Protein AF-A0A243SBX0-F1 (afdb_monomer)

Foldseek 3Di:
DVVLLVVLLCCLPPVVDQDVVSVVSLVVVLPDDPDDPVSLLSSLVSCVSNVNLLVSLVSLVVDDDLQDDDVSLVVNLVSLLVQCVDPVRNDPPSLVVSLVSLVSCLVPPPDDDPVSLVSNLVSCVVQVVLVVQLVSLVSVCVVPVPDLVSLLSNLVSCVLVLVQVVLQVSVVPPDDQDDDLVSLQSNLCSCCVSVHPNVSSLVSLLVQLVPVVSLVSVLSLLVCCVVCVVVCPKDWDFFDDQQKWWWKDWPNDTDIDHLHDCDDPSVVRGGDGAQDWDWDADPPPRDIIIMGTHTIIHPSNVSNVVSLVQLCPPPHPNPHHDDDQDPDPVCRLVSLCVPCAAVLAVLVVQLVVLQVCDVVVNDALQVNCCSNVVVPSQCSLCVQPVDDPHHHDDDPPVPDDDDDPPDDPDAAEDDPNRLVVVLCCCPVVVDDDPDDHHYRPVNVSVLVVLLVCLVPDDQDQWDWRHHNVDIDIDGDDSCNSVVSSVVSVSSD

Secondary structure (DSSP, 8-state):
-HHHHHHHHHHHHTS----HHHHHHHHHHHT-TT--HHHHHHHHHHHHHTT-HHHHHHHHHTT--TTS--HHHHHHHHHHHHHHH-TTT--TTHHHHHHHHHHHHHHH-SS--HHHHHHHHHHHHHTT-HHHHHHHHHHHHHHSTT-HHHHHHHHHHHHHTT-HHHHHHHHTT--SPP--HHHHHHHHHHHHHHTSSHHHHHHHHHHHHTSTT-HHHHHHHHHHHHHHGGGT-S-B-SB--TT-EEEEEETTEEEEEE---SSTHHHHHTT-BTT-EEEEE-TTT--EEEEEEEEEE-HHHHHHHHHHHHHTSTT-SSS-------SSHHHHHHHHHHHHHHHHHHHHHHHHHHHHHHHTTSS-HHHHHHHHHTT-HHHHHHHHHHSBTB------GGGSPP---SS--PPEEE-HHHHHHHHHHHHHH-PPP-S-EEE-HHHHHHHHHHHHHHHHS----EEEEE-SS-EEEEE--TTHHHHHHHHHHHH-

Radius of gyration: 32.1 Å; Cα contacts (8 Å, |Δi|>4): 533; chains: 1; bounding box: 74×65×90 Å

pLDDT: mean 88.24, std 7.45, range [49.19, 97.06]

Solvent-accessible surface area (backbone atoms only — not comparable to full-atom values): 28495 Å² total; per-residue (Å²): 106,71,72,53,55,51,52,50,47,46,38,40,74,75,67,63,55,74,52,70,69,60,54,56,53,50,57,59,55,70,72,49,79,88,60,53,71,69,57,52,48,50,52,31,52,50,31,39,74,62,68,41,44,68,58,21,50,57,58,44,68,74,70,52,55,88,90,49,91,43,72,62,39,53,52,48,50,51,52,56,54,54,29,71,74,32,87,91,60,57,65,88,76,52,65,62,56,50,49,54,52,40,54,49,43,68,77,68,43,94,64,89,52,67,70,56,50,50,51,44,44,52,52,30,56,77,74,62,39,63,70,64,35,44,57,49,25,49,48,46,22,72,77,38,75,86,39,65,68,37,47,49,53,31,47,54,45,31,59,76,71,64,38,59,67,60,47,42,61,56,55,75,67,65,82,74,87,82,79,56,58,69,59,37,42,50,52,18,47,54,23,45,76,68,71,36,65,43,67,60,18,48,52,49,29,52,61,45,31,69,38,85,86,34,46,69,24,37,46,50,47,58,61,44,46,74,70,41,60,82,69,68,64,60,41,75,46,67,53,39,50,82,68,28,34,39,33,32,33,47,89,87,41,81,45,81,45,74,30,82,55,86,54,74,74,48,38,75,46,51,75,40,40,60,71,42,70,51,75,48,66,42,91,86,75,68,48,74,42,59,38,33,31,69,44,32,26,32,69,60,38,47,54,51,50,54,53,53,57,45,21,58,39,90,87,51,85,68,80,55,67,62,78,82,77,66,92,46,78,82,49,40,62,55,51,50,32,75,78,39,2,68,61,35,40,52,51,47,54,53,32,54,48,42,50,51,35,34,77,66,70,74,43,53,72,68,54,39,14,40,72,63,45,72,60,34,58,66,62,37,49,47,58,30,68,73,42,99,86,51,68,75,84,74,82,59,70,91,79,51,80,81,82,78,82,77,91,65,90,81,78,46,71,48,53,76,68,52,47,55,50,50,50,47,39,33,74,76,68,66,52,82,78,92,70,79,69,46,71,52,67,67,59,56,49,52,51,51,47,53,41,51,50,50,71,72,43,77,88,59,58,58,51,77,48,46,22,73,86,49,75,46,79,42,81,39,60,93,58,45,56,61,55,50,40,54,53,52,61,72,75,107

Sequence (492 aa):
ELKDLFEITIRVRYLKENNNIISERLEVLMNYNDFDINWKNLIAENLNSIGRRHEAIQYLEGYVNKSIVSESLRFFIILLHEQLSDKNCQEKGRYTEVLDLLKFWRLNSKYPDIRLLENEHNLYNEINDLKNLEEIDEYLYRKFPDNEQYILLYLNVLERTKNKERIKEVSDKIHWKIEDERFGVTLATVLMRNNVNIKMGFDILYQLASNPNNIIARKNYFASSVFLKQQDFFIGFDEVEIGSWVIYLVSDKKVYLKIEREIGLQKEFIGRKVGESFTSVTSMSGKIISIQIVEIINDALYLLRMIQEEASNPVNELGFESLQMPTDLKDFEIFLKSHFGDIGTKEKEIKEKALDDYFNYRIGFSEVSRIVFRENYIDTYLHLTSFVGNSFTTIPSGLTKQILLDNEKITYALDFSTLILFYLLEKELGFEFKHKYSVSYLLMNEINREIIELTNSPSSQMTIQITNQFIRKYDTPEDYNQKRIKFLQLLL

Mean predicted aligned error: 10.38 Å

Structure (mmCIF, N/CA/C/O backbone):
data_AF-A0A243SBX0-F1
#
_entry.id   AF-A0A243SBX0-F1
#
loop_
_atom_site.group_PDB
_atom_site.id
_atom_site.type_symbol
_atom_site.label_atom_id
_atom_site.label_alt_id
_atom_site.label_comp_id
_atom_site.label_asym_id
_atom_site.label_entity_id
_atom_site.label_seq_id
_atom_site.pdbx_PDB_ins_code
_atom_site.Cartn_x
_atom_site.Cartn_y
_atom_site.Cartn_z
_atom_site.occupancy
_atom_site.B_iso_or_equiv
_atom_site.auth_seq_id
_atom_site.auth_comp_id
_atom_site.auth_asym_id
_atom_site.auth_atom_id
_atom_site.pdbx_PDB_model_num
ATOM 1 N N . GLU A 1 1 ? 40.181 -18.052 -31.064 1.00 85.81 1 GLU A N 1
ATOM 2 C CA . GLU A 1 1 ? 38.897 -17.385 -30.754 1.00 85.81 1 GLU A CA 1
ATOM 3 C C . GLU A 1 1 ? 38.149 -18.080 -29.613 1.00 85.81 1 GLU A C 1
ATOM 5 O O . GLU A 1 1 ? 38.082 -17.494 -28.544 1.00 85.81 1 GLU A O 1
ATOM 10 N N . LEU A 1 2 ? 37.676 -19.332 -29.734 1.00 88.44 2 LEU A N 1
ATOM 11 C CA . LEU A 1 2 ? 36.950 -20.006 -28.626 1.00 88.44 2 LEU A CA 1
ATOM 12 C C . LEU A 1 2 ? 37.764 -20.132 -27.326 1.00 88.44 2 LEU A C 1
ATOM 14 O O . LEU A 1 2 ? 37.255 -19.866 -26.241 1.00 88.44 2 LEU A O 1
ATOM 18 N N . LYS A 1 3 ? 39.051 -20.491 -27.434 1.00 91.69 3 LYS A N 1
ATOM 19 C CA . LYS A 1 3 ? 39.976 -20.512 -26.286 1.00 91.69 3 LYS A CA 1
ATOM 20 C C . LYS A 1 3 ? 40.101 -19.132 -25.626 1.00 91.69 3 LYS A C 1
ATOM 22 O O . LYS A 1 3 ? 40.221 -19.049 -24.410 1.00 91.69 3 LYS A O 1
ATOM 27 N N . ASP A 1 4 ? 40.052 -18.081 -26.440 1.00 89.69 4 ASP A N 1
ATOM 28 C CA . ASP A 1 4 ? 40.164 -16.691 -26.003 1.00 89.69 4 ASP A CA 1
ATOM 29 C C . ASP A 1 4 ? 38.913 -16.266 -25.227 1.00 89.69 4 ASP A C 1
ATOM 31 O O . ASP A 1 4 ? 39.004 -15.821 -24.086 1.00 89.69 4 ASP A O 1
ATOM 35 N N . LEU A 1 5 ? 37.734 -16.530 -25.800 1.00 91.56 5 LEU A N 1
ATOM 36 C CA . LEU A 1 5 ? 36.441 -16.272 -25.169 1.00 91.56 5 LEU A CA 1
ATOM 37 C C . LEU A 1 5 ? 36.283 -17.032 -23.845 1.00 91.56 5 LEU A C 1
ATOM 39 O O . LEU A 1 5 ? 35.778 -16.477 -22.869 1.00 91.56 5 LEU A O 1
ATOM 43 N N . PHE A 1 6 ? 36.736 -18.286 -23.786 1.00 92.31 6 PHE A N 1
ATOM 44 C CA . PHE A 1 6 ? 36.715 -19.078 -22.557 1.00 92.31 6 PHE A CA 1
ATOM 45 C C . PHE A 1 6 ? 37.596 -18.467 -21.460 1.00 92.31 6 PHE A C 1
ATOM 47 O O . PHE A 1 6 ? 37.146 -18.316 -20.324 1.00 92.31 6 PHE A O 1
ATOM 54 N N . GLU A 1 7 ? 38.826 -18.066 -21.793 1.00 92.69 7 GLU A N 1
ATOM 55 C CA . GLU A 1 7 ? 39.730 -17.420 -20.836 1.00 92.69 7 GLU A CA 1
ATOM 56 C C . GLU A 1 7 ? 39.150 -16.097 -20.319 1.00 92.69 7 GLU A C 1
ATOM 58 O O . GLU A 1 7 ? 39.146 -15.857 -19.109 1.00 92.69 7 GLU A O 1
ATOM 63 N N . ILE A 1 8 ? 38.607 -15.268 -21.216 1.00 92.56 8 ILE A N 1
ATOM 64 C CA . ILE A 1 8 ? 37.941 -14.012 -20.854 1.00 92.56 8 ILE A CA 1
ATOM 65 C C . ILE A 1 8 ? 36.768 -14.285 -19.917 1.00 92.56 8 ILE A C 1
ATOM 67 O O . ILE A 1 8 ? 36.663 -13.655 -18.869 1.00 92.56 8 ILE A O 1
ATOM 71 N N . THR A 1 9 ? 35.926 -15.264 -20.247 1.00 92.06 9 THR A N 1
ATOM 72 C CA . THR A 1 9 ? 34.770 -15.631 -19.420 1.00 92.06 9 THR A CA 1
ATOM 73 C C . THR A 1 9 ? 35.207 -16.037 -18.014 1.00 92.06 9 THR A C 1
ATOM 75 O O . THR A 1 9 ? 34.591 -15.611 -17.037 1.00 92.06 9 THR A O 1
ATOM 78 N N . ILE A 1 10 ? 36.292 -16.814 -17.884 1.00 91.88 10 ILE A N 1
ATOM 79 C CA . ILE A 1 10 ? 36.831 -17.193 -16.571 1.00 91.88 10 ILE A CA 1
ATOM 80 C C . ILE A 1 10 ? 37.264 -15.955 -15.781 1.00 91.88 10 ILE A C 1
ATOM 82 O O . ILE A 1 10 ? 36.871 -15.786 -14.623 1.00 91.88 10 ILE A O 1
ATOM 86 N N . ARG A 1 11 ? 38.058 -15.085 -16.411 1.00 90.62 11 ARG A N 1
ATOM 87 C CA . ARG A 1 11 ? 38.600 -13.876 -15.780 1.00 90.62 11 ARG A CA 1
ATOM 88 C C . ARG A 1 11 ? 37.500 -12.919 -15.335 1.00 90.62 11 ARG A C 1
ATOM 90 O O . ARG A 1 11 ? 37.515 -12.450 -14.200 1.00 90.62 11 ARG A O 1
ATOM 97 N N . VAL A 1 12 ? 36.513 -12.687 -16.191 1.00 90.38 12 VAL A N 1
ATOM 98 C CA . VAL A 1 12 ? 35.411 -11.760 -15.921 1.00 90.38 12 VAL A CA 1
ATOM 99 C C . VAL A 1 12 ? 34.464 -12.322 -14.861 1.00 90.38 12 VAL A C 1
ATOM 101 O O . VAL A 1 12 ? 34.192 -11.652 -13.867 1.00 90.38 12 VAL A O 1
ATOM 104 N N . ARG A 1 13 ? 33.981 -13.562 -15.014 1.00 87.31 13 ARG A N 1
ATOM 105 C CA . ARG A 1 13 ? 32.951 -14.109 -14.111 1.00 87.31 13 ARG A CA 1
ATOM 106 C C . ARG A 1 13 ? 33.488 -14.555 -12.762 1.00 87.31 13 ARG A C 1
ATOM 108 O O . ARG A 1 13 ? 32.836 -14.329 -11.746 1.00 87.31 13 ARG A O 1
ATOM 115 N N . TYR A 1 14 ? 34.641 -15.219 -12.749 1.00 86.00 14 TYR A N 1
ATOM 116 C CA . TYR A 1 14 ? 35.139 -15.881 -11.542 1.00 86.00 14 TYR A CA 1
ATOM 117 C C . TYR A 1 14 ? 36.249 -15.092 -10.857 1.00 86.00 14 TYR A C 1
ATOM 119 O O . TYR A 1 14 ? 36.301 -15.079 -9.629 1.00 86.00 14 TYR A O 1
ATOM 127 N N . LEU A 1 15 ? 37.103 -14.407 -11.624 1.00 86.75 15 LEU A N 1
ATOM 128 C CA . LEU A 1 15 ? 38.180 -13.582 -11.062 1.00 86.75 15 LEU A CA 1
ATOM 129 C C . LEU A 1 15 ? 37.785 -12.108 -10.899 1.00 86.75 15 LEU A C 1
ATOM 131 O O . LEU A 1 15 ? 38.499 -11.368 -10.228 1.00 86.75 15 LEU A O 1
ATOM 135 N N . LYS A 1 16 ? 36.634 -11.697 -11.454 1.00 84.81 16 LYS A N 1
ATOM 136 C CA . LYS A 1 16 ? 36.120 -10.316 -11.429 1.00 84.81 16 LYS A CA 1
ATOM 137 C C . LYS A 1 16 ? 37.124 -9.298 -11.984 1.00 84.81 16 LYS A C 1
ATOM 139 O O . LYS A 1 16 ? 37.168 -8.152 -11.540 1.00 84.81 16 LYS A O 1
ATOM 144 N N . GLU A 1 17 ? 37.941 -9.718 -12.947 1.00 85.75 17 GLU A N 1
ATOM 145 C CA . GLU A 1 17 ? 38.871 -8.826 -13.632 1.00 85.75 17 GLU A CA 1
ATOM 146 C C . GLU A 1 17 ? 38.106 -7.924 -14.606 1.00 85.75 17 GLU A C 1
ATOM 148 O O . GLU A 1 17 ? 37.351 -8.400 -15.454 1.00 85.75 17 GLU A O 1
ATOM 153 N N . ASN A 1 18 ? 38.335 -6.616 -14.500 1.00 82.50 18 ASN A N 1
ATOM 154 C CA . ASN A 1 18 ? 37.832 -5.617 -15.434 1.00 82.50 18 ASN A CA 1
ATOM 155 C C . ASN A 1 18 ? 38.974 -4.654 -15.779 1.00 82.50 18 ASN A C 1
ATOM 157 O O . ASN A 1 18 ? 39.317 -3.774 -14.990 1.00 82.50 18 ASN A O 1
ATOM 161 N N . ASN A 1 19 ? 39.629 -4.887 -16.915 1.00 83.31 19 ASN A N 1
ATOM 162 C CA . ASN A 1 19 ? 40.750 -4.082 -17.387 1.00 83.31 19 ASN A CA 1
ATOM 163 C C . ASN A 1 19 ? 40.680 -3.886 -18.908 1.00 83.31 19 ASN A C 1
ATOM 165 O O . ASN A 1 19 ? 39.991 -4.622 -19.616 1.00 83.31 19 ASN A O 1
ATOM 169 N N . ASN A 1 20 ? 41.439 -2.909 -19.409 1.00 85.38 20 ASN A N 1
ATOM 170 C CA . ASN A 1 20 ? 41.443 -2.548 -20.830 1.00 85.38 20 ASN A CA 1
ATOM 171 C C . ASN A 1 20 ? 41.828 -3.721 -21.747 1.00 85.38 20 ASN A C 1
ATOM 173 O O . ASN A 1 20 ? 41.314 -3.819 -22.852 1.00 85.38 20 ASN A O 1
ATOM 177 N N . ILE A 1 21 ? 42.658 -4.655 -21.269 1.00 87.69 21 ILE A N 1
ATOM 178 C CA . ILE A 1 21 ? 43.086 -5.829 -22.046 1.00 87.69 21 ILE A CA 1
ATOM 179 C C . ILE A 1 21 ? 41.896 -6.757 -22.333 1.00 87.69 21 ILE A C 1
ATOM 181 O O . ILE A 1 21 ? 41.763 -7.278 -23.439 1.00 87.69 21 ILE A O 1
ATOM 185 N N . ILE A 1 22 ? 41.020 -6.976 -21.348 1.00 89.12 22 ILE A N 1
ATOM 186 C CA . ILE A 1 22 ? 39.794 -7.764 -21.534 1.00 89.12 22 ILE A CA 1
ATOM 187 C C . ILE A 1 22 ? 38.853 -7.059 -22.519 1.00 89.12 22 ILE A C 1
ATOM 189 O O . ILE A 1 22 ? 38.309 -7.711 -23.410 1.00 89.12 22 ILE A O 1
ATOM 193 N N . SER A 1 23 ? 38.704 -5.739 -22.387 1.00 88.38 23 SER A N 1
ATOM 194 C CA . SER A 1 23 ? 37.887 -4.912 -23.281 1.00 88.38 23 SER A CA 1
ATOM 195 C C . SER A 1 23 ? 38.340 -5.002 -24.742 1.00 88.38 23 SER A C 1
ATOM 197 O O . SER A 1 23 ? 37.520 -5.297 -25.609 1.00 88.38 23 SER A O 1
ATOM 199 N N . GLU A 1 24 ? 39.636 -4.829 -25.008 1.00 89.94 24 GLU A N 1
ATOM 200 C CA . GLU A 1 24 ? 40.220 -4.914 -26.355 1.00 89.94 24 GLU A CA 1
ATOM 201 C C . GLU A 1 24 ? 40.046 -6.313 -26.967 1.00 89.94 24 GLU A C 1
ATOM 203 O O . GLU A 1 24 ? 39.688 -6.452 -28.137 1.00 89.94 24 GLU A O 1
ATOM 208 N N . ARG A 1 25 ? 40.239 -7.379 -26.175 1.00 92.50 25 ARG A N 1
ATOM 209 C CA . ARG A 1 25 ? 40.035 -8.756 -26.659 1.00 92.50 25 ARG A CA 1
ATOM 210 C C . ARG A 1 25 ? 38.573 -9.032 -27.013 1.00 92.50 25 ARG A C 1
ATOM 212 O O . ARG A 1 25 ? 38.311 -9.694 -28.016 1.00 92.50 25 ARG A O 1
ATOM 219 N N . LEU A 1 26 ? 37.621 -8.525 -26.227 1.00 92.06 26 LEU A N 1
ATOM 220 C CA . LEU A 1 26 ? 36.192 -8.666 -26.531 1.00 92.06 26 LEU A CA 1
ATOM 221 C C . LEU A 1 26 ? 35.812 -7.953 -27.836 1.00 92.06 26 LEU A C 1
ATOM 223 O O . LEU A 1 26 ? 35.079 -8.536 -28.631 1.00 92.06 26 LEU A O 1
ATOM 227 N N . GLU A 1 27 ? 36.352 -6.762 -28.107 1.00 91.12 27 GLU A N 1
ATOM 228 C CA . GLU A 1 27 ? 36.122 -6.042 -29.373 1.00 91.12 27 GLU A CA 1
ATOM 229 C C . GLU A 1 27 ? 36.610 -6.830 -30.594 1.00 91.12 27 GLU A C 1
ATOM 231 O O . GLU A 1 27 ? 35.930 -6.892 -31.622 1.00 91.12 27 GLU A O 1
ATOM 236 N N . VAL A 1 28 ? 37.767 -7.490 -30.485 1.00 91.50 28 VAL A N 1
ATOM 237 C CA . VAL A 1 28 ? 38.267 -8.372 -31.550 1.00 91.50 28 VAL A CA 1
ATOM 238 C C . VAL A 1 28 ? 37.306 -9.542 -31.777 1.00 91.50 28 VAL A C 1
ATOM 240 O O . VAL A 1 28 ? 36.988 -9.863 -32.923 1.00 91.50 28 VAL A O 1
ATOM 243 N N . LEU A 1 29 ? 36.800 -10.153 -30.702 1.00 92.31 29 LEU A N 1
ATOM 244 C CA . LEU A 1 29 ? 35.871 -11.284 -30.783 1.00 92.31 29 LEU A CA 1
ATOM 245 C C . LEU A 1 29 ? 34.492 -10.898 -31.335 1.00 92.31 29 LEU A C 1
ATOM 247 O O . LEU A 1 29 ? 33.873 -11.719 -32.009 1.00 92.31 29 LEU A O 1
ATOM 251 N N . MET A 1 30 ? 34.019 -9.669 -31.105 1.00 90.81 30 MET A N 1
ATOM 252 C CA . MET A 1 30 ? 32.752 -9.178 -31.668 1.00 90.81 30 MET A CA 1
ATOM 253 C C . MET A 1 30 ? 32.747 -9.198 -33.200 1.00 90.81 30 MET A C 1
ATOM 255 O O . MET A 1 30 ? 31.722 -9.501 -33.806 1.00 90.81 30 MET A O 1
ATOM 259 N N . ASN A 1 31 ? 33.896 -8.927 -33.821 1.00 87.38 31 ASN A N 1
ATOM 260 C CA . ASN A 1 31 ? 34.050 -8.888 -35.277 1.00 87.38 31 ASN A CA 1
ATOM 261 C C . ASN A 1 31 ? 34.191 -10.281 -35.920 1.00 87.38 31 ASN A C 1
ATOM 263 O O . ASN A 1 31 ? 34.308 -10.392 -37.142 1.00 87.38 31 ASN A O 1
ATOM 267 N N . TYR A 1 32 ? 34.197 -11.352 -35.122 1.00 88.44 32 TYR A N 1
ATOM 268 C CA . TYR A 1 32 ? 34.325 -12.714 -35.622 1.00 88.44 32 TYR A CA 1
ATOM 269 C C . TYR A 1 32 ? 32.962 -13.294 -36.035 1.00 88.44 32 TYR A C 1
ATOM 271 O O . TYR A 1 32 ? 32.072 -13.511 -35.211 1.00 88.44 32 TYR A O 1
ATOM 279 N N . ASN A 1 33 ? 32.797 -13.566 -37.333 1.00 81.00 33 ASN A N 1
ATOM 280 C CA . ASN A 1 33 ? 31.496 -13.907 -37.919 1.00 81.00 33 ASN A CA 1
ATOM 281 C C . ASN A 1 33 ? 31.065 -15.371 -37.726 1.00 81.00 33 ASN A C 1
ATOM 283 O O . ASN A 1 33 ? 29.860 -15.632 -37.711 1.00 81.00 33 ASN A O 1
ATOM 287 N N . ASP A 1 34 ? 32.008 -16.301 -37.539 1.00 87.62 34 ASP A N 1
ATOM 288 C CA . ASP A 1 34 ? 31.726 -17.749 -37.511 1.00 87.62 34 ASP A CA 1
ATOM 289 C C . ASP A 1 34 ? 31.197 -18.250 -36.156 1.00 87.62 34 ASP A C 1
ATOM 291 O O . ASP A 1 34 ? 30.925 -19.439 -35.985 1.00 87.62 34 ASP A O 1
ATOM 295 N N . PHE A 1 35 ? 31.038 -17.363 -35.169 1.00 89.19 35 PHE A N 1
ATOM 296 C CA . PHE A 1 35 ? 30.415 -17.736 -33.906 1.00 89.19 35 PHE A CA 1
ATOM 297 C C . PHE A 1 35 ? 28.923 -18.032 -34.070 1.00 89.19 35 PHE A C 1
ATOM 299 O O . PHE A 1 35 ? 28.159 -17.240 -34.633 1.00 89.19 35 PHE A O 1
ATOM 306 N N . ASP A 1 36 ? 28.499 -19.160 -33.497 1.00 90.69 36 ASP A N 1
ATOM 307 C CA . ASP A 1 36 ? 27.086 -19.434 -33.270 1.00 90.69 36 ASP A CA 1
ATOM 308 C C . ASP A 1 36 ? 26.472 -18.447 -32.257 1.00 90.69 36 ASP A C 1
ATOM 310 O O . ASP A 1 36 ? 27.156 -17.662 -31.592 1.00 90.69 36 ASP A O 1
ATOM 314 N N . ILE A 1 37 ? 25.145 -18.488 -32.145 1.00 90.88 37 ILE A N 1
ATOM 315 C CA . ILE A 1 37 ? 24.371 -17.583 -31.290 1.00 90.88 37 ILE A CA 1
ATOM 316 C C . ILE A 1 37 ? 24.763 -17.698 -29.807 1.00 90.88 37 ILE A C 1
ATOM 318 O O . ILE A 1 37 ? 24.754 -16.690 -29.104 1.00 90.88 37 ILE A O 1
ATOM 322 N N . ASN A 1 38 ? 25.148 -18.879 -29.318 1.00 90.19 38 ASN A N 1
ATOM 323 C CA . ASN A 1 38 ? 25.494 -19.062 -27.908 1.00 90.19 38 ASN A CA 1
ATOM 324 C C . ASN A 1 38 ? 26.806 -18.352 -27.566 1.00 90.19 38 ASN A C 1
ATOM 326 O O . ASN A 1 38 ? 26.901 -17.697 -26.528 1.00 90.19 38 ASN A O 1
ATOM 330 N N . TRP A 1 39 ? 27.806 -18.427 -28.447 1.00 92.62 39 TRP A N 1
ATOM 331 C CA . TRP A 1 39 ? 29.068 -17.708 -28.245 1.00 92.62 39 TRP A CA 1
ATOM 332 C C . TRP A 1 39 ? 28.889 -16.199 -28.373 1.00 92.62 39 TRP A C 1
ATOM 334 O O . TRP A 1 39 ? 29.471 -15.448 -27.589 1.00 92.62 39 TRP A O 1
ATOM 344 N N . LYS A 1 40 ? 28.029 -15.749 -29.293 1.00 92.88 40 LYS A N 1
ATOM 345 C CA . LYS A 1 40 ? 27.663 -14.331 -29.401 1.00 92.88 40 LYS A CA 1
ATOM 346 C C . LYS A 1 40 ? 26.950 -13.832 -28.140 1.00 92.88 40 LYS A C 1
ATOM 348 O O . LYS A 1 40 ? 27.272 -12.744 -27.659 1.00 92.88 40 LYS A O 1
ATOM 353 N N . ASN A 1 41 ? 26.050 -14.628 -27.557 1.00 93.75 41 ASN A N 1
ATOM 354 C CA . ASN A 1 41 ? 25.420 -14.297 -26.276 1.00 93.75 41 ASN A CA 1
ATOM 355 C C . ASN A 1 41 ? 26.480 -14.185 -25.171 1.00 93.75 41 ASN A C 1
ATOM 357 O O . ASN A 1 41 ? 26.474 -13.217 -24.417 1.00 93.75 41 ASN A O 1
ATOM 361 N N . LEU A 1 42 ? 27.433 -15.122 -25.114 1.00 93.50 42 LEU A N 1
ATOM 362 C CA . LEU A 1 42 ? 28.489 -15.122 -24.099 1.00 93.50 42 LEU A CA 1
ATOM 363 C C . LEU A 1 42 ? 29.411 -13.893 -24.200 1.00 93.50 42 LEU A C 1
ATOM 365 O O . LEU A 1 42 ? 29.825 -13.348 -23.177 1.00 93.50 42 LEU A O 1
ATOM 369 N N . ILE A 1 43 ? 29.707 -13.418 -25.416 1.00 93.94 43 ILE A N 1
ATOM 370 C CA . ILE A 1 43 ? 30.429 -12.152 -25.633 1.00 93.94 43 ILE A CA 1
ATOM 371 C C . ILE A 1 43 ? 29.634 -10.979 -25.046 1.00 93.94 43 ILE A C 1
ATOM 373 O O . ILE A 1 43 ? 30.191 -10.200 -24.272 1.00 93.94 43 ILE A O 1
ATOM 377 N N . ALA A 1 44 ? 28.335 -10.879 -25.350 1.00 94.25 44 ALA A N 1
ATOM 378 C CA . ALA A 1 44 ? 27.469 -9.832 -24.804 1.00 94.25 44 ALA A CA 1
ATOM 379 C C . ALA A 1 44 ? 27.354 -9.901 -23.267 1.00 94.25 44 ALA A C 1
ATOM 381 O O . ALA A 1 44 ? 27.400 -8.872 -22.592 1.00 94.25 44 ALA A O 1
ATOM 382 N N . GLU A 1 45 ? 27.273 -11.101 -22.689 1.00 93.31 45 GLU A N 1
ATOM 383 C CA . GLU A 1 45 ? 27.285 -11.306 -21.235 1.00 93.31 45 GLU A CA 1
ATOM 384 C C . GLU A 1 45 ? 28.589 -10.812 -20.598 1.00 93.31 45 GLU A C 1
ATOM 386 O O . GLU A 1 45 ? 28.559 -10.146 -19.558 1.00 93.31 45 GLU A O 1
ATOM 391 N N . ASN A 1 46 ? 29.734 -11.108 -21.216 1.00 94.00 46 ASN A N 1
ATOM 392 C CA . ASN A 1 46 ? 31.033 -10.640 -20.739 1.00 94.00 46 ASN A CA 1
ATOM 393 C C . ASN A 1 46 ? 31.164 -9.114 -20.847 1.00 94.00 46 ASN A C 1
ATOM 395 O O . ASN A 1 46 ? 31.619 -8.500 -19.885 1.00 94.00 46 ASN A O 1
ATOM 399 N N . LEU A 1 47 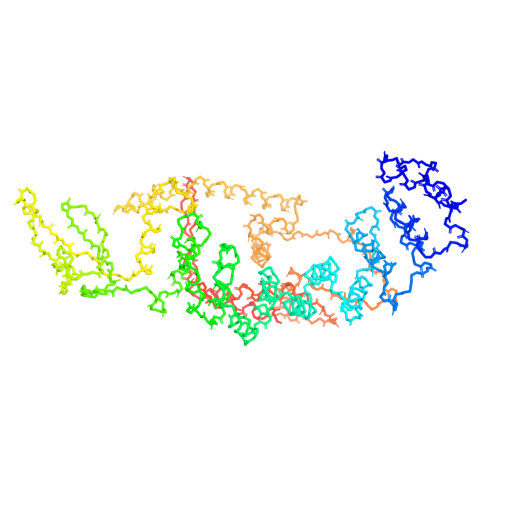? 30.702 -8.498 -21.944 1.00 92.75 47 LEU A N 1
ATOM 400 C CA . LEU A 1 47 ? 30.648 -7.036 -22.106 1.00 92.75 47 LEU A CA 1
ATOM 401 C C . LEU A 1 47 ? 29.803 -6.374 -21.008 1.00 92.75 47 LEU A C 1
ATOM 403 O O . LEU A 1 47 ? 30.257 -5.430 -20.360 1.00 92.75 47 LEU A O 1
ATOM 407 N N . ASN A 1 48 ? 28.605 -6.902 -20.736 1.00 91.69 48 ASN A N 1
ATOM 408 C CA . ASN A 1 48 ? 27.765 -6.399 -19.647 1.00 91.69 48 ASN A CA 1
ATOM 409 C C . ASN A 1 48 ? 28.458 -6.535 -18.280 1.00 91.69 48 ASN A C 1
ATOM 411 O O . ASN A 1 48 ? 28.445 -5.603 -17.479 1.00 91.69 48 ASN A O 1
ATOM 415 N N . SER A 1 49 ? 29.119 -7.670 -18.030 1.00 90.44 49 SER A N 1
ATOM 416 C CA . SER A 1 49 ? 29.792 -7.959 -16.753 1.00 90.44 49 SER A CA 1
ATOM 417 C C . SER A 1 49 ? 30.956 -7.007 -16.448 1.00 90.44 49 SER A C 1
ATOM 419 O O . SER A 1 49 ? 31.239 -6.749 -15.280 1.00 90.44 49 SER A O 1
ATOM 421 N N . ILE A 1 50 ? 31.612 -6.455 -17.474 1.00 90.88 50 ILE A N 1
ATOM 422 C CA . ILE A 1 50 ? 32.670 -5.441 -17.321 1.00 90.88 50 ILE A CA 1
ATOM 423 C C . ILE A 1 50 ? 32.134 -3.997 -17.352 1.00 90.88 50 ILE A C 1
ATOM 425 O O . ILE A 1 50 ? 32.911 -3.045 -17.388 1.00 90.88 50 ILE A O 1
ATOM 429 N N . GLY A 1 51 ? 30.812 -3.808 -17.323 1.00 87.50 51 GLY A N 1
ATOM 430 C CA . GLY A 1 51 ? 30.171 -2.489 -17.308 1.00 87.50 51 GLY A CA 1
ATOM 431 C C . GLY A 1 51 ? 29.975 -1.852 -18.687 1.00 87.50 51 GLY A C 1
ATOM 432 O O . GLY A 1 51 ? 29.490 -0.726 -18.767 1.00 87.50 51 GLY A O 1
ATOM 433 N N . ARG A 1 52 ? 30.283 -2.556 -19.785 1.00 89.94 52 ARG A N 1
ATOM 434 C CA . ARG A 1 52 ? 30.082 -2.083 -21.169 1.00 89.94 52 ARG A CA 1
ATOM 435 C C . ARG A 1 52 ? 28.695 -2.476 -21.695 1.00 89.94 52 ARG A C 1
ATOM 437 O O . ARG A 1 52 ? 28.564 -3.104 -22.745 1.00 89.94 52 ARG A O 1
ATOM 444 N N . ARG A 1 53 ? 27.634 -2.131 -20.953 1.00 91.06 53 ARG A N 1
ATOM 445 C CA . ARG A 1 53 ? 26.254 -2.553 -21.276 1.00 91.06 53 ARG A CA 1
ATOM 446 C C . ARG A 1 53 ? 25.756 -2.007 -22.615 1.00 91.06 53 ARG A C 1
ATOM 448 O O . ARG A 1 53 ? 25.154 -2.757 -23.373 1.00 91.06 53 ARG A O 1
ATOM 455 N N . HIS A 1 54 ? 26.023 -0.736 -22.918 1.00 89.88 54 HIS A N 1
ATOM 456 C CA . HIS A 1 54 ? 25.610 -0.119 -24.185 1.00 89.88 54 HIS A CA 1
ATOM 457 C C . HIS A 1 54 ? 26.128 -0.907 -25.398 1.00 89.88 54 HIS A C 1
ATOM 459 O O . HIS A 1 54 ? 25.383 -1.207 -26.324 1.00 89.88 54 HIS A O 1
ATOM 465 N N . GLU A 1 55 ? 27.387 -1.332 -25.347 1.00 91.38 55 GLU A N 1
ATOM 466 C CA . GLU A 1 55 ? 28.009 -2.108 -26.419 1.00 91.38 55 GLU A CA 1
ATOM 467 C C . GLU A 1 55 ? 27.493 -3.544 -26.475 1.00 91.38 55 GLU A C 1
ATOM 469 O O . GLU A 1 55 ? 27.299 -4.086 -27.560 1.00 91.38 55 GLU A O 1
ATOM 474 N N . ALA A 1 56 ? 27.204 -4.152 -25.319 1.00 93.38 56 ALA A N 1
ATOM 475 C CA . ALA A 1 56 ? 26.526 -5.444 -25.271 1.00 93.38 56 ALA A CA 1
ATOM 476 C C . ALA A 1 56 ? 25.156 -5.380 -25.970 1.00 93.38 56 ALA A C 1
ATOM 478 O O . ALA A 1 56 ? 24.823 -6.270 -26.750 1.00 93.38 56 ALA A O 1
ATOM 479 N N . ILE A 1 57 ? 24.385 -4.313 -25.731 1.00 93.19 57 ILE A N 1
ATOM 480 C CA . ILE A 1 57 ? 23.082 -4.077 -26.367 1.00 93.19 57 ILE A CA 1
ATOM 481 C C . ILE A 1 57 ? 23.250 -3.893 -27.877 1.00 93.19 57 ILE A C 1
ATOM 483 O O . ILE A 1 57 ? 22.598 -4.608 -28.633 1.00 93.19 57 ILE A O 1
ATOM 487 N N . GLN A 1 58 ? 24.159 -3.021 -28.323 1.00 92.44 58 GLN A N 1
ATOM 488 C CA . GLN A 1 58 ? 24.440 -2.820 -29.753 1.00 92.44 58 GLN A CA 1
ATOM 489 C C . GLN A 1 58 ? 24.867 -4.116 -30.451 1.00 92.44 58 GLN A C 1
ATOM 491 O O . GLN A 1 58 ? 24.448 -4.399 -31.573 1.00 92.44 58 GLN A O 1
ATOM 496 N N . TYR A 1 59 ? 25.679 -4.935 -29.779 1.00 94.31 59 TYR A N 1
ATOM 497 C CA . TYR A 1 59 ? 26.101 -6.220 -30.317 1.00 94.31 59 TYR A CA 1
ATOM 498 C C . TYR A 1 59 ? 24.924 -7.188 -30.480 1.00 94.31 59 TYR A C 1
ATOM 500 O O . TYR A 1 59 ? 24.797 -7.836 -31.520 1.00 94.31 59 TYR A O 1
ATOM 508 N N . LEU A 1 60 ? 24.039 -7.260 -29.480 1.00 94.50 60 LEU A N 1
ATOM 509 C CA . LEU A 1 60 ? 22.820 -8.070 -29.534 1.00 94.50 60 LEU A CA 1
ATOM 510 C C . LEU A 1 60 ? 21.856 -7.594 -30.628 1.00 94.50 60 LEU A C 1
ATOM 512 O O . LEU A 1 60 ? 21.296 -8.425 -31.346 1.00 94.50 60 LEU A O 1
ATOM 516 N N . GLU A 1 61 ? 21.690 -6.282 -30.811 1.00 93.12 61 GLU A N 1
ATOM 517 C CA . GLU A 1 61 ? 20.841 -5.712 -31.869 1.00 93.12 61 GLU A CA 1
ATOM 518 C C . GLU A 1 61 ? 21.233 -6.195 -33.270 1.00 93.12 61 GLU A C 1
ATOM 520 O O . GLU A 1 61 ? 20.367 -6.328 -34.134 1.00 93.12 61 GLU A O 1
ATOM 525 N N . GLY A 1 62 ? 22.512 -6.518 -33.484 1.00 91.75 62 GLY A N 1
ATOM 526 C CA . GLY A 1 62 ? 23.014 -7.016 -34.762 1.00 91.75 62 GLY A CA 1
ATOM 527 C C . GLY A 1 62 ? 22.506 -8.406 -35.164 1.00 91.75 62 GLY A C 1
ATOM 528 O O . GLY A 1 62 ? 22.604 -8.756 -36.340 1.00 91.75 62 GLY A O 1
ATOM 529 N N . TYR A 1 63 ? 21.980 -9.217 -34.235 1.00 93.00 63 TYR A N 1
ATOM 530 C CA . TYR A 1 63 ? 21.578 -10.599 -34.548 1.00 93.00 63 TYR A CA 1
ATOM 531 C C . TYR A 1 63 ? 20.338 -11.131 -33.817 1.00 93.00 63 TYR A C 1
ATOM 533 O O . TYR A 1 63 ? 19.796 -12.161 -34.229 1.00 93.00 63 TYR A O 1
ATOM 541 N N . VAL A 1 64 ? 19.872 -10.490 -32.742 1.00 95.38 64 VAL A N 1
ATOM 542 C CA . VAL A 1 64 ? 18.689 -10.946 -32.001 1.00 95.38 64 VAL A CA 1
ATOM 543 C C . VAL A 1 64 ? 17.435 -10.777 -32.855 1.00 95.38 64 VAL A C 1
ATOM 545 O O . VAL A 1 64 ? 17.053 -9.671 -33.234 1.00 95.38 64 VAL A O 1
ATOM 548 N N . ASN A 1 65 ? 16.733 -11.883 -33.107 1.00 92.81 65 ASN A N 1
ATOM 549 C CA . ASN A 1 65 ? 15.430 -11.838 -33.757 1.00 92.81 65 ASN A CA 1
ATOM 550 C C . ASN A 1 65 ? 14.325 -11.534 -32.732 1.00 92.81 65 ASN A C 1
ATOM 552 O O . ASN A 1 65 ? 13.880 -12.415 -31.998 1.00 92.81 65 ASN A O 1
ATOM 556 N N . LYS A 1 66 ? 13.839 -10.288 -32.738 1.00 94.31 66 LYS A N 1
ATOM 557 C CA . LYS A 1 66 ? 12.790 -9.777 -31.835 1.00 94.31 66 LYS A CA 1
ATOM 558 C C . LYS A 1 66 ? 11.396 -10.386 -32.061 1.00 94.31 66 LYS A C 1
ATOM 560 O O . LYS A 1 66 ? 10.503 -10.156 -31.257 1.00 94.31 66 LYS A O 1
ATOM 565 N N . SER A 1 67 ? 11.204 -11.163 -33.130 1.00 93.62 67 SER A N 1
ATOM 566 C CA . SER A 1 67 ? 9.928 -11.820 -33.466 1.00 93.62 67 SER A CA 1
ATOM 567 C C . SER A 1 67 ? 9.840 -13.287 -33.032 1.00 93.62 67 SER A C 1
ATOM 569 O O . SER A 1 67 ? 8.847 -13.952 -33.324 1.00 93.62 67 SER A O 1
ATOM 571 N N . ILE A 1 68 ? 10.868 -13.819 -32.357 1.00 94.06 68 ILE A N 1
ATOM 572 C CA . ILE A 1 68 ? 10.927 -15.224 -31.936 1.00 94.06 68 ILE A CA 1
ATOM 573 C C . ILE A 1 68 ? 11.348 -15.314 -30.468 1.00 94.06 68 ILE A C 1
ATOM 575 O O . ILE A 1 68 ? 12.375 -14.768 -30.065 1.00 94.06 68 ILE A O 1
ATOM 579 N N . VAL A 1 69 ? 10.586 -16.072 -29.675 1.00 94.31 69 VAL A N 1
ATOM 580 C CA . VAL A 1 69 ? 10.936 -16.391 -28.283 1.00 94.31 69 VAL A CA 1
ATOM 581 C C . VAL A 1 69 ? 12.213 -17.235 -28.263 1.00 94.31 69 VAL A C 1
ATOM 583 O O . VAL A 1 69 ? 12.243 -18.349 -28.786 1.00 94.31 69 VAL A O 1
ATOM 586 N N . SER A 1 70 ? 13.281 -16.689 -27.683 1.00 94.12 70 SER A N 1
ATOM 587 C CA . SER A 1 70 ? 14.609 -17.308 -27.621 1.00 94.12 70 SER A CA 1
ATOM 588 C C . SER A 1 70 ? 15.398 -16.797 -26.415 1.00 94.12 70 SER A C 1
ATOM 590 O O . SER A 1 70 ? 15.150 -15.691 -25.941 1.00 94.12 70 SER A O 1
ATOM 592 N N . GLU A 1 71 ? 16.391 -17.554 -25.944 1.00 92.25 71 GLU A N 1
ATOM 593 C CA . GLU A 1 71 ? 17.260 -17.111 -24.839 1.00 92.25 71 GLU A CA 1
ATOM 594 C C . GLU A 1 71 ? 18.032 -15.825 -25.171 1.00 92.25 71 GLU A C 1
ATOM 596 O O . GLU A 1 71 ? 18.217 -14.973 -24.306 1.00 92.25 71 GLU A O 1
ATOM 601 N N . SER A 1 72 ? 18.414 -15.626 -26.436 1.00 94.62 72 SER A N 1
ATOM 602 C CA . SER A 1 72 ? 19.034 -14.372 -26.877 1.00 94.62 72 SER A CA 1
ATOM 603 C C . SER A 1 72 ? 18.083 -13.185 -26.745 1.00 94.62 72 SER A C 1
ATOM 605 O O . SER A 1 72 ? 18.485 -12.134 -26.253 1.00 94.62 72 SER A O 1
ATOM 607 N N . LEU A 1 73 ? 16.810 -13.352 -27.130 1.00 95.81 73 LEU A N 1
ATOM 608 C CA . LEU A 1 73 ? 15.796 -12.314 -26.934 1.00 95.81 73 LEU A CA 1
ATOM 609 C C . LEU A 1 73 ? 15.548 -12.058 -25.444 1.00 95.81 73 LEU A C 1
ATOM 611 O O . LEU A 1 73 ? 15.480 -10.907 -25.023 1.00 95.81 73 LEU A O 1
ATOM 615 N N . ARG A 1 74 ? 15.471 -13.119 -24.637 1.00 95.69 74 ARG A N 1
ATOM 616 C CA . ARG A 1 74 ? 15.322 -13.022 -23.182 1.00 95.69 74 ARG A CA 1
ATOM 617 C C . ARG A 1 74 ? 16.424 -12.168 -22.564 1.00 95.69 74 ARG A C 1
ATOM 619 O O . ARG A 1 74 ? 16.147 -11.244 -21.802 1.00 95.69 74 ARG A O 1
ATOM 626 N N . PHE A 1 75 ? 17.673 -12.478 -22.905 1.00 95.38 75 PHE A N 1
ATOM 627 C CA . PHE A 1 75 ? 18.839 -11.765 -22.406 1.00 95.38 75 PHE A CA 1
ATOM 628 C C . PHE A 1 75 ? 18.858 -10.311 -22.886 1.00 95.38 75 PHE A C 1
ATOM 630 O O . PHE A 1 75 ? 19.100 -9.404 -22.091 1.00 95.38 75 PHE A O 1
ATOM 637 N N . PHE A 1 76 ? 18.505 -10.076 -24.150 1.00 96.06 76 PHE A N 1
ATOM 638 C CA . PHE A 1 76 ? 18.376 -8.735 -24.710 1.00 96.06 76 PHE A CA 1
ATOM 639 C C . PHE A 1 76 ? 17.356 -7.872 -23.954 1.00 96.06 76 PHE A C 1
ATOM 641 O O . PHE A 1 76 ? 17.683 -6.755 -23.560 1.00 96.06 76 PHE A O 1
ATOM 648 N N . ILE A 1 77 ? 16.161 -8.402 -23.669 1.00 95.69 77 ILE A N 1
ATOM 649 C CA . ILE A 1 77 ? 15.130 -7.696 -22.889 1.00 95.69 77 ILE A CA 1
ATOM 650 C C . ILE A 1 77 ? 15.648 -7.338 -21.489 1.00 95.69 77 ILE A C 1
ATOM 652 O O . ILE A 1 77 ? 15.426 -6.223 -21.018 1.00 95.69 77 ILE A O 1
ATOM 656 N N . ILE A 1 78 ? 16.363 -8.257 -20.831 1.00 94.62 78 ILE A N 1
ATOM 657 C CA . ILE A 1 78 ? 16.955 -8.007 -19.509 1.00 94.62 78 ILE A CA 1
ATOM 658 C C . ILE A 1 78 ? 17.955 -6.847 -19.568 1.00 94.62 78 ILE A C 1
ATOM 660 O O . ILE A 1 78 ? 17.887 -5.959 -18.719 1.00 94.62 78 ILE A O 1
ATOM 664 N N . LEU A 1 79 ? 18.850 -6.819 -20.563 1.00 93.56 79 LEU A N 1
ATOM 665 C CA . LEU A 1 79 ? 19.823 -5.732 -20.694 1.00 93.56 79 LEU A CA 1
ATOM 666 C C . LEU A 1 79 ? 19.159 -4.390 -20.996 1.00 93.56 79 LEU A C 1
ATOM 668 O O . LEU A 1 79 ? 19.555 -3.383 -20.410 1.00 93.56 79 LEU A O 1
ATOM 672 N N . LEU A 1 80 ? 18.144 -4.370 -21.863 1.00 93.06 80 LEU A N 1
ATOM 673 C CA . LEU A 1 80 ? 17.386 -3.150 -22.135 1.00 93.06 80 LEU A CA 1
ATOM 674 C C . LEU A 1 80 ? 16.685 -2.635 -20.871 1.00 93.06 80 LEU A C 1
ATOM 676 O O . LEU A 1 80 ? 16.730 -1.441 -20.592 1.00 93.06 80 LEU A O 1
ATOM 680 N N . HIS A 1 81 ? 16.085 -3.521 -20.073 1.00 92.38 81 HIS A N 1
ATOM 681 C CA . HIS A 1 81 ? 15.480 -3.137 -18.799 1.00 92.38 81 HIS A CA 1
ATOM 682 C C . HIS A 1 81 ? 16.526 -2.582 -17.816 1.00 92.38 81 HIS A C 1
ATOM 684 O O . HIS A 1 81 ? 16.324 -1.522 -17.231 1.00 92.38 81 HIS A O 1
ATOM 690 N N . GLU A 1 82 ? 17.674 -3.248 -17.658 1.00 89.81 82 GLU A N 1
ATOM 691 C CA . GLU A 1 82 ? 18.771 -2.763 -16.804 1.00 89.81 82 GLU A CA 1
ATOM 692 C C . GLU A 1 82 ? 19.325 -1.405 -17.274 1.00 89.81 82 GLU A C 1
ATOM 694 O O . GLU A 1 82 ? 19.712 -0.578 -16.446 1.00 89.81 82 GLU A O 1
ATOM 699 N N . GLN A 1 83 ? 19.322 -1.138 -18.584 1.00 89.88 83 GLN A N 1
ATOM 700 C CA . GLN A 1 83 ? 19.706 0.158 -19.150 1.00 89.88 83 GLN A CA 1
ATOM 701 C C . GLN A 1 83 ? 18.767 1.292 -18.710 1.00 89.88 83 GLN A C 1
ATOM 703 O O . GLN A 1 83 ? 19.232 2.418 -18.527 1.00 89.88 83 GLN A O 1
ATOM 708 N N . LEU A 1 84 ? 17.474 1.019 -18.498 1.00 86.38 84 LEU A N 1
ATOM 709 C CA . LEU A 1 84 ? 16.515 2.034 -18.040 1.00 86.38 84 LEU A CA 1
ATOM 710 C C . LEU A 1 84 ? 16.841 2.548 -16.630 1.00 86.38 84 LEU A C 1
ATOM 712 O O . LEU A 1 84 ? 16.607 3.722 -16.342 1.00 86.38 84 LEU A O 1
ATOM 716 N N . SER A 1 85 ? 17.395 1.692 -15.767 1.00 77.69 85 SER A N 1
ATOM 717 C CA . SER A 1 85 ? 17.730 2.030 -14.377 1.00 77.69 85 SER A CA 1
ATOM 718 C C . SER A 1 85 ? 19.147 2.595 -14.197 1.00 77.69 85 SER A C 1
ATOM 720 O O . SER A 1 85 ? 19.441 3.193 -13.159 1.00 77.69 85 SER A O 1
ATOM 722 N N . ASP A 1 86 ? 20.042 2.415 -15.174 1.00 80.19 86 ASP A N 1
ATOM 723 C CA . ASP A 1 86 ? 21.434 2.861 -15.076 1.00 80.19 86 ASP A CA 1
ATOM 724 C C . ASP A 1 86 ? 21.619 4.304 -15.570 1.00 80.19 86 ASP A C 1
ATOM 726 O O . ASP A 1 86 ? 21.613 4.587 -16.770 1.00 80.19 86 ASP A O 1
ATOM 730 N N . LYS A 1 87 ? 21.884 5.220 -14.629 1.00 73.06 87 LYS A N 1
ATOM 731 C CA . LYS A 1 87 ? 22.138 6.647 -14.898 1.00 73.06 87 LYS A CA 1
ATOM 732 C C . LYS A 1 87 ? 23.293 6.899 -15.873 1.00 73.06 87 LYS A C 1
ATOM 734 O O . LYS A 1 87 ? 23.301 7.941 -16.522 1.00 73.06 87 LYS A O 1
ATOM 739 N N . ASN A 1 88 ? 24.255 5.982 -15.977 1.00 71.44 88 ASN A N 1
ATOM 740 C CA . ASN A 1 88 ? 25.423 6.127 -16.850 1.00 71.44 88 ASN A CA 1
ATOM 741 C C . ASN A 1 88 ? 25.182 5.596 -18.272 1.00 71.44 88 ASN A C 1
ATOM 743 O O . ASN A 1 88 ? 26.011 5.820 -19.149 1.00 71.44 88 ASN A O 1
ATOM 747 N N . CYS A 1 89 ? 24.077 4.880 -18.503 1.00 66.19 89 CYS A N 1
ATOM 748 C CA . CYS A 1 89 ? 23.803 4.169 -19.755 1.00 66.19 89 CYS A CA 1
ATOM 749 C C . CYS A 1 89 ? 22.409 4.481 -20.334 1.00 66.19 89 CYS A C 1
ATOM 751 O O . CYS A 1 89 ? 22.024 3.901 -21.349 1.00 66.19 89 CYS A O 1
ATOM 753 N N . GLN A 1 90 ? 21.654 5.383 -19.700 1.00 72.12 90 GLN A N 1
ATOM 754 C CA . GLN A 1 90 ? 20.257 5.653 -20.022 1.00 72.12 90 GLN A CA 1
ATOM 755 C C . GLN A 1 90 ? 20.084 6.261 -21.425 1.00 72.12 90 GLN A C 1
ATOM 757 O O . GLN A 1 90 ? 20.540 7.370 -21.706 1.00 72.12 90 GLN A O 1
ATOM 762 N N . GLU A 1 91 ? 19.339 5.567 -22.285 1.00 72.38 91 GLU A N 1
ATOM 763 C CA . GLU A 1 91 ? 18.882 6.072 -23.583 1.00 72.38 91 GLU A CA 1
ATOM 764 C C . GLU A 1 91 ? 17.396 6.439 -23.536 1.00 72.38 91 GLU A C 1
ATOM 766 O O . GLU A 1 91 ? 16.549 5.662 -23.087 1.00 72.38 91 GLU A O 1
ATOM 771 N N . LYS A 1 92 ? 17.054 7.633 -24.032 1.00 66.19 92 LYS A N 1
ATOM 772 C CA . LYS A 1 92 ? 15.656 8.074 -24.126 1.00 66.19 92 LYS A CA 1
ATOM 773 C C . LYS A 1 92 ? 14.914 7.260 -25.190 1.00 66.19 92 LYS A C 1
ATOM 775 O O . LYS A 1 92 ? 15.428 7.063 -26.283 1.00 66.19 92 LYS A O 1
ATOM 780 N N . GLY A 1 93 ? 13.682 6.847 -24.888 1.00 67.44 93 GLY A N 1
ATOM 781 C CA . GLY A 1 93 ? 12.779 6.197 -25.850 1.00 67.44 93 GLY A CA 1
ATOM 782 C C . GLY A 1 93 ? 12.811 4.664 -25.870 1.00 67.44 93 GLY A C 1
ATOM 783 O O . GLY A 1 93 ? 11.925 4.064 -26.468 1.00 67.44 93 GLY A O 1
ATOM 784 N N . ARG A 1 94 ? 13.745 4.013 -25.159 1.00 81.88 94 ARG A N 1
ATOM 785 C CA . ARG A 1 94 ? 13.812 2.537 -25.059 1.00 81.88 94 ARG A CA 1
ATOM 786 C C . ARG A 1 94 ? 12.672 1.911 -24.255 1.00 81.88 94 ARG A C 1
ATOM 788 O O . ARG A 1 94 ? 12.404 0.724 -24.377 1.00 81.88 94 ARG A O 1
ATOM 795 N N . TYR A 1 95 ? 11.976 2.712 -23.457 1.00 84.38 95 TYR A N 1
ATOM 796 C CA . TYR A 1 95 ? 10.902 2.252 -22.583 1.00 84.38 95 TYR A CA 1
ATOM 797 C C . TYR A 1 95 ? 9.758 1.557 -23.351 1.00 84.38 95 TYR A C 1
ATOM 799 O O . TYR A 1 95 ? 9.337 0.464 -22.981 1.00 84.38 95 TYR A O 1
ATOM 807 N N . THR A 1 96 ? 9.297 2.151 -24.459 1.00 87.69 96 THR A N 1
ATOM 808 C CA . THR A 1 96 ? 8.232 1.571 -25.298 1.00 87.69 96 THR A CA 1
ATOM 809 C C . THR A 1 96 ? 8.673 0.258 -25.937 1.00 87.69 96 THR A C 1
ATOM 811 O O . THR A 1 96 ? 7.929 -0.714 -25.912 1.00 87.69 96 THR A O 1
ATOM 814 N N . GLU A 1 97 ? 9.909 0.205 -26.437 1.00 91.12 97 GLU A N 1
ATOM 815 C CA . GLU A 1 97 ? 10.474 -1.014 -27.016 1.00 91.12 97 GLU A CA 1
ATOM 816 C C . GLU A 1 97 ? 10.528 -2.152 -25.990 1.00 91.12 97 GLU A C 1
ATOM 818 O O . GLU A 1 97 ? 10.132 -3.276 -26.294 1.00 91.12 97 GLU A O 1
ATOM 823 N N . VAL A 1 98 ? 10.976 -1.868 -24.764 1.00 94.50 98 VAL A N 1
ATOM 824 C CA . VAL A 1 98 ? 11.026 -2.869 -23.692 1.00 94.50 98 VAL A CA 1
ATOM 825 C C . VAL A 1 98 ? 9.634 -3.418 -23.391 1.00 94.50 98 VAL A C 1
ATOM 827 O O . VAL A 1 98 ? 9.470 -4.636 -23.338 1.00 94.50 98 VAL A O 1
ATOM 830 N N . LEU A 1 99 ? 8.627 -2.552 -23.248 1.00 94.75 99 LEU A N 1
ATOM 831 C CA . LEU A 1 99 ? 7.248 -2.984 -23.009 1.00 94.75 99 LEU A CA 1
ATOM 832 C C . LEU A 1 99 ? 6.688 -3.840 -24.153 1.00 94.75 99 LEU A C 1
ATOM 834 O O . LEU A 1 99 ? 6.083 -4.880 -23.892 1.00 94.75 99 LEU A O 1
ATOM 838 N N . ASP A 1 100 ? 6.923 -3.452 -25.407 1.00 94.75 100 ASP A N 1
ATOM 839 C CA . ASP A 1 100 ? 6.463 -4.213 -26.573 1.00 94.75 100 ASP A CA 1
ATOM 840 C C . ASP A 1 100 ? 7.094 -5.612 -26.617 1.00 94.75 100 ASP A C 1
ATOM 842 O O . ASP A 1 100 ? 6.406 -6.604 -26.881 1.00 94.75 100 ASP A O 1
ATOM 846 N N . LEU A 1 101 ? 8.390 -5.719 -26.307 1.00 96.38 101 LEU A N 1
ATOM 847 C CA . LEU A 1 101 ? 9.102 -6.998 -26.264 1.00 96.38 101 LEU A CA 1
ATOM 848 C C . LEU A 1 101 ? 8.667 -7.877 -25.087 1.00 96.38 101 LEU A C 1
ATOM 850 O O . LEU A 1 101 ? 8.536 -9.092 -25.251 1.00 96.38 101 LEU A O 1
ATOM 854 N N . LEU A 1 102 ? 8.416 -7.287 -23.917 1.00 96.94 102 LEU A N 1
ATOM 855 C CA . LEU A 1 102 ? 7.886 -7.994 -22.749 1.00 96.94 102 LEU A CA 1
ATOM 856 C C . LEU A 1 102 ? 6.488 -8.554 -23.031 1.00 96.94 102 LEU A C 1
ATOM 858 O O . LEU A 1 102 ? 6.254 -9.752 -22.852 1.00 96.94 102 LEU A O 1
ATOM 862 N N . LYS A 1 103 ? 5.602 -7.730 -23.599 1.00 96.31 103 LYS A N 1
ATOM 863 C CA . LYS A 1 103 ? 4.265 -8.153 -24.027 1.00 96.31 103 LYS A CA 1
ATOM 864 C C . LYS A 1 103 ? 4.338 -9.255 -25.082 1.00 96.31 103 LYS A C 1
ATOM 866 O O . LYS A 1 103 ? 3.624 -10.256 -24.980 1.00 96.31 103 LYS A O 1
ATOM 871 N N . PHE A 1 104 ? 5.219 -9.115 -26.075 1.00 96.38 104 PHE A N 1
ATOM 872 C CA . PHE A 1 104 ? 5.474 -10.166 -27.060 1.00 96.38 104 PHE A CA 1
ATOM 873 C C . PHE A 1 104 ? 5.899 -11.473 -26.379 1.00 96.38 104 PHE A C 1
ATOM 875 O O . PHE A 1 104 ? 5.337 -12.528 -26.687 1.00 96.38 104 PHE A O 1
ATOM 882 N N . TRP A 1 105 ? 6.836 -11.416 -25.428 1.00 96.25 105 TRP A N 1
ATOM 883 C CA . TRP A 1 105 ? 7.294 -12.589 -24.688 1.00 96.25 105 TRP A CA 1
ATOM 884 C C . TRP A 1 105 ? 6.151 -13.263 -23.926 1.00 96.25 105 TRP A C 1
ATOM 886 O O . TRP A 1 105 ? 5.947 -14.470 -24.072 1.00 96.25 105 TRP A O 1
ATOM 896 N N . ARG A 1 106 ? 5.364 -12.497 -23.161 1.00 95.88 106 ARG A N 1
ATOM 897 C CA . ARG A 1 106 ? 4.212 -13.002 -22.398 1.00 95.88 106 ARG A CA 1
ATOM 898 C C . ARG A 1 106 ? 3.199 -13.729 -23.278 1.00 95.88 106 ARG A C 1
ATOM 900 O O . ARG A 1 106 ? 2.706 -14.785 -22.887 1.00 95.88 106 ARG A O 1
ATOM 907 N N . LEU A 1 107 ? 2.884 -13.172 -24.447 1.00 95.25 107 LEU A N 1
ATOM 908 C CA . LEU A 1 107 ? 1.849 -13.708 -25.336 1.00 95.25 107 LEU A CA 1
ATOM 909 C C . LEU A 1 107 ? 2.309 -14.923 -26.152 1.00 95.25 107 LEU A C 1
ATOM 911 O O . LEU A 1 107 ? 1.474 -15.746 -26.524 1.00 95.25 107 LEU A O 1
ATOM 915 N N . ASN A 1 108 ? 3.609 -15.043 -26.438 1.00 95.50 108 ASN A N 1
ATOM 916 C CA . ASN A 1 108 ? 4.137 -16.066 -27.349 1.00 95.50 108 ASN A CA 1
ATOM 917 C C . ASN A 1 108 ? 4.969 -17.152 -26.650 1.00 95.50 108 ASN A C 1
ATOM 919 O O . ASN A 1 108 ? 5.235 -18.198 -27.247 1.00 95.50 108 ASN A O 1
ATOM 923 N N . SER A 1 109 ? 5.393 -16.944 -25.400 1.00 92.50 109 SER A N 1
ATOM 924 C CA . SER A 1 109 ? 6.147 -17.950 -24.652 1.00 92.50 109 SER A CA 1
ATOM 925 C C . SER A 1 109 ? 5.241 -19.069 -24.138 1.00 92.50 109 SER A C 1
ATOM 927 O O . SER A 1 109 ? 4.168 -18.842 -23.581 1.00 92.50 109 SER A O 1
ATOM 929 N N . LYS A 1 110 ? 5.720 -20.311 -24.254 1.00 88.75 110 LYS A N 1
ATOM 930 C CA . LYS A 1 110 ? 5.049 -21.490 -23.687 1.00 88.75 110 LYS A CA 1
ATOM 931 C C . LYS A 1 110 ? 5.115 -21.520 -22.156 1.00 88.75 110 LYS A C 1
ATOM 933 O O . LYS A 1 110 ? 4.212 -22.064 -21.519 1.00 88.75 110 LYS A O 1
ATOM 938 N N . TYR A 1 111 ? 6.176 -20.958 -21.577 1.00 87.88 111 TYR A N 1
ATOM 939 C CA . TYR A 1 111 ? 6.432 -20.967 -20.138 1.00 87.88 111 TYR A CA 1
ATOM 940 C C . TYR A 1 111 ? 6.525 -19.531 -19.604 1.00 87.88 111 TYR A C 1
ATOM 942 O O . TYR A 1 111 ? 7.191 -18.698 -20.226 1.00 87.88 111 TYR A O 1
ATOM 950 N N . PRO A 1 112 ? 5.865 -19.219 -18.475 1.00 89.56 112 PRO A N 1
ATOM 951 C CA . PRO A 1 112 ? 5.951 -17.896 -17.872 1.00 89.56 112 PRO A CA 1
ATOM 952 C C . PRO A 1 112 ? 7.366 -17.655 -17.337 1.00 89.56 112 PRO A C 1
ATOM 954 O O . PRO A 1 112 ? 7.878 -18.450 -16.551 1.00 89.56 112 PRO A O 1
ATOM 957 N N . ASP A 1 113 ? 7.984 -16.551 -17.752 1.00 94.56 113 ASP A N 1
ATOM 958 C CA . ASP A 1 113 ? 9.232 -16.080 -17.158 1.00 94.56 113 ASP A CA 1
ATOM 959 C C . ASP A 1 113 ? 8.914 -15.052 -16.074 1.00 94.56 113 ASP A C 1
ATOM 961 O O . ASP A 1 113 ? 8.513 -13.933 -16.383 1.00 94.56 113 ASP A O 1
ATOM 965 N N . ILE A 1 114 ? 9.072 -15.438 -14.807 1.00 93.25 114 ILE A N 1
ATOM 966 C CA . ILE A 1 114 ? 8.683 -14.602 -13.663 1.00 93.25 114 ILE A CA 1
ATOM 967 C C . ILE A 1 114 ? 9.421 -13.258 -13.672 1.00 93.25 114 ILE A C 1
ATOM 969 O O . ILE A 1 114 ? 8.788 -12.227 -13.481 1.00 93.25 114 ILE A O 1
ATOM 973 N N . ARG A 1 115 ? 10.726 -13.247 -13.979 1.00 94.38 115 ARG A N 1
ATOM 974 C CA . ARG A 1 115 ? 11.529 -12.014 -13.985 1.00 94.38 115 ARG A CA 1
ATOM 975 C C . ARG A 1 115 ? 11.041 -11.045 -15.059 1.00 94.38 115 ARG A C 1
ATOM 977 O O . ARG A 1 115 ? 10.958 -9.848 -14.811 1.00 94.38 115 ARG A O 1
ATOM 984 N N . LEU A 1 116 ? 10.727 -11.545 -16.256 1.00 96.31 116 LEU A N 1
ATOM 985 C CA . LEU A 1 116 ? 10.193 -10.693 -17.320 1.00 96.31 116 LEU A CA 1
ATOM 986 C C . LEU A 1 116 ? 8.783 -10.190 -16.995 1.00 96.31 116 LEU A C 1
ATOM 988 O O . LEU A 1 116 ? 8.500 -9.021 -17.226 1.00 96.31 116 LEU A O 1
ATOM 992 N N . LEU A 1 117 ? 7.920 -11.027 -16.418 1.00 96.38 117 LEU A N 1
ATOM 993 C CA . LEU A 1 117 ? 6.569 -10.611 -16.027 1.00 96.38 117 LEU A CA 1
ATOM 994 C C . LEU A 1 117 ? 6.599 -9.550 -14.913 1.00 96.38 117 LEU A C 1
ATOM 996 O O . LEU A 1 117 ? 5.838 -8.589 -14.971 1.00 96.38 117 LEU A O 1
ATOM 1000 N N . GLU A 1 118 ? 7.503 -9.679 -13.939 1.00 94.31 118 GLU A N 1
ATOM 1001 C CA . GLU A 1 118 ? 7.734 -8.662 -12.904 1.00 94.31 118 GLU A CA 1
ATOM 1002 C C . GLU A 1 118 ? 8.241 -7.347 -13.505 1.00 94.31 118 GLU A C 1
ATOM 1004 O O . GLU A 1 118 ? 7.757 -6.280 -13.135 1.00 94.31 118 GLU A O 1
ATOM 1009 N N . ASN A 1 119 ? 9.167 -7.407 -14.468 1.00 94.56 119 ASN A N 1
ATOM 1010 C CA . ASN A 1 119 ? 9.618 -6.219 -15.193 1.00 94.56 119 ASN A CA 1
ATOM 1011 C C . ASN A 1 119 ? 8.459 -5.561 -15.968 1.00 94.56 119 ASN A C 1
ATOM 1013 O O . ASN A 1 119 ? 8.305 -4.346 -15.904 1.00 94.56 119 ASN A O 1
ATOM 1017 N N . GLU A 1 120 ? 7.627 -6.342 -16.669 1.00 96.06 120 GLU A N 1
ATOM 1018 C CA . GLU A 1 120 ? 6.448 -5.841 -17.402 1.00 96.06 120 GLU A CA 1
ATOM 1019 C C . GLU A 1 120 ? 5.471 -5.140 -16.452 1.00 96.06 120 GLU A C 1
ATOM 1021 O O . GLU A 1 120 ? 5.078 -3.999 -16.704 1.00 96.06 120 GLU A O 1
ATOM 1026 N N . HIS A 1 121 ? 5.140 -5.787 -15.331 1.00 95.56 121 HIS A N 1
ATOM 1027 C CA . HIS A 1 121 ? 4.287 -5.224 -14.286 1.00 95.56 121 HIS A CA 1
ATOM 1028 C C . HIS A 1 121 ? 4.853 -3.911 -13.733 1.00 95.56 121 HIS A C 1
ATOM 1030 O O . HIS A 1 121 ? 4.159 -2.895 -13.723 1.00 95.56 121 HIS A O 1
ATOM 1036 N N . ASN A 1 122 ? 6.115 -3.914 -13.293 1.00 92.94 122 ASN A N 1
ATOM 1037 C CA . ASN A 1 122 ? 6.740 -2.752 -12.664 1.00 92.94 122 ASN A CA 1
ATOM 1038 C C . ASN A 1 122 ? 6.771 -1.555 -13.611 1.00 92.94 122 ASN A C 1
ATOM 1040 O O . ASN A 1 122 ? 6.397 -0.456 -13.208 1.00 92.94 122 ASN A O 1
ATOM 1044 N N . LEU A 1 123 ? 7.135 -1.778 -14.877 1.00 92.44 123 LEU A N 1
ATOM 1045 C CA . LEU A 1 123 ? 7.121 -0.726 -15.883 1.00 92.44 123 LEU A CA 1
ATOM 1046 C C . LEU A 1 123 ? 5.698 -0.173 -16.050 1.00 92.44 123 LEU A C 1
ATOM 1048 O O . LEU A 1 123 ? 5.497 1.023 -15.839 1.00 92.44 123 LEU A O 1
ATOM 1052 N N . TYR A 1 124 ? 4.691 -1.005 -16.337 1.00 93.25 124 TYR A N 1
ATOM 1053 C CA . TYR A 1 124 ? 3.317 -0.504 -16.484 1.00 93.25 124 TYR A CA 1
ATOM 1054 C C . TYR A 1 124 ? 2.796 0.211 -15.225 1.00 93.25 124 TYR A C 1
ATOM 1056 O O . TYR A 1 124 ? 2.023 1.167 -15.341 1.00 93.25 124 TYR A O 1
ATOM 1064 N N . ASN A 1 125 ? 3.252 -0.188 -14.035 1.00 89.44 125 ASN A N 1
ATOM 1065 C CA . ASN A 1 125 ? 2.933 0.485 -12.780 1.00 89.44 125 ASN A CA 1
ATOM 1066 C C . ASN A 1 125 ? 3.571 1.876 -12.684 1.00 89.44 125 ASN A C 1
ATOM 1068 O O . ASN A 1 125 ? 2.882 2.828 -12.315 1.00 89.44 125 ASN A O 1
ATOM 1072 N N . GLU A 1 126 ? 4.838 2.026 -13.079 1.00 85.50 126 GLU A N 1
ATOM 1073 C CA . GLU A 1 126 ? 5.546 3.315 -13.100 1.00 85.50 126 GLU A CA 1
ATOM 1074 C C . GLU A 1 126 ? 4.861 4.352 -13.999 1.00 85.50 126 GLU A C 1
ATOM 1076 O O . GLU A 1 126 ? 4.761 5.521 -13.625 1.00 85.50 126 GLU A O 1
ATOM 1081 N N . ILE A 1 127 ? 4.351 3.937 -15.163 1.00 84.12 127 ILE A N 1
ATOM 1082 C CA . ILE A 1 127 ? 3.612 4.835 -16.072 1.00 84.12 127 ILE A CA 1
ATOM 1083 C C . ILE A 1 127 ? 2.109 4.880 -15.802 1.00 84.12 127 ILE A C 1
ATOM 1085 O O . ILE A 1 127 ? 1.386 5.593 -16.500 1.00 84.12 127 ILE A O 1
ATOM 1089 N N . ASN A 1 128 ? 1.635 4.150 -14.789 1.00 81.94 128 ASN A N 1
ATOM 1090 C CA . ASN A 1 128 ? 0.232 4.097 -14.400 1.00 81.94 128 ASN A CA 1
ATOM 1091 C C . ASN A 1 128 ? -0.713 3.657 -15.548 1.00 81.94 128 ASN A C 1
ATOM 1093 O O . ASN A 1 128 ? -1.826 4.169 -15.687 1.00 81.94 128 ASN A O 1
ATOM 1097 N N . ASP A 1 129 ? -0.286 2.700 -16.379 1.00 87.31 129 ASP A N 1
ATOM 1098 C CA . ASP A 1 129 ? -1.121 2.116 -17.437 1.00 87.31 129 ASP A CA 1
ATOM 1099 C C . ASP A 1 129 ? -2.001 0.998 -16.865 1.00 87.31 129 ASP A C 1
ATOM 1101 O O . ASP A 1 129 ? -1.699 -0.192 -16.959 1.00 87.31 129 ASP A O 1
ATOM 1105 N N . LEU A 1 130 ? -3.117 1.402 -16.253 1.00 87.62 130 LEU A N 1
ATOM 1106 C CA . LEU A 1 130 ? -4.069 0.497 -15.599 1.00 87.62 130 LEU A CA 1
ATOM 1107 C C . LEU A 1 130 ? -4.579 -0.624 -16.507 1.00 87.62 130 LEU A C 1
ATOM 1109 O O . LEU A 1 130 ? -4.833 -1.726 -16.029 1.00 87.62 130 LEU A O 1
ATOM 1113 N N . LYS A 1 131 ? -4.738 -0.355 -17.807 1.00 90.94 131 LYS A N 1
ATOM 1114 C CA . LYS A 1 131 ? -5.291 -1.338 -18.738 1.00 90.94 131 LYS A CA 1
ATOM 1115 C C . LYS A 1 131 ? -4.312 -2.485 -18.947 1.00 90.94 131 LYS A C 1
ATOM 1117 O O . LYS A 1 131 ? -4.700 -3.645 -18.838 1.00 90.94 131 LYS A O 1
ATOM 1122 N N . ASN A 1 132 ? -3.058 -2.167 -19.262 1.00 93.81 132 ASN A N 1
ATOM 1123 C CA . ASN A 1 132 ? -2.054 -3.207 -19.452 1.00 93.81 132 ASN A CA 1
ATOM 1124 C C . ASN A 1 132 ? -1.652 -3.856 -18.118 1.00 93.81 132 ASN A C 1
ATOM 1126 O O . ASN A 1 132 ? -1.397 -5.059 -18.116 1.00 93.81 132 ASN A O 1
ATOM 1130 N N . LEU A 1 133 ? -1.689 -3.117 -16.999 1.00 94.62 133 LEU A N 1
ATOM 1131 C CA . LEU A 1 133 ? -1.557 -3.683 -15.649 1.00 94.62 133 LEU A CA 1
ATOM 1132 C C . LEU A 1 133 ? -2.599 -4.768 -15.369 1.00 94.62 133 LEU A C 1
ATOM 1134 O O . LEU A 1 133 ? -2.253 -5.847 -14.899 1.00 94.62 133 LEU A O 1
ATOM 1138 N N . GLU A 1 134 ? -3.866 -4.519 -15.704 1.00 95.31 134 GLU A N 1
ATOM 1139 C CA . GLU A 1 134 ? -4.917 -5.519 -15.506 1.00 95.31 134 GLU A CA 1
ATOM 1140 C C . GLU A 1 134 ? -4.642 -6.784 -16.334 1.00 95.31 134 GLU A C 1
ATOM 1142 O O . GLU A 1 134 ? -4.803 -7.892 -15.828 1.00 95.31 134 GLU A O 1
ATOM 1147 N N . GLU A 1 135 ? -4.161 -6.643 -17.577 1.00 95.94 135 GLU A N 1
ATOM 1148 C CA . GLU A 1 135 ? -3.813 -7.785 -18.435 1.00 95.94 135 GLU A CA 1
ATOM 1149 C C . GLU A 1 135 ? -2.661 -8.638 -17.872 1.00 95.94 135 GLU A C 1
ATOM 1151 O O . GLU A 1 135 ? -2.718 -9.871 -17.960 1.00 95.94 135 GLU A O 1
ATOM 1156 N N . ILE A 1 136 ? -1.596 -8.012 -17.353 1.00 96.56 136 ILE A N 1
ATOM 1157 C CA . ILE A 1 136 ? -0.443 -8.731 -16.784 1.00 96.56 136 ILE A CA 1
ATOM 1158 C C . ILE A 1 136 ? -0.792 -9.358 -15.433 1.00 96.56 136 ILE A C 1
ATOM 1160 O O . ILE A 1 136 ? -0.466 -10.525 -15.209 1.00 96.56 136 ILE A O 1
ATOM 1164 N N . ASP A 1 137 ? -1.517 -8.646 -14.574 1.00 96.69 137 ASP A N 1
ATOM 1165 C CA . ASP A 1 137 ? -1.862 -9.131 -13.238 1.00 96.69 137 ASP A CA 1
ATOM 1166 C C . ASP A 1 137 ? -2.906 -10.249 -13.304 1.00 96.69 137 ASP A C 1
ATOM 1168 O O . ASP A 1 137 ? -2.777 -11.260 -12.610 1.00 96.69 137 ASP A O 1
ATOM 1172 N N . GLU A 1 138 ? -3.877 -10.153 -14.220 1.00 96.44 138 GLU A N 1
ATOM 1173 C CA . GLU A 1 138 ? -4.800 -11.253 -14.516 1.00 96.44 138 GLU A CA 1
ATOM 1174 C C . GLU A 1 138 ? -4.039 -12.483 -15.038 1.00 96.44 138 GLU A C 1
ATOM 1176 O O . GLU A 1 138 ? -4.352 -13.620 -14.671 1.00 96.44 138 GLU A O 1
ATOM 1181 N N . TYR A 1 139 ? -3.023 -12.282 -15.886 1.00 96.69 139 TYR A N 1
ATOM 1182 C CA . TYR A 1 139 ? -2.187 -13.370 -16.393 1.00 96.69 139 TYR A CA 1
ATOM 1183 C C . TYR A 1 139 ? -1.375 -14.040 -15.275 1.00 96.69 139 TYR A C 1
ATOM 1185 O O . TYR A 1 139 ? -1.382 -15.272 -15.181 1.00 96.69 139 TYR A O 1
ATOM 1193 N N . LEU A 1 140 ? -0.716 -13.254 -14.418 1.00 96.06 140 LEU A N 1
ATOM 1194 C CA . LEU A 1 140 ? 0.044 -13.741 -13.263 1.00 96.06 140 LEU A CA 1
ATOM 1195 C C . LEU A 1 140 ? -0.853 -14.531 -12.308 1.00 96.06 140 LEU A C 1
ATOM 1197 O O . LEU A 1 140 ? -0.541 -15.682 -11.997 1.00 96.06 140 LEU A O 1
ATOM 1201 N N . TYR A 1 141 ? -2.008 -13.975 -11.940 1.00 95.88 141 TYR A N 1
ATOM 1202 C CA . TYR A 1 141 ? -3.000 -14.650 -11.106 1.00 95.88 141 TYR A CA 1
ATOM 1203 C C . TYR A 1 141 ? -3.464 -15.979 -11.720 1.00 95.88 141 TYR A C 1
ATOM 1205 O O . TYR A 1 141 ? -3.491 -17.006 -11.048 1.00 95.88 141 TYR A O 1
ATOM 1213 N N . ARG A 1 142 ? -3.769 -16.018 -13.023 1.00 94.81 142 ARG A N 1
ATOM 1214 C CA . ARG A 1 142 ? -4.203 -17.261 -13.689 1.00 94.81 142 ARG A CA 1
ATOM 1215 C C . ARG A 1 142 ? -3.123 -18.338 -13.736 1.00 94.81 142 ARG A C 1
ATOM 1217 O O . ARG A 1 142 ? -3.456 -19.523 -13.728 1.00 94.81 142 ARG A O 1
ATOM 1224 N N . LYS A 1 143 ? -1.849 -17.957 -13.856 1.00 94.62 143 LYS A N 1
ATOM 1225 C CA . LYS A 1 143 ? -0.723 -18.905 -13.890 1.00 94.62 143 LYS A CA 1
ATOM 1226 C C . LYS A 1 143 ? -0.311 -19.379 -12.501 1.00 94.62 143 LYS A C 1
ATOM 1228 O O . LYS A 1 143 ? 0.170 -20.503 -12.381 1.00 94.62 143 LYS A O 1
ATOM 1233 N N . PHE A 1 144 ? -0.527 -18.551 -11.486 1.00 93.94 144 PHE A N 1
ATOM 1234 C CA . PHE A 1 144 ? -0.107 -18.786 -10.110 1.00 93.94 144 PHE A CA 1
ATOM 1235 C C . PHE A 1 144 ? -1.249 -18.420 -9.138 1.00 93.94 144 PHE A C 1
ATOM 1237 O O . PHE A 1 144 ? -1.131 -17.450 -8.389 1.00 93.94 144 PHE A O 1
ATOM 1244 N N . PRO A 1 145 ? -2.365 -19.174 -9.150 1.00 92.19 145 PRO A N 1
ATOM 1245 C CA . PRO A 1 145 ? -3.600 -18.792 -8.456 1.00 92.19 145 PRO A CA 1
ATOM 1246 C C . PRO A 1 145 ? -3.492 -18.773 -6.930 1.00 92.19 145 PRO A C 1
ATOM 1248 O O . PRO A 1 145 ? -4.269 -18.069 -6.296 1.00 92.19 145 PRO A O 1
ATOM 1251 N N . ASP A 1 146 ? -2.526 -19.498 -6.363 1.00 91.56 146 ASP A N 1
ATOM 1252 C CA . ASP A 1 146 ? -2.294 -19.584 -4.915 1.00 91.56 146 ASP A CA 1
ATOM 1253 C C . ASP A 1 146 ? -1.179 -18.632 -4.441 1.00 91.56 146 ASP A C 1
ATOM 1255 O O . ASP A 1 146 ? -0.802 -18.632 -3.271 1.00 91.56 146 ASP A O 1
ATOM 1259 N N . ASN A 1 147 ? -0.599 -17.831 -5.345 1.00 94.00 147 ASN A N 1
ATOM 1260 C CA . ASN A 1 147 ? 0.437 -16.870 -4.982 1.00 94.00 147 ASN A CA 1
ATOM 1261 C C . ASN A 1 147 ? -0.203 -15.588 -4.430 1.00 94.00 147 ASN A C 1
ATOM 1263 O O . ASN A 1 147 ? -0.750 -14.774 -5.176 1.00 94.00 147 ASN A O 1
ATOM 1267 N N . GLU A 1 148 ? -0.087 -15.403 -3.117 1.00 94.88 148 GLU A N 1
ATOM 1268 C CA . GLU A 1 148 ? -0.647 -14.272 -2.371 1.00 94.88 148 GLU A CA 1
ATOM 1269 C C . GLU A 1 148 ? -0.249 -12.904 -2.944 1.00 94.88 148 GLU A C 1
ATOM 1271 O O . GLU A 1 148 ? -1.094 -12.018 -3.068 1.00 94.88 148 GLU A O 1
ATOM 1276 N N . GLN A 1 149 ? 1.006 -12.733 -3.373 1.00 94.06 149 GLN A N 1
ATOM 1277 C CA . GLN A 1 149 ? 1.472 -11.475 -3.958 1.00 94.06 149 GLN A CA 1
ATOM 1278 C C . GLN A 1 149 ? 0.729 -11.160 -5.260 1.00 94.06 149 GLN A C 1
ATOM 1280 O O . GLN A 1 149 ? 0.237 -10.045 -5.425 1.00 94.06 149 GLN A O 1
ATOM 1285 N N . TYR A 1 150 ? 0.601 -12.125 -6.172 1.00 95.56 150 TYR A N 1
ATOM 1286 C CA . TYR A 1 150 ? -0.067 -11.900 -7.458 1.00 95.56 150 TYR A CA 1
ATOM 1287 C C . TYR A 1 150 ? -1.580 -11.719 -7.320 1.00 95.56 150 TYR A C 1
ATOM 1289 O O . TYR A 1 150 ? -2.170 -10.940 -8.069 1.00 95.56 150 TYR A O 1
ATOM 1297 N N . ILE A 1 151 ? -2.204 -12.363 -6.327 1.00 96.19 151 ILE A N 1
ATOM 1298 C CA . ILE A 1 151 ? -3.599 -12.084 -5.962 1.00 96.19 151 ILE A CA 1
ATOM 1299 C C . ILE A 1 151 ? -3.750 -10.615 -5.553 1.00 96.19 151 ILE A C 1
ATOM 1301 O O . ILE A 1 151 ? -4.660 -9.942 -6.038 1.00 96.19 151 ILE A O 1
ATOM 1305 N N . LEU A 1 152 ? -2.864 -10.096 -4.693 1.00 95.00 152 LEU A N 1
ATOM 1306 C CA . LEU A 1 152 ? -2.928 -8.695 -4.265 1.00 95.00 152 LEU A CA 1
ATOM 1307 C C . LEU A 1 152 ? -2.687 -7.718 -5.411 1.00 95.00 152 LEU A C 1
ATOM 1309 O O . LEU A 1 152 ? -3.405 -6.726 -5.491 1.00 95.00 152 LEU A O 1
ATOM 1313 N N . LEU A 1 153 ? -1.714 -7.978 -6.292 1.00 94.75 153 LEU A N 1
ATOM 1314 C CA . LEU A 1 153 ? -1.478 -7.124 -7.464 1.00 94.75 153 LEU A CA 1
ATOM 1315 C C . LEU A 1 153 ? -2.756 -6.999 -8.299 1.00 94.75 153 LEU A C 1
ATOM 1317 O O . LEU A 1 153 ? -3.228 -5.888 -8.548 1.00 94.75 153 LEU A O 1
ATOM 1321 N N . TYR A 1 154 ? -3.393 -8.133 -8.601 1.00 96.56 154 TYR A N 1
ATOM 1322 C CA . TYR A 1 154 ? -4.626 -8.139 -9.376 1.00 96.56 154 TYR A CA 1
ATOM 1323 C C . TYR A 1 154 ? -5.779 -7.433 -8.651 1.00 96.56 154 TYR A C 1
ATOM 1325 O O . TYR A 1 154 ? -6.436 -6.573 -9.235 1.00 96.56 154 TYR A O 1
ATOM 1333 N N . LEU A 1 155 ? -5.994 -7.717 -7.362 1.00 95.06 155 LEU A N 1
ATOM 1334 C CA . LEU A 1 155 ? -7.023 -7.043 -6.563 1.00 95.06 155 LEU A CA 1
ATOM 1335 C C . LEU A 1 155 ? -6.807 -5.525 -6.477 1.00 95.06 155 LEU A C 1
ATOM 1337 O O . LEU A 1 155 ? -7.777 -4.777 -6.580 1.00 95.06 155 LEU A O 1
ATOM 1341 N N . ASN A 1 156 ? -5.560 -5.065 -6.349 1.00 91.75 156 ASN A N 1
ATOM 1342 C CA . ASN A 1 156 ? -5.226 -3.640 -6.316 1.00 91.75 156 ASN A CA 1
ATOM 1343 C C . ASN A 1 156 ? -5.583 -2.948 -7.638 1.00 91.75 156 A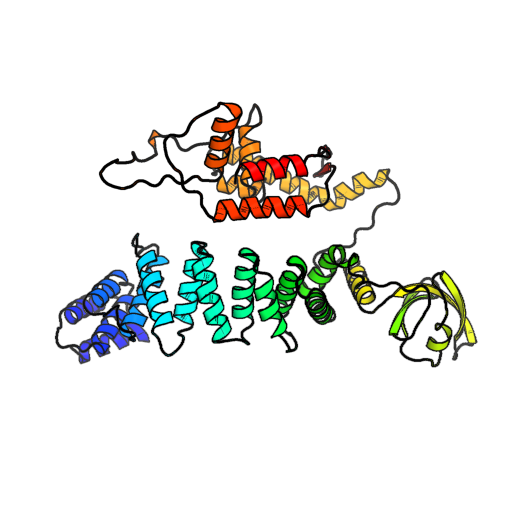SN A C 1
ATOM 1345 O O . ASN A 1 156 ? -6.127 -1.843 -7.630 1.00 91.75 156 ASN A O 1
ATOM 1349 N N . VAL A 1 157 ? -5.307 -3.578 -8.784 1.00 93.38 157 VAL A N 1
ATOM 1350 C CA . VAL A 1 157 ? -5.707 -3.022 -10.086 1.00 93.38 157 VAL A CA 1
ATOM 1351 C C . VAL A 1 157 ? -7.228 -2.997 -10.221 1.00 93.38 157 VAL A C 1
ATOM 1353 O O . VAL A 1 157 ? -7.776 -1.967 -10.613 1.00 93.38 157 VAL A O 1
ATOM 1356 N N . LEU A 1 158 ? -7.920 -4.069 -9.826 1.00 93.88 158 LEU A N 1
ATOM 1357 C CA . LEU A 1 158 ? -9.385 -4.136 -9.867 1.00 93.88 158 LEU A CA 1
ATOM 1358 C C . LEU A 1 158 ? -10.057 -3.102 -8.952 1.00 93.88 158 LEU A C 1
ATOM 1360 O O . LEU A 1 158 ? -11.094 -2.544 -9.313 1.00 93.88 158 LEU A O 1
ATOM 1364 N N . GLU A 1 159 ? -9.477 -2.812 -7.786 1.00 90.31 159 GLU A N 1
ATOM 1365 C CA . GLU A 1 159 ? -9.942 -1.739 -6.899 1.00 90.31 159 GLU A CA 1
ATOM 1366 C C . GLU A 1 159 ? -9.810 -0.373 -7.586 1.00 90.31 159 GLU A C 1
ATOM 1368 O O . GLU A 1 159 ? -10.759 0.417 -7.606 1.00 90.31 159 GLU A O 1
ATOM 1373 N N . ARG A 1 160 ? -8.669 -0.115 -8.234 1.00 85.38 160 ARG A N 1
ATOM 1374 C CA . ARG A 1 160 ? -8.409 1.137 -8.965 1.00 85.38 160 ARG A CA 1
ATOM 1375 C C . ARG A 1 160 ? -9.318 1.301 -10.184 1.00 85.38 160 ARG A C 1
ATOM 1377 O O . ARG A 1 160 ? -9.740 2.420 -10.473 1.00 85.38 160 ARG A O 1
ATOM 1384 N N . THR A 1 161 ? -9.671 0.209 -10.863 1.00 87.56 161 THR A N 1
ATOM 1385 C CA . THR A 1 161 ? -10.648 0.203 -11.968 1.00 87.56 161 THR A CA 1
ATOM 1386 C C . THR A 1 161 ? -12.100 0.065 -11.494 1.00 87.56 161 THR A C 1
ATOM 1388 O O . THR A 1 161 ? -13.020 0.104 -12.312 1.00 87.56 161 THR A O 1
ATOM 1391 N N . LYS A 1 162 ? -12.334 -0.021 -10.174 1.00 87.75 162 LYS A N 1
ATOM 1392 C CA . LYS A 1 162 ? -13.650 -0.151 -9.520 1.00 87.75 162 LYS A CA 1
ATOM 1393 C C . LYS A 1 162 ? -14.450 -1.381 -9.975 1.00 87.75 162 LYS A C 1
ATOM 1395 O O . LYS A 1 162 ? -15.684 -1.371 -9.946 1.00 87.75 162 LYS A O 1
ATOM 1400 N N . ASN A 1 163 ? -13.771 -2.458 -10.367 1.00 92.06 163 ASN A N 1
ATOM 1401 C CA . ASN A 1 163 ? -14.398 -3.680 -10.866 1.00 92.06 163 ASN A CA 1
ATOM 1402 C C . ASN A 1 163 ? -14.775 -4.643 -9.724 1.00 92.06 163 ASN A C 1
ATOM 1404 O O . ASN A 1 163 ? -14.107 -5.642 -9.453 1.00 92.06 163 ASN A O 1
ATOM 1408 N N . LYS A 1 164 ? -15.881 -4.331 -9.044 1.00 93.62 164 LYS A N 1
ATOM 1409 C CA . LYS A 1 164 ? -16.368 -5.084 -7.874 1.00 93.62 164 LYS A CA 1
ATOM 1410 C C . LYS A 1 164 ? -16.736 -6.537 -8.175 1.00 93.62 164 LYS A C 1
ATOM 1412 O O . LYS A 1 164 ? -16.583 -7.389 -7.304 1.00 93.62 164 LYS A O 1
ATOM 1417 N N . GLU A 1 165 ? -17.222 -6.816 -9.382 1.00 95.25 165 GLU A N 1
ATOM 1418 C CA . GLU A 1 165 ? -17.613 -8.167 -9.798 1.00 95.25 165 GLU A CA 1
ATOM 1419 C C . GLU A 1 165 ? -16.395 -9.092 -9.833 1.00 95.25 165 GLU A C 1
ATOM 1421 O O . GLU A 1 165 ? -16.403 -10.139 -9.189 1.00 95.25 165 GLU A O 1
ATOM 1426 N N . ARG A 1 166 ? -15.299 -8.657 -10.468 1.00 95.12 166 ARG A N 1
ATOM 1427 C CA . ARG A 1 166 ? -14.049 -9.431 -10.502 1.00 95.12 166 ARG A CA 1
ATOM 1428 C C . ARG A 1 166 ? -13.394 -9.565 -9.127 1.00 95.12 166 ARG A C 1
ATOM 1430 O O . ARG A 1 166 ? -12.878 -10.634 -8.814 1.00 95.12 166 ARG A O 1
ATOM 1437 N N . ILE A 1 167 ? -13.454 -8.533 -8.276 1.00 96.12 167 ILE A N 1
ATOM 1438 C CA . ILE A 1 167 ? -12.989 -8.636 -6.876 1.00 96.12 167 ILE A CA 1
ATOM 1439 C C . ILE A 1 167 ? -13.732 -9.769 -6.159 1.00 96.12 167 ILE A C 1
ATOM 1441 O O . ILE A 1 167 ? -13.120 -10.584 -5.461 1.00 96.12 167 ILE A O 1
ATOM 1445 N N . LYS A 1 168 ? -15.051 -9.858 -6.366 1.00 95.75 168 LYS A N 1
ATOM 1446 C CA . LYS A 1 168 ? -15.865 -10.933 -5.803 1.00 95.75 168 LYS A CA 1
ATOM 1447 C C . LYS A 1 168 ? -15.422 -12.295 -6.337 1.00 95.75 168 LYS A C 1
ATOM 1449 O O . LYS A 1 168 ? -15.123 -13.168 -5.535 1.00 95.75 168 LYS A O 1
ATOM 1454 N N . GLU A 1 169 ? -15.284 -12.451 -7.652 1.00 95.12 169 GLU A N 1
ATOM 1455 C CA . GLU A 1 169 ? -14.847 -13.712 -8.273 1.00 95.12 169 GLU A CA 1
ATOM 1456 C C . GLU A 1 169 ? -13.484 -14.209 -7.772 1.00 95.12 169 GLU A C 1
ATOM 1458 O O . GLU A 1 169 ? -13.283 -15.416 -7.627 1.00 95.12 169 GLU A O 1
ATOM 1463 N N . VAL A 1 170 ? -12.534 -13.298 -7.541 1.00 95.38 170 VAL A N 1
ATOM 1464 C CA . VAL A 1 170 ? -11.211 -13.644 -7.005 1.00 95.38 170 VAL A CA 1
ATOM 1465 C C . VAL A 1 170 ? -11.332 -14.074 -5.547 1.00 95.38 170 VAL A C 1
ATOM 1467 O O . VAL A 1 170 ? -10.820 -15.131 -5.183 1.00 95.38 170 VAL A O 1
ATOM 1470 N N . SER A 1 171 ? -12.036 -13.296 -4.721 1.00 94.44 171 SER A N 1
ATOM 1471 C CA . SER A 1 171 ? -12.188 -13.601 -3.292 1.00 94.44 171 SER A CA 1
ATOM 1472 C C . SER A 1 171 ? -12.996 -14.869 -3.024 1.00 94.44 171 SER A C 1
ATOM 1474 O O . SER A 1 171 ? -12.632 -15.635 -2.137 1.00 94.44 171 SER A O 1
ATOM 1476 N N . ASP A 1 172 ? -14.005 -15.162 -3.848 1.00 94.12 172 ASP A N 1
ATOM 1477 C CA . ASP A 1 172 ? -14.808 -16.385 -3.764 1.00 94.12 172 ASP A CA 1
ATOM 1478 C C . ASP A 1 172 ? -13.979 -17.655 -4.019 1.00 94.12 172 ASP A C 1
ATOM 1480 O O . ASP A 1 172 ? -14.443 -18.735 -3.682 1.00 94.12 172 ASP A O 1
ATOM 1484 N N . LYS A 1 173 ? -12.773 -17.563 -4.596 1.00 93.62 173 LYS A N 1
ATOM 1485 C CA . LYS A 1 173 ? -11.872 -18.715 -4.807 1.00 93.62 173 LYS A CA 1
ATOM 1486 C C . LYS A 1 173 ? -10.896 -18.939 -3.653 1.00 93.62 173 LYS A C 1
ATOM 1488 O O . LYS A 1 173 ? -10.187 -19.945 -3.638 1.00 93.62 173 LYS A O 1
ATOM 1493 N N . ILE A 1 174 ? -10.833 -18.012 -2.700 1.00 92.56 174 ILE A N 1
ATOM 1494 C CA . ILE A 1 174 ? -9.926 -18.090 -1.559 1.00 92.56 174 ILE A CA 1
ATOM 1495 C C . ILE A 1 174 ? -10.610 -18.904 -0.461 1.00 92.56 174 ILE A C 1
ATOM 1497 O O . ILE A 1 174 ? -11.473 -18.416 0.264 1.00 92.56 174 ILE A O 1
ATOM 1501 N N . HIS A 1 175 ? -10.231 -20.175 -0.352 1.00 88.00 175 HIS A N 1
ATOM 1502 C CA . HIS A 1 175 ? -10.813 -21.114 0.618 1.00 88.00 175 HIS A CA 1
ATOM 1503 C C . HIS A 1 175 ? -9.809 -21.640 1.645 1.00 88.00 175 HIS A C 1
ATOM 1505 O O . HIS A 1 175 ? -10.185 -22.389 2.549 1.00 88.00 175 HIS A O 1
ATOM 1511 N N . TRP A 1 176 ? -8.530 -21.298 1.496 1.00 91.94 176 TRP A N 1
ATOM 1512 C CA . TRP A 1 176 ? -7.497 -21.718 2.432 1.00 91.94 176 TRP A CA 1
ATOM 1513 C C . TRP A 1 176 ? -7.447 -20.796 3.648 1.00 91.94 176 TRP A C 1
ATOM 1515 O O . TRP A 1 176 ? -7.938 -19.666 3.643 1.00 91.94 176 TRP A O 1
ATOM 1525 N N . LYS A 1 177 ? -6.826 -21.298 4.714 1.00 89.88 177 LYS A N 1
ATOM 1526 C CA . LYS A 1 177 ? -6.566 -20.513 5.913 1.00 89.88 177 LYS A CA 1
ATOM 1527 C C . LYS A 1 177 ? -5.427 -19.536 5.634 1.00 89.88 177 LYS A C 1
ATOM 1529 O O . LYS A 1 177 ? -4.322 -19.961 5.315 1.00 89.88 177 LYS A O 1
ATOM 1534 N N . ILE A 1 178 ? -5.701 -18.247 5.798 1.00 94.00 178 ILE A N 1
ATOM 1535 C CA . ILE A 1 178 ? -4.699 -17.196 5.631 1.00 94.00 178 ILE A CA 1
ATOM 1536 C C . ILE A 1 178 ? -3.847 -17.102 6.897 1.00 94.00 178 ILE A C 1
ATOM 1538 O O . ILE A 1 178 ? -4.377 -16.911 7.997 1.00 94.00 178 ILE A O 1
ATOM 1542 N N . GLU A 1 179 ? -2.536 -17.261 6.729 1.00 91.62 179 GLU A N 1
ATOM 1543 C CA . GLU A 1 179 ? -1.547 -17.184 7.810 1.00 91.62 179 GLU A CA 1
ATOM 1544 C C . GLU A 1 179 ? -0.676 -15.928 7.710 1.00 91.62 179 GLU A C 1
ATOM 1546 O O . GLU A 1 179 ? -0.320 -15.366 8.747 1.00 91.62 179 GLU A O 1
ATOM 1551 N N . ASP A 1 180 ? -0.379 -15.453 6.494 1.00 94.94 180 ASP A N 1
ATOM 1552 C CA . ASP A 1 180 ? 0.370 -14.213 6.303 1.00 94.94 180 ASP A CA 1
ATOM 1553 C C . ASP A 1 180 ? -0.474 -12.998 6.712 1.00 94.94 180 ASP A C 1
ATOM 1555 O O . ASP A 1 180 ? -1.558 -12.723 6.184 1.00 94.94 180 ASP A O 1
ATOM 1559 N N . GLU A 1 181 ? 0.043 -12.260 7.692 1.00 95.62 181 GLU A N 1
ATOM 1560 C CA . GLU A 1 181 ? -0.641 -11.112 8.268 1.00 95.62 181 GLU A CA 1
ATOM 1561 C C . GLU A 1 181 ? -0.842 -9.993 7.238 1.00 95.62 181 GLU A C 1
ATOM 1563 O O . GLU A 1 181 ? -1.918 -9.394 7.174 1.00 95.62 181 GLU A O 1
ATOM 1568 N N . ARG A 1 182 ? 0.177 -9.700 6.422 1.00 94.50 182 ARG A N 1
ATOM 1569 C CA . ARG A 1 182 ? 0.134 -8.577 5.475 1.00 94.50 182 ARG A CA 1
ATOM 1570 C C . ARG A 1 182 ? -0.853 -8.863 4.356 1.00 94.50 182 ARG A C 1
ATOM 1572 O O . ARG A 1 182 ? -1.658 -7.988 4.024 1.00 94.50 182 ARG A O 1
ATOM 1579 N N . PHE A 1 183 ? -0.817 -10.074 3.814 1.00 95.75 183 PHE A N 1
ATOM 1580 C CA . PHE A 1 183 ? -1.750 -10.548 2.808 1.00 95.75 183 PHE A CA 1
ATOM 1581 C C . PHE A 1 183 ? -3.182 -10.484 3.322 1.00 95.75 183 PHE A C 1
ATOM 1583 O O . PHE A 1 183 ? -4.019 -9.802 2.725 1.00 95.75 183 PHE A O 1
ATOM 1590 N N . GLY A 1 184 ? -3.459 -11.115 4.464 1.00 96.06 184 GLY A N 1
ATOM 1591 C CA . GLY A 1 184 ? -4.818 -11.191 4.983 1.00 96.06 184 GLY A CA 1
ATOM 1592 C C . GLY A 1 184 ? -5.399 -9.840 5.390 1.00 96.06 184 GLY A C 1
ATOM 1593 O O . GLY A 1 184 ? -6.565 -9.573 5.101 1.00 96.06 184 GLY A O 1
ATOM 1594 N N . VAL A 1 185 ? -4.598 -8.945 5.979 1.00 95.69 185 VAL A N 1
ATOM 1595 C CA . VAL A 1 185 ? -5.041 -7.575 6.293 1.00 95.69 185 VAL A CA 1
ATOM 1596 C C . VAL A 1 185 ? -5.350 -6.785 5.024 1.00 95.69 185 VAL A C 1
ATOM 1598 O O . VAL A 1 185 ? -6.371 -6.095 4.965 1.00 95.69 185 VAL A O 1
ATOM 1601 N N . THR A 1 186 ? -4.497 -6.885 4.002 1.00 94.06 186 THR A N 1
ATOM 1602 C CA . THR A 1 186 ? -4.697 -6.167 2.735 1.00 94.06 186 THR A CA 1
ATOM 1603 C C . THR A 1 186 ? -5.949 -6.675 2.026 1.00 94.06 186 THR A C 1
ATOM 1605 O O . THR A 1 186 ? -6.812 -5.875 1.666 1.00 94.06 186 THR A O 1
ATOM 1608 N N . LEU A 1 187 ? -6.113 -7.997 1.918 1.00 95.56 187 LEU A N 1
ATOM 1609 C CA . LEU A 1 187 ? -7.305 -8.624 1.349 1.00 95.56 187 LEU A CA 1
ATOM 1610 C C . LEU A 1 187 ? -8.576 -8.199 2.096 1.00 95.56 187 LEU A C 1
ATOM 1612 O O . LEU A 1 187 ? -9.524 -7.725 1.472 1.00 95.56 187 LEU A O 1
ATOM 1616 N N . ALA A 1 188 ? -8.588 -8.307 3.428 1.00 94.12 188 ALA A N 1
ATOM 1617 C CA . ALA A 1 188 ? -9.726 -7.892 4.245 1.00 94.12 188 ALA A CA 1
ATOM 1618 C C . ALA A 1 188 ? -10.092 -6.419 4.006 1.00 94.12 188 ALA A C 1
ATOM 1620 O O . ALA A 1 188 ? -11.267 -6.078 3.862 1.00 94.12 188 ALA A O 1
ATOM 1621 N N . THR A 1 189 ? -9.085 -5.551 3.907 1.00 91.19 189 THR A N 1
ATOM 1622 C CA . THR A 1 189 ? -9.267 -4.118 3.655 1.00 91.19 189 THR A CA 1
ATOM 1623 C C . THR A 1 189 ? -9.888 -3.856 2.285 1.00 91.19 189 THR A C 1
ATOM 1625 O O . THR A 1 189 ? -10.852 -3.093 2.205 1.00 91.19 189 THR A O 1
ATOM 1628 N N . VAL A 1 190 ? -9.396 -4.509 1.225 1.00 92.00 190 VAL A N 1
ATOM 1629 C CA . VAL A 1 190 ? -9.954 -4.393 -0.135 1.00 92.00 190 VAL A CA 1
ATOM 1630 C C . VAL A 1 190 ? -11.423 -4.820 -0.152 1.00 92.00 190 VAL A C 1
ATOM 1632 O O . VAL A 1 190 ? -12.270 -4.094 -0.678 1.00 92.00 190 VAL A O 1
ATOM 1635 N N . LEU A 1 191 ? -11.753 -5.956 0.471 1.00 92.31 191 LEU A N 1
ATOM 1636 C CA . LEU A 1 191 ? -13.124 -6.473 0.544 1.00 92.31 191 LEU A CA 1
ATOM 1637 C C . LEU A 1 191 ? -14.073 -5.496 1.250 1.00 92.31 191 LEU A C 1
ATOM 1639 O O . LEU A 1 191 ? -15.112 -5.110 0.703 1.00 92.31 191 LEU A O 1
ATOM 1643 N N . MET A 1 192 ? -13.687 -5.032 2.439 1.00 89.06 192 MET A N 1
ATOM 1644 C CA . MET A 1 192 ? -14.504 -4.112 3.230 1.00 89.06 192 MET A CA 1
ATOM 1645 C C . MET A 1 192 ? -14.676 -2.751 2.541 1.00 89.06 192 MET A C 1
ATOM 1647 O O . MET A 1 192 ? -15.803 -2.276 2.428 1.00 89.06 192 MET A O 1
ATOM 1651 N N . ARG A 1 193 ? -13.601 -2.143 2.017 1.00 85.31 193 ARG A N 1
ATOM 1652 C CA . ARG A 1 193 ? -13.660 -0.824 1.351 1.00 85.31 193 ARG A CA 1
ATOM 1653 C C . ARG A 1 193 ? -14.516 -0.824 0.089 1.00 85.31 193 ARG A C 1
ATOM 1655 O O . ARG A 1 193 ? -15.195 0.161 -0.196 1.00 85.31 193 ARG A O 1
ATOM 1662 N N . ASN A 1 194 ? -14.514 -1.926 -0.658 1.00 86.81 194 ASN A N 1
ATOM 1663 C CA . ASN A 1 194 ? -15.286 -2.042 -1.896 1.00 86.81 194 ASN A CA 1
ATOM 1664 C C . ASN A 1 194 ? -16.741 -2.487 -1.666 1.00 86.81 194 ASN A C 1
ATOM 1666 O O . ASN A 1 194 ? -17.535 -2.482 -2.617 1.00 86.81 194 ASN A O 1
ATOM 1670 N N . ASN A 1 195 ? -17.118 -2.793 -0.417 1.00 88.31 195 ASN A N 1
ATOM 1671 C CA . ASN A 1 195 ? -18.393 -3.400 -0.030 1.00 88.31 195 ASN A CA 1
ATOM 1672 C C . ASN A 1 195 ? -18.642 -4.743 -0.743 1.00 88.31 195 ASN A C 1
ATOM 1674 O O . ASN A 1 195 ? -19.740 -5.004 -1.235 1.00 88.31 195 ASN A O 1
ATOM 1678 N N . VAL A 1 196 ? -17.610 -5.587 -0.826 1.00 91.38 196 VAL A N 1
ATOM 1679 C CA . VAL A 1 196 ? -17.653 -6.917 -1.454 1.00 91.38 196 VAL A CA 1
ATOM 1680 C C . VAL A 1 196 ? -17.248 -7.957 -0.417 1.00 91.38 196 VAL A C 1
ATOM 1682 O O . VAL A 1 196 ? -16.217 -7.802 0.219 1.00 91.38 196 VAL A O 1
ATOM 1685 N N . ASN A 1 197 ? -18.049 -9.013 -0.230 1.00 91.56 197 ASN A N 1
ATOM 1686 C CA . ASN A 1 197 ? -17.757 -10.102 0.715 1.00 91.56 197 ASN A CA 1
ATOM 1687 C C . ASN A 1 197 ? -17.302 -9.606 2.107 1.00 91.56 197 ASN A C 1
ATOM 1689 O O . ASN A 1 197 ? -16.375 -10.144 2.709 1.00 91.56 197 ASN A O 1
ATOM 1693 N N . ILE A 1 198 ? -17.987 -8.581 2.636 1.00 91.06 198 ILE A N 1
ATOM 1694 C CA . ILE A 1 198 ? -17.625 -7.884 3.885 1.00 91.06 198 ILE A CA 1
ATOM 1695 C C . ILE A 1 198 ? -17.440 -8.870 5.045 1.00 91.06 198 ILE A C 1
ATOM 1697 O O . ILE A 1 198 ? -16.471 -8.761 5.789 1.00 91.06 198 ILE A O 1
ATOM 1701 N N . LYS A 1 199 ? -18.328 -9.866 5.162 1.00 91.88 199 LYS A N 1
ATOM 1702 C CA . LYS A 1 199 ? -18.236 -10.913 6.187 1.00 91.88 199 LYS A CA 1
ATOM 1703 C C . LYS A 1 199 ? -16.932 -11.708 6.096 1.00 91.88 199 LYS A C 1
ATOM 1705 O O . LYS A 1 199 ? -16.281 -11.904 7.108 1.00 91.88 199 LYS A O 1
ATOM 1710 N N . MET A 1 200 ? -16.521 -12.105 4.893 1.00 93.69 200 MET A N 1
ATOM 1711 C CA . MET A 1 200 ? -15.251 -12.804 4.693 1.00 93.69 200 MET A CA 1
ATOM 1712 C C . MET A 1 200 ? -14.066 -11.919 5.091 1.00 93.69 200 MET A C 1
ATOM 1714 O O . MET A 1 200 ? -13.174 -12.375 5.799 1.00 93.69 200 MET A O 1
ATOM 1718 N N . GLY A 1 201 ? -14.074 -10.645 4.681 1.00 93.75 201 GLY A N 1
ATOM 1719 C CA . GLY A 1 201 ? -13.045 -9.685 5.089 1.00 93.75 201 GLY A CA 1
ATOM 1720 C C . GLY A 1 201 ? -12.973 -9.523 6.611 1.00 93.75 201 GLY A C 1
ATOM 1721 O O . GLY A 1 201 ? -11.885 -9.535 7.184 1.00 93.75 201 GLY A O 1
ATOM 1722 N N . PHE A 1 202 ? -14.129 -9.452 7.272 1.00 94.12 202 PHE A N 1
ATOM 1723 C CA . PHE A 1 202 ? -14.220 -9.418 8.727 1.00 94.12 202 PHE A CA 1
ATOM 1724 C C . PHE A 1 202 ? -13.665 -10.693 9.375 1.00 94.12 202 PHE A C 1
ATOM 1726 O O . PHE A 1 202 ? -12.828 -10.595 10.269 1.00 94.12 202 PHE A O 1
ATOM 1733 N N . ASP A 1 203 ? -14.079 -11.871 8.906 1.00 94.12 203 ASP A N 1
ATOM 1734 C CA . ASP A 1 203 ? -13.678 -13.166 9.464 1.00 94.12 203 ASP A CA 1
ATOM 1735 C C . ASP A 1 203 ? -12.155 -13.376 9.356 1.00 94.12 203 ASP A C 1
ATOM 1737 O O . ASP A 1 203 ? -11.517 -13.789 10.328 1.00 94.12 203 ASP A O 1
ATOM 1741 N N . ILE A 1 204 ? -11.550 -13.016 8.213 1.00 95.56 204 ILE A N 1
ATOM 1742 C CA . ILE A 1 204 ? -10.089 -13.042 8.012 1.00 95.56 204 ILE A CA 1
ATOM 1743 C C . ILE A 1 204 ? -9.396 -12.133 9.029 1.00 95.56 204 ILE A C 1
ATOM 1745 O O . ILE A 1 204 ? -8.457 -12.549 9.713 1.00 95.56 204 ILE A O 1
ATOM 1749 N N . LEU A 1 205 ? -9.859 -10.886 9.143 1.00 95.50 205 LEU A N 1
ATOM 1750 C CA . LEU A 1 205 ? -9.239 -9.902 10.022 1.00 95.50 205 LEU A CA 1
ATOM 1751 C C . LEU A 1 205 ? -9.388 -10.286 11.497 1.00 95.50 205 LEU A C 1
ATOM 1753 O O . LEU A 1 205 ? -8.429 -10.162 12.255 1.00 95.50 205 LEU A O 1
ATOM 1757 N N . TYR A 1 206 ? -10.554 -10.797 11.894 1.00 95.50 206 TYR A N 1
ATOM 1758 C CA . TYR A 1 206 ? -10.814 -11.320 13.233 1.00 95.50 206 TYR A CA 1
ATOM 1759 C C . TYR A 1 206 ? -9.882 -12.492 13.564 1.00 95.50 206 TYR A C 1
ATOM 1761 O O . TYR A 1 206 ? -9.244 -12.495 14.621 1.00 95.50 206 TYR A O 1
ATOM 1769 N N . GLN A 1 207 ? -9.744 -13.461 12.652 1.00 95.94 207 GLN A N 1
ATOM 1770 C CA . GLN A 1 207 ? -8.851 -14.606 12.839 1.00 95.94 207 GLN A CA 1
ATOM 1771 C C . GLN A 1 207 ? -7.399 -14.153 13.038 1.00 95.94 207 GLN A C 1
ATOM 1773 O O . GLN A 1 207 ? -6.720 -14.639 13.944 1.00 95.94 207 GLN A O 1
ATOM 1778 N N . LEU A 1 208 ? -6.921 -13.214 12.218 1.00 97.06 208 LEU A N 1
ATOM 1779 C CA . LEU A 1 208 ? -5.551 -12.712 12.309 1.00 97.06 208 LEU A CA 1
ATOM 1780 C C . LEU A 1 208 ? -5.330 -11.876 13.571 1.00 97.06 208 LEU A C 1
ATOM 1782 O O . LEU A 1 208 ? -4.325 -12.078 14.246 1.00 97.06 208 LEU A O 1
ATOM 1786 N N . ALA A 1 209 ? -6.262 -10.987 13.920 1.00 96.31 209 ALA A N 1
ATOM 1787 C CA . ALA A 1 209 ? -6.165 -10.125 15.099 1.00 96.31 209 ALA A CA 1
ATOM 1788 C C . ALA A 1 209 ? -6.293 -10.896 16.427 1.00 96.31 209 ALA A C 1
ATOM 1790 O O . ALA A 1 209 ? -5.817 -10.427 17.466 1.00 96.31 209 ALA A O 1
ATOM 1791 N N . SER A 1 210 ? -6.898 -12.088 16.396 1.00 95.12 210 SER A N 1
ATOM 1792 C CA . SER A 1 210 ? -6.972 -12.996 17.547 1.00 95.12 210 SER A CA 1
ATOM 1793 C C . SER A 1 210 ? -5.594 -13.494 17.998 1.00 95.12 210 SER A C 1
ATOM 1795 O O . SER A 1 210 ? -5.439 -13.874 19.157 1.00 95.12 210 SER A O 1
ATOM 1797 N N . ASN A 1 211 ? -4.581 -13.469 17.123 1.00 94.75 211 ASN A N 1
ATOM 1798 C CA . ASN A 1 211 ? -3.192 -13.702 17.510 1.00 94.75 211 ASN A CA 1
ATOM 1799 C C . ASN A 1 211 ? -2.587 -12.410 18.104 1.00 94.75 211 ASN A C 1
ATOM 1801 O O . ASN A 1 211 ? -2.472 -11.419 17.380 1.00 94.75 211 ASN A O 1
ATOM 1805 N N . PRO A 1 212 ? -2.151 -12.396 19.380 1.00 91.12 212 PRO A N 1
ATOM 1806 C CA . PRO A 1 212 ? -1.564 -11.208 20.006 1.00 91.12 212 PRO A CA 1
ATOM 1807 C C . PRO A 1 212 ? -0.316 -10.673 19.295 1.00 91.12 212 PRO A C 1
ATOM 1809 O O . PRO A 1 212 ? -0.075 -9.473 19.332 1.00 91.12 212 PRO A O 1
ATOM 1812 N N . ASN A 1 213 ? 0.441 -11.536 18.610 1.00 92.25 213 ASN A N 1
ATOM 1813 C CA . ASN A 1 213 ? 1.664 -11.144 17.902 1.00 92.25 213 ASN A CA 1
ATOM 1814 C C . ASN A 1 213 ? 1.391 -10.476 16.541 1.00 92.25 213 ASN A C 1
ATOM 1816 O O . ASN A 1 213 ? 2.298 -9.895 15.950 1.00 92.25 213 ASN A O 1
ATOM 1820 N N . ASN A 1 214 ? 0.157 -10.552 16.030 1.00 95.50 214 ASN A N 1
ATOM 1821 C CA . ASN A 1 214 ? -0.229 -9.944 14.758 1.00 95.50 214 ASN A CA 1
ATOM 1822 C C . ASN A 1 214 ? -0.645 -8.480 14.976 1.00 95.50 214 ASN A C 1
ATOM 1824 O O . ASN A 1 214 ? -1.829 -8.120 14.995 1.00 95.50 214 ASN A O 1
ATOM 1828 N N . ILE A 1 215 ? 0.353 -7.620 15.171 1.00 93.94 215 ILE A N 1
ATOM 1829 C CA . ILE A 1 215 ? 0.167 -6.205 15.505 1.00 93.94 215 ILE A CA 1
ATOM 1830 C C . ILE A 1 215 ? -0.530 -5.417 14.382 1.00 93.94 215 ILE A C 1
ATOM 1832 O O . ILE A 1 215 ? -1.361 -4.548 14.664 1.00 93.94 215 ILE A O 1
ATOM 1836 N N . ILE A 1 216 ? -0.227 -5.695 13.111 1.00 94.50 216 ILE A N 1
ATOM 1837 C CA . ILE A 1 216 ? -0.840 -5.016 11.956 1.00 94.50 216 ILE A CA 1
ATOM 1838 C C . ILE A 1 216 ? -2.326 -5.378 11.873 1.00 94.50 216 ILE A C 1
ATOM 1840 O O . ILE A 1 216 ? -3.161 -4.489 11.683 1.00 94.50 216 ILE A O 1
ATOM 1844 N N . ALA A 1 217 ? -2.677 -6.649 12.063 1.00 96.12 217 ALA A N 1
ATOM 1845 C CA . ALA A 1 217 ? -4.063 -7.100 12.061 1.00 96.12 217 ALA A CA 1
ATOM 1846 C C . ALA A 1 217 ? -4.852 -6.497 13.224 1.00 96.12 217 ALA A C 1
ATOM 1848 O O . ALA A 1 217 ? -5.952 -5.993 13.011 1.00 96.12 217 ALA A O 1
ATOM 1849 N N . ARG A 1 218 ? -4.278 -6.456 14.432 1.00 94.69 218 ARG A N 1
ATOM 1850 C CA . ARG A 1 218 ? -4.913 -5.840 15.613 1.00 94.69 218 ARG A CA 1
ATOM 1851 C C . ARG A 1 218 ? -5.175 -4.347 15.415 1.00 94.69 218 ARG A C 1
ATOM 1853 O O . ARG A 1 218 ? -6.289 -3.886 15.668 1.00 94.69 218 ARG A O 1
ATOM 1860 N N . LYS A 1 219 ? -4.195 -3.604 14.883 1.00 92.81 219 LYS A N 1
ATOM 1861 C CA . LYS A 1 219 ? -4.349 -2.189 14.491 1.00 92.81 219 LYS A CA 1
ATOM 1862 C C . LYS A 1 219 ? -5.494 -2.003 13.497 1.00 92.81 219 LYS A C 1
ATOM 1864 O O . LYS A 1 219 ? -6.358 -1.152 13.699 1.00 92.81 219 LYS A O 1
ATOM 1869 N N . ASN A 1 220 ? -5.521 -2.815 12.440 1.00 92.62 220 ASN A N 1
ATOM 1870 C CA . ASN A 1 220 ? -6.543 -2.719 11.400 1.00 92.62 220 ASN A CA 1
ATOM 1871 C C . ASN A 1 220 ? -7.926 -3.148 11.897 1.00 92.62 220 ASN A C 1
ATOM 1873 O O . ASN A 1 220 ? -8.912 -2.529 11.510 1.00 92.62 220 ASN A O 1
ATOM 1877 N N . TYR A 1 221 ? -8.019 -4.139 12.783 1.00 93.81 221 TYR A N 1
ATOM 1878 C CA . TYR A 1 221 ? -9.273 -4.543 13.422 1.00 93.81 221 TYR A CA 1
ATOM 1879 C C . TYR A 1 221 ? -9.845 -3.413 14.282 1.00 93.81 221 TYR A C 1
ATOM 1881 O O . TYR A 1 221 ? -11.019 -3.060 14.150 1.00 93.81 221 TYR A O 1
ATOM 1889 N N . PHE A 1 222 ? -8.997 -2.776 15.097 1.00 91.19 222 PHE A N 1
ATOM 1890 C CA . PHE A 1 222 ? -9.382 -1.603 15.878 1.00 91.19 222 PHE A CA 1
ATOM 1891 C C . PHE A 1 222 ? -9.847 -0.446 14.982 1.00 91.19 222 PHE A C 1
ATOM 1893 O O . PHE A 1 222 ? -10.944 0.075 15.184 1.00 91.19 222 PHE A O 1
ATOM 1900 N N . ALA A 1 223 ? -9.073 -0.085 13.954 1.00 87.56 223 ALA A N 1
ATOM 1901 C CA . ALA A 1 223 ? -9.428 0.996 13.032 1.00 87.56 223 ALA A CA 1
ATOM 1902 C C . ALA A 1 223 ? -10.727 0.703 12.256 1.00 87.56 223 ALA A C 1
ATOM 1904 O O . ALA A 1 223 ? -11.593 1.570 12.129 1.00 87.56 223 ALA A O 1
ATOM 1905 N N . SER A 1 224 ? -10.901 -0.539 11.797 1.00 86.25 224 SER A N 1
ATOM 1906 C CA . SER A 1 224 ? -12.084 -0.970 11.041 1.00 86.25 224 SER A CA 1
ATOM 1907 C C . SER A 1 224 ? -13.345 -1.024 11.901 1.00 86.25 224 SER A C 1
ATOM 1909 O O . SER A 1 224 ? -14.445 -0.913 11.363 1.00 86.25 224 SER A O 1
ATOM 1911 N N . SER A 1 225 ? -13.221 -1.134 13.230 1.00 86.19 225 SER A N 1
ATOM 1912 C CA . SER A 1 225 ? -14.374 -1.176 14.140 1.00 86.19 225 SER A CA 1
ATOM 1913 C C . SER A 1 225 ? -15.292 0.044 14.008 1.00 86.19 225 SER A C 1
ATOM 1915 O O . SER A 1 225 ? -16.503 -0.082 14.163 1.00 86.19 225 SER A O 1
ATOM 1917 N N . VAL A 1 226 ? -14.750 1.218 13.662 1.00 77.69 226 VAL A N 1
ATOM 1918 C CA . VAL A 1 226 ? -15.541 2.442 13.453 1.00 77.69 226 VAL A CA 1
ATOM 1919 C C . VAL A 1 226 ? -16.499 2.289 12.269 1.00 77.69 226 VAL A C 1
ATOM 1921 O O . VAL A 1 226 ? -17.666 2.654 12.380 1.00 77.69 226 VAL A O 1
ATOM 1924 N N . PHE A 1 227 ? -16.021 1.710 11.167 1.00 73.06 227 PHE A N 1
ATOM 1925 C CA . PHE A 1 227 ? -16.810 1.465 9.957 1.00 73.06 227 PHE A CA 1
ATOM 1926 C C . PHE A 1 227 ? -17.762 0.271 10.124 1.00 73.06 227 PHE A C 1
ATOM 1928 O O . PHE A 1 227 ? -18.930 0.323 9.746 1.00 73.06 227 PHE A O 1
ATOM 1935 N N . LEU A 1 228 ? -17.277 -0.801 10.749 1.00 77.44 228 LEU A N 1
ATOM 1936 C CA . LEU A 1 228 ? -17.987 -2.073 10.886 1.00 77.44 228 LEU A CA 1
ATOM 1937 C C . LEU A 1 228 ? -19.101 -2.068 11.941 1.00 77.44 228 LEU A C 1
ATOM 1939 O O . LEU A 1 228 ? -19.918 -2.986 11.957 1.00 77.44 228 LEU A O 1
ATOM 1943 N N . LYS A 1 229 ? -19.183 -1.041 12.797 1.00 70.12 229 LYS A N 1
ATOM 1944 C CA . LYS A 1 229 ? -20.289 -0.868 13.758 1.00 70.12 229 LYS A CA 1
ATOM 1945 C C . LYS A 1 229 ? -21.673 -0.889 13.106 1.00 70.12 229 LYS A C 1
ATOM 1947 O O . LYS A 1 229 ? -22.629 -1.267 13.764 1.00 70.12 229 LYS A O 1
ATOM 1952 N N . GLN A 1 230 ? -21.781 -0.498 11.837 1.00 67.19 230 GLN A N 1
ATOM 1953 C CA . GLN A 1 230 ? -23.048 -0.481 11.096 1.00 67.19 230 GLN A CA 1
ATOM 1954 C C . GLN A 1 230 ? -23.451 -1.852 10.524 1.00 67.19 230 GLN A C 1
ATOM 1956 O O . GLN A 1 230 ? -24.514 -1.968 9.928 1.00 67.19 230 GLN A O 1
ATOM 1961 N N . GLN A 1 231 ? -22.591 -2.867 10.647 1.00 72.44 231 GLN A N 1
ATOM 1962 C CA . GLN A 1 231 ? -22.756 -4.189 10.029 1.00 72.44 231 GLN A CA 1
ATOM 1963 C C . GLN A 1 231 ? -23.052 -5.292 11.064 1.00 72.44 231 GLN A C 1
ATOM 1965 O O . GLN A 1 231 ? -22.882 -6.470 10.767 1.00 72.44 231 GLN A O 1
ATOM 1970 N N . ASP A 1 232 ? -23.432 -4.917 12.290 1.00 81.38 232 ASP A N 1
ATOM 1971 C CA . ASP A 1 232 ? -23.810 -5.820 13.390 1.00 81.38 232 ASP A CA 1
ATOM 1972 C C . ASP A 1 232 ? -22.779 -6.913 13.748 1.00 81.38 232 ASP A C 1
ATOM 1974 O O . ASP A 1 232 ? -23.104 -7.903 14.396 1.00 81.38 232 ASP A O 1
ATOM 1978 N N . PHE A 1 233 ? -21.500 -6.744 13.392 1.00 87.38 233 PHE A N 1
ATOM 1979 C CA . PHE A 1 233 ? -20.443 -7.677 13.814 1.00 87.38 233 PHE A CA 1
ATOM 1980 C C . PHE A 1 233 ? -20.111 -7.564 15.308 1.00 87.38 233 PHE A C 1
ATOM 1982 O O . PHE A 1 233 ? -19.654 -8.527 15.922 1.00 87.38 233 PHE A O 1
ATOM 1989 N N . PHE A 1 234 ? -20.334 -6.391 15.901 1.00 90.69 234 PHE A N 1
ATOM 1990 C CA . PHE A 1 234 ? -20.044 -6.093 17.302 1.00 90.69 234 PHE A CA 1
ATOM 1991 C C . PHE A 1 234 ? -21.344 -6.058 18.098 1.00 90.69 234 PHE A C 1
ATOM 1993 O O . PHE A 1 234 ? -22.020 -5.032 18.134 1.00 90.69 234 PHE A O 1
ATOM 2000 N N . ILE A 1 235 ? -21.689 -7.180 18.726 1.00 90.44 235 ILE A N 1
ATOM 2001 C CA . ILE A 1 235 ? -22.995 -7.362 19.366 1.00 90.44 235 ILE A CA 1
ATOM 2002 C C . ILE A 1 235 ? -22.833 -7.320 20.884 1.00 90.44 235 ILE A C 1
ATOM 2004 O O . ILE A 1 235 ? -22.012 -8.049 21.449 1.00 90.44 235 ILE A O 1
ATOM 2008 N N . GLY A 1 236 ? -23.638 -6.470 21.522 1.00 90.88 236 GLY A N 1
ATOM 2009 C CA . GLY A 1 236 ? -23.944 -6.542 22.947 1.00 90.88 236 GLY A CA 1
ATOM 2010 C C . GLY A 1 236 ? -25.291 -7.232 23.151 1.00 90.88 236 GLY A C 1
ATOM 2011 O O . GLY A 1 236 ? -26.218 -7.010 22.374 1.00 90.88 236 GLY A O 1
ATOM 2012 N N . PHE A 1 237 ? -25.389 -8.070 24.175 1.00 91.69 237 PHE A N 1
ATOM 2013 C CA . PHE A 1 237 ? -26.603 -8.795 24.539 1.00 91.69 237 PHE A CA 1
ATOM 2014 C C . PHE A 1 237 ? -27.208 -8.206 25.816 1.00 91.69 237 PHE A C 1
ATOM 2016 O O . PHE A 1 237 ? -26.484 -7.756 26.704 1.00 91.69 237 PHE A O 1
ATOM 2023 N N . ASP A 1 238 ? -28.535 -8.250 25.927 1.00 91.38 238 ASP A N 1
ATOM 2024 C CA . ASP A 1 238 ? -29.239 -7.823 27.142 1.00 91.38 238 ASP A CA 1
ATOM 2025 C C . ASP A 1 238 ? -29.202 -8.894 28.241 1.00 91.38 238 ASP A C 1
ATOM 2027 O O . ASP A 1 238 ? -29.259 -8.569 29.430 1.00 91.38 238 ASP A O 1
ATOM 2031 N N . GLU A 1 239 ? -29.114 -10.164 27.840 1.00 92.94 239 GLU A N 1
ATOM 2032 C CA . GLU A 1 239 ? -29.210 -11.344 28.695 1.00 92.94 239 GLU A CA 1
ATOM 2033 C C . GLU A 1 239 ? -28.080 -12.335 28.390 1.00 92.94 239 GLU A C 1
ATOM 2035 O O . GLU A 1 239 ? -27.591 -12.425 27.262 1.00 92.94 239 GLU A O 1
ATOM 2040 N N . VAL A 1 240 ? -27.617 -13.051 29.417 1.00 91.81 240 VAL A N 1
ATOM 2041 C CA . VAL A 1 240 ? -26.504 -13.993 29.282 1.00 91.81 240 VAL A CA 1
ATOM 2042 C C . VAL A 1 240 ? -26.976 -15.290 28.636 1.00 91.81 240 VAL A C 1
ATOM 2044 O O . VAL A 1 240 ? -27.752 -16.047 29.224 1.00 91.81 240 VAL A O 1
ATOM 2047 N N . GLU A 1 241 ? -26.385 -15.598 27.486 1.00 92.06 241 GLU A N 1
ATOM 2048 C CA . GLU A 1 241 ? -26.594 -16.838 26.739 1.00 92.06 241 GLU A CA 1
ATOM 2049 C C . GLU A 1 241 ? -25.283 -17.624 26.559 1.00 92.06 241 GLU A C 1
ATOM 2051 O O . GLU A 1 241 ? -24.175 -17.098 26.717 1.00 92.06 241 GLU A O 1
ATOM 2056 N N . ILE A 1 242 ? -25.393 -18.906 26.201 1.00 91.31 242 ILE A N 1
ATOM 2057 C CA . ILE A 1 242 ? -24.231 -19.742 25.871 1.00 91.31 242 ILE A CA 1
ATOM 2058 C C . ILE A 1 242 ? -23.527 -19.179 24.629 1.00 91.31 242 ILE A C 1
ATOM 2060 O O . ILE A 1 242 ? -24.155 -18.898 23.614 1.00 91.31 242 ILE A O 1
ATOM 2064 N N . GLY A 1 243 ? -22.203 -19.055 24.703 1.00 89.69 243 GLY A N 1
ATOM 2065 C CA . GLY A 1 243 ? -21.346 -18.490 23.660 1.00 89.69 243 GLY A CA 1
ATOM 2066 C C . GLY A 1 243 ? -21.008 -17.012 23.865 1.00 89.69 243 GLY A C 1
ATOM 2067 O O . GLY A 1 243 ? -20.101 -16.510 23.202 1.00 89.69 243 GLY A O 1
ATOM 2068 N N . SER A 1 244 ? -21.679 -16.328 24.797 1.00 93.56 244 SER A N 1
ATOM 2069 C CA . SER A 1 244 ? -21.400 -14.929 25.130 1.00 93.56 244 SER A CA 1
ATOM 2070 C C . SER A 1 244 ? -20.216 -14.772 26.092 1.00 93.56 244 SER A C 1
ATOM 2072 O O . SER A 1 244 ? -19.890 -15.659 26.889 1.00 93.56 244 SER A O 1
ATOM 2074 N N . TRP A 1 245 ? -19.566 -13.615 26.020 1.00 95.62 245 TRP A N 1
ATOM 2075 C CA . TRP A 1 245 ? -18.619 -13.139 27.018 1.00 95.62 245 TRP A CA 1
ATOM 2076 C C . TRP A 1 245 ? -19.328 -12.233 28.009 1.00 95.62 245 TRP A C 1
ATOM 2078 O O . TRP A 1 245 ? -19.950 -11.247 27.621 1.00 95.62 245 TRP A O 1
ATOM 2088 N N . VAL A 1 246 ? -19.174 -12.532 29.292 1.00 93.31 246 VAL A N 1
ATOM 2089 C CA . VAL A 1 246 ? -19.691 -11.721 30.390 1.00 93.31 246 VAL A CA 1
ATOM 2090 C C . VAL A 1 246 ? -18.540 -10.961 31.032 1.00 93.31 246 VAL A C 1
ATOM 2092 O O . VAL A 1 246 ? -17.562 -11.554 31.498 1.00 93.31 246 VAL A O 1
ATOM 2095 N N . ILE A 1 247 ? -18.677 -9.641 31.073 1.00 93.38 247 ILE A N 1
ATOM 2096 C CA . ILE A 1 247 ? -17.816 -8.741 31.833 1.00 93.38 247 ILE A CA 1
ATOM 2097 C C . ILE A 1 247 ? -18.523 -8.448 33.149 1.00 93.38 247 ILE A C 1
ATOM 2099 O O . ILE A 1 247 ? -19.619 -7.886 33.154 1.00 93.38 247 ILE A O 1
ATOM 2103 N N . TYR A 1 248 ? -17.901 -8.803 34.268 1.00 91.75 248 TYR A N 1
ATOM 2104 C CA . TYR A 1 248 ? -18.486 -8.601 35.591 1.00 91.75 248 TYR A CA 1
ATOM 2105 C C . TYR A 1 248 ? -17.480 -8.037 36.594 1.00 91.75 248 TYR A C 1
ATOM 2107 O O . TYR A 1 248 ? -16.265 -8.177 36.435 1.00 91.75 248 TYR A O 1
ATOM 2115 N N . LEU A 1 249 ? -17.996 -7.382 37.632 1.00 90.62 249 LEU A N 1
ATOM 2116 C CA . LEU A 1 249 ? -17.221 -6.846 38.747 1.00 90.62 249 LEU A CA 1
ATOM 2117 C C . LEU A 1 249 ? -17.348 -7.756 39.964 1.00 90.62 249 LEU A C 1
ATOM 2119 O O . LEU A 1 249 ? -18.456 -8.118 40.362 1.00 90.62 249 LEU A O 1
ATOM 2123 N N . VAL A 1 250 ? -16.211 -8.072 40.583 1.00 87.00 250 VAL A N 1
ATOM 2124 C CA . VAL A 1 250 ? -16.141 -8.696 41.912 1.00 87.00 250 VAL A CA 1
ATOM 2125 C C . VAL A 1 250 ? -15.205 -7.876 42.775 1.00 87.00 250 VAL A C 1
ATOM 2127 O O . VAL A 1 250 ? -14.010 -7.810 42.489 1.00 87.00 250 VAL A O 1
ATOM 2130 N N . SER A 1 251 ? -15.736 -7.259 43.834 1.00 79.94 251 SER A N 1
ATOM 2131 C CA . SER A 1 251 ? -14.950 -6.390 44.728 1.00 79.94 251 SER A CA 1
ATOM 2132 C C . SER A 1 251 ? -14.133 -5.348 43.942 1.00 79.94 251 SER A C 1
ATOM 2134 O O . SER A 1 251 ? -12.917 -5.257 44.105 1.00 79.94 251 SER A O 1
ATOM 2136 N N . ASP A 1 252 ? -14.805 -4.647 43.023 1.00 79.50 252 ASP A N 1
ATOM 2137 C CA . ASP A 1 252 ? -14.264 -3.626 42.107 1.00 79.50 252 ASP A CA 1
ATOM 2138 C C . ASP A 1 252 ? -13.218 -4.107 41.086 1.00 79.50 252 ASP A C 1
ATOM 2140 O O . ASP A 1 252 ? -12.667 -3.309 40.327 1.00 79.50 252 ASP A O 1
ATOM 2144 N N . LYS A 1 253 ? -12.963 -5.417 40.995 1.00 86.50 253 LYS A N 1
ATOM 2145 C CA . LYS A 1 253 ? -12.126 -5.992 39.937 1.00 86.50 253 LYS A CA 1
ATOM 2146 C C . LYS A 1 253 ? -12.976 -6.450 38.765 1.00 86.50 253 LYS A C 1
ATOM 2148 O O . LYS A 1 253 ? -13.872 -7.275 38.934 1.00 86.50 253 LYS A O 1
ATOM 2153 N N . LYS A 1 254 ? -12.643 -5.946 37.578 1.00 88.75 254 LYS A N 1
ATOM 2154 C CA . LYS A 1 254 ? -13.234 -6.355 36.302 1.00 88.75 254 LYS A CA 1
ATOM 2155 C C . LYS A 1 254 ? -12.689 -7.722 35.891 1.00 88.75 254 LYS A C 1
ATOM 2157 O O . LYS A 1 254 ? -11.476 -7.929 35.889 1.00 88.75 254 LYS A O 1
ATOM 2162 N N . VAL A 1 255 ? -13.584 -8.645 35.561 1.00 90.50 255 VAL A N 1
ATOM 2163 C CA . VAL A 1 255 ? -13.257 -10.009 35.134 1.00 90.50 255 VAL A CA 1
ATOM 2164 C C . VAL A 1 255 ? -14.030 -10.343 33.863 1.00 90.50 255 VAL A C 1
ATOM 2166 O O . VAL A 1 255 ? -15.167 -9.908 33.682 1.00 90.50 255 VAL A O 1
ATOM 2169 N N . TYR A 1 256 ? -13.393 -11.128 32.997 1.00 91.94 256 TYR A N 1
ATOM 2170 C CA . TYR A 1 256 ? -13.943 -11.625 31.742 1.00 91.94 256 TYR A CA 1
ATOM 2171 C C . TYR A 1 256 ? -14.195 -13.127 31.839 1.00 91.94 256 TYR A C 1
ATOM 2173 O O . TYR A 1 256 ? -13.297 -13.876 32.227 1.00 91.94 256 TYR A O 1
ATOM 2181 N N . LEU A 1 257 ? -15.389 -13.575 31.459 1.00 92.12 257 LEU A N 1
ATOM 2182 C CA . LEU A 1 257 ? -15.751 -14.992 31.448 1.00 92.12 257 LEU A CA 1
ATOM 2183 C C . LEU A 1 257 ? -16.542 -15.338 30.191 1.00 92.12 257 LEU A C 1
ATOM 2185 O O . LEU A 1 257 ? -17.598 -14.761 29.949 1.00 92.12 257 LEU A O 1
ATOM 2189 N N . LYS A 1 258 ? -16.061 -16.323 29.431 1.00 93.94 258 LYS A N 1
ATOM 2190 C CA . LYS A 1 258 ? -16.838 -16.933 28.351 1.00 93.94 258 LYS A CA 1
ATOM 2191 C C . LYS A 1 258 ? -17.793 -17.972 28.930 1.00 93.94 258 LYS A C 1
ATOM 2193 O O . LYS A 1 258 ? -17.368 -18.860 29.675 1.00 93.94 258 LYS A O 1
ATOM 2198 N N . ILE A 1 259 ? -19.073 -17.861 28.592 1.00 92.50 259 ILE A N 1
ATOM 2199 C CA . ILE A 1 259 ? -20.094 -18.836 28.974 1.00 92.50 259 ILE A CA 1
ATOM 2200 C C . ILE A 1 259 ? -20.091 -19.946 27.933 1.00 92.50 259 ILE A C 1
ATOM 2202 O O . ILE A 1 259 ? -20.546 -19.765 26.810 1.00 92.50 259 ILE A O 1
ATOM 2206 N N . GLU A 1 260 ? -19.557 -21.105 28.297 1.00 90.50 260 GLU A N 1
ATOM 2207 C CA . GLU A 1 260 ? -19.441 -22.251 27.390 1.00 90.50 260 GLU A CA 1
ATOM 2208 C C . GLU A 1 260 ? -20.368 -23.399 27.790 1.00 90.50 260 GLU A C 1
ATOM 2210 O O . GLU A 1 260 ? -20.687 -24.249 26.958 1.00 90.50 260 GLU A O 1
ATOM 2215 N N . ARG A 1 261 ? -20.749 -23.488 29.073 1.00 88.50 261 ARG A N 1
ATOM 2216 C CA . ARG A 1 261 ? -21.454 -24.649 29.634 1.00 88.50 261 ARG A CA 1
ATOM 2217 C C . ARG A 1 261 ? -22.393 -24.248 30.768 1.00 88.50 261 ARG A C 1
ATOM 2219 O O . ARG A 1 261 ? -22.082 -23.375 31.571 1.00 88.50 261 ARG A O 1
ATOM 2226 N N . GLU A 1 262 ? -23.483 -24.991 30.929 1.00 86.00 262 GLU A N 1
ATOM 2227 C CA . GLU A 1 262 ? -24.457 -24.797 32.016 1.00 86.00 262 GLU A CA 1
ATOM 2228 C C . GLU A 1 262 ? -24.055 -25.502 33.327 1.00 86.00 262 GLU A C 1
ATOM 2230 O O . GLU A 1 262 ? -24.844 -26.225 33.942 1.00 86.00 262 GLU A O 1
ATOM 2235 N N . ILE A 1 263 ? -22.801 -25.354 33.763 1.00 80.81 263 ILE A N 1
ATOM 2236 C CA . ILE A 1 263 ? -22.276 -26.058 34.944 1.00 80.81 263 ILE A CA 1
ATOM 2237 C C . ILE A 1 263 ? -21.541 -25.085 35.869 1.00 80.81 263 ILE A C 1
ATOM 2239 O O . ILE A 1 263 ? -20.837 -24.180 35.421 1.00 80.81 263 ILE A O 1
ATOM 2243 N N . GLY A 1 264 ? -21.672 -25.306 37.180 1.00 82.38 264 GLY A N 1
ATOM 2244 C CA . GLY A 1 264 ? -20.965 -24.539 38.204 1.00 82.38 264 GLY A CA 1
ATOM 2245 C C . GLY A 1 264 ? -21.345 -23.060 38.178 1.00 82.38 264 GLY A C 1
ATOM 2246 O O . GLY A 1 264 ? -22.504 -22.722 37.957 1.00 82.38 264 GLY A O 1
ATOM 2247 N N . LEU A 1 265 ? -20.351 -22.190 38.370 1.00 82.50 265 LEU A N 1
ATOM 2248 C CA . LEU A 1 265 ? -20.540 -20.740 38.417 1.00 82.50 265 LEU A CA 1
ATOM 2249 C C . LEU A 1 265 ? -21.156 -20.180 37.120 1.00 82.50 265 LEU A C 1
ATOM 2251 O O . LEU A 1 265 ? -21.973 -19.273 37.191 1.00 82.50 265 LEU A O 1
ATOM 2255 N N . GLN A 1 266 ? -20.835 -20.739 35.944 1.00 87.88 266 GLN A N 1
ATOM 2256 C CA . GLN A 1 266 ? -21.375 -20.254 34.662 1.00 87.88 266 GLN A CA 1
ATOM 2257 C C . GLN A 1 266 ? -22.902 -20.384 34.583 1.00 87.88 266 GLN A C 1
ATOM 2259 O O . GLN A 1 266 ? -23.557 -19.510 34.025 1.00 87.88 266 GLN A O 1
ATOM 2264 N N . LYS A 1 267 ? -23.484 -21.418 35.206 1.00 87.38 267 LYS A N 1
ATOM 2265 C CA . LYS A 1 267 ? -24.941 -21.599 35.267 1.00 87.38 267 LYS A CA 1
ATOM 2266 C C . LYS A 1 267 ? -25.640 -20.455 36.010 1.00 87.38 267 LYS A C 1
ATOM 2268 O O . LYS A 1 267 ? -26.770 -20.126 35.676 1.00 87.38 267 LYS A O 1
ATOM 2273 N N . GLU A 1 268 ? -24.985 -19.861 37.010 1.00 86.75 268 GLU A N 1
ATOM 2274 C CA . GLU A 1 268 ? -25.546 -18.753 37.802 1.00 86.75 268 GLU A CA 1
ATOM 2275 C C . GLU A 1 268 ? -25.651 -17.451 36.992 1.00 86.75 268 GLU A C 1
ATOM 2277 O O . GLU A 1 268 ? -26.485 -16.601 37.317 1.00 86.75 268 GLU A O 1
ATOM 2282 N N . PHE A 1 269 ? -24.831 -17.318 35.941 1.00 89.25 269 PHE A N 1
ATOM 2283 C CA . PHE A 1 269 ? -24.855 -16.187 35.019 1.00 89.25 269 PHE A CA 1
ATOM 2284 C C . PHE A 1 269 ? -25.946 -16.314 33.954 1.00 89.25 269 PHE A C 1
ATOM 2286 O O . PHE A 1 269 ? -26.469 -15.289 33.541 1.00 89.25 269 PHE A O 1
ATOM 2293 N N . ILE A 1 270 ? -26.298 -17.526 33.510 1.00 90.19 270 ILE A N 1
ATOM 2294 C CA . ILE A 1 270 ? -27.265 -17.732 32.418 1.00 90.19 270 ILE A CA 1
ATOM 2295 C C . ILE A 1 270 ? -28.628 -17.132 32.780 1.00 90.19 270 ILE A C 1
ATOM 2297 O O . ILE A 1 270 ? -29.156 -17.367 33.869 1.00 90.19 270 ILE A O 1
ATOM 2301 N N . GLY A 1 271 ? -29.190 -16.359 31.852 1.00 88.00 271 GLY A N 1
ATOM 2302 C CA . GLY A 1 271 ? -30.472 -15.674 32.015 1.00 88.00 271 GLY A CA 1
ATOM 2303 C C . GLY A 1 271 ? -30.422 -14.376 32.832 1.00 88.00 271 GLY A C 1
ATOM 2304 O O . GLY A 1 271 ? -31.447 -13.729 33.051 1.00 88.00 271 GLY A O 1
ATOM 2305 N N . ARG A 1 272 ? -29.237 -13.981 33.313 1.00 91.81 272 ARG A N 1
ATOM 2306 C CA . ARG A 1 272 ? -29.040 -12.707 34.016 1.00 91.81 272 ARG A CA 1
ATOM 2307 C C . ARG A 1 272 ? -28.884 -11.560 33.032 1.00 91.81 272 ARG A C 1
ATOM 2309 O O . ARG A 1 272 ? -28.402 -11.760 31.917 1.00 91.81 272 ARG A O 1
ATOM 2316 N N . LYS A 1 273 ? -29.244 -10.354 33.466 1.00 93.31 273 LYS A N 1
ATOM 2317 C CA . LYS A 1 273 ? -29.218 -9.154 32.618 1.00 93.31 273 LYS A CA 1
ATOM 2318 C C . LYS A 1 273 ? -28.062 -8.215 32.923 1.00 93.31 273 LYS A C 1
ATOM 2320 O O . LYS A 1 273 ? -27.500 -8.214 34.020 1.00 93.31 273 LYS A O 1
ATOM 2325 N N . VAL A 1 274 ? -27.730 -7.369 31.952 1.00 91.75 274 VAL A N 1
ATOM 2326 C CA . VAL A 1 274 ? -26.783 -6.261 32.152 1.00 91.75 274 VAL A CA 1
ATOM 2327 C C . VAL A 1 274 ? -27.243 -5.371 33.314 1.00 91.75 274 VAL A C 1
ATOM 2329 O O . VAL A 1 274 ? -28.409 -4.992 33.402 1.00 91.75 274 VAL A O 1
ATOM 2332 N N . GLY A 1 275 ? -26.323 -5.039 34.223 1.00 88.38 275 GLY A N 1
ATOM 2333 C CA . GLY A 1 275 ? -26.587 -4.246 35.424 1.00 88.38 275 GLY A CA 1
ATOM 2334 C C . GLY A 1 275 ? -27.114 -5.050 36.616 1.00 88.38 275 GLY A C 1
ATOM 2335 O O . GLY A 1 275 ? -27.188 -4.506 37.720 1.00 88.38 275 GLY A O 1
ATOM 2336 N N . GLU A 1 276 ? -27.448 -6.329 36.434 1.00 91.38 276 GLU A N 1
ATOM 2337 C CA . GLU A 1 276 ? -27.912 -7.189 37.518 1.00 91.38 276 GLU A CA 1
ATOM 2338 C C . GLU A 1 276 ? -26.759 -7.571 38.458 1.00 91.38 276 GLU A C 1
ATOM 2340 O O . GLU A 1 276 ? -25.653 -7.905 38.023 1.00 91.38 276 GLU A O 1
ATOM 2345 N N . SER A 1 277 ? -27.039 -7.541 39.763 1.00 88.88 277 SER A N 1
ATOM 2346 C CA . SER A 1 277 ? -26.112 -7.976 40.806 1.00 88.88 277 SER A CA 1
ATOM 2347 C C . SER A 1 277 ? -26.647 -9.214 41.511 1.00 88.88 277 SER A C 1
ATOM 2349 O O . SER A 1 277 ? -27.802 -9.241 41.937 1.00 88.88 277 SER A O 1
ATOM 2351 N N . PHE A 1 278 ? -25.802 -10.223 41.689 1.00 88.69 278 PHE A N 1
ATOM 2352 C CA . PHE A 1 278 ? -26.136 -11.435 42.429 1.00 88.69 278 PHE A CA 1
ATOM 2353 C C . PHE A 1 278 ? -24.994 -11.849 43.352 1.00 88.69 278 PHE A C 1
ATOM 2355 O O . PHE A 1 278 ? -23.843 -11.444 43.188 1.00 88.69 278 PHE A O 1
ATOM 2362 N N . THR A 1 279 ? -25.320 -12.644 44.364 1.00 84.75 279 THR A N 1
ATOM 2363 C CA . THR A 1 279 ? -24.336 -13.169 45.304 1.00 84.75 279 THR A CA 1
ATOM 2364 C C . THR A 1 279 ? -24.030 -14.626 44.999 1.00 84.75 279 THR A C 1
ATOM 2366 O O . THR A 1 279 ? -24.929 -15.416 44.721 1.00 84.75 279 THR A O 1
ATOM 2369 N N . SER A 1 280 ? -22.751 -14.981 45.077 1.00 81.00 280 SER A N 1
ATOM 2370 C CA . SER A 1 280 ? -22.287 -16.364 44.964 1.00 81.00 280 SER A CA 1
ATOM 2371 C C . SER A 1 280 ? -21.450 -16.731 46.187 1.00 81.00 280 SER A C 1
ATOM 2373 O O . SER A 1 280 ? -20.855 -15.863 46.834 1.00 81.00 280 SER A O 1
ATOM 2375 N N . VAL A 1 281 ? -21.425 -18.011 46.554 1.00 77.19 281 VAL A N 1
ATOM 2376 C CA . VAL A 1 281 ? -20.678 -18.495 47.722 1.00 77.19 281 VAL A CA 1
ATOM 2377 C C . VAL A 1 281 ? -19.443 -19.232 47.236 1.00 77.19 281 VAL A C 1
ATOM 2379 O O . VAL A 1 281 ? -19.533 -20.240 46.540 1.00 77.19 281 VAL A O 1
ATOM 2382 N N . THR A 1 282 ? -18.267 -18.751 47.633 1.00 74.25 282 THR A N 1
ATOM 2383 C CA . THR A 1 282 ? -17.010 -19.430 47.299 1.00 74.25 282 THR A CA 1
ATOM 2384 C C . THR A 1 282 ? -16.959 -20.808 47.958 1.00 74.25 282 THR A C 1
ATOM 2386 O O . THR A 1 282 ? -16.990 -20.932 49.184 1.00 74.25 282 THR A O 1
ATOM 2389 N N . SER A 1 283 ? -16.827 -21.852 47.143 1.00 70.19 283 SER A N 1
ATOM 2390 C CA . SER A 1 283 ? -16.926 -23.255 47.564 1.00 70.19 283 SER A CA 1
ATOM 2391 C C . SER A 1 283 ? -15.890 -23.679 48.614 1.00 70.19 283 SER A C 1
ATOM 2393 O O . SER A 1 283 ? -16.146 -24.611 49.367 1.00 70.19 283 SER A O 1
ATOM 2395 N N . MET A 1 284 ? -14.750 -22.984 48.712 1.00 69.88 284 MET A N 1
ATOM 2396 C CA . MET A 1 284 ? -13.688 -23.303 49.677 1.00 69.88 284 MET A CA 1
ATOM 2397 C C . MET A 1 284 ? -13.716 -22.450 50.957 1.00 69.88 284 MET A C 1
ATOM 2399 O O . MET A 1 284 ? -13.346 -22.943 52.017 1.00 69.88 284 MET A O 1
ATOM 2403 N N . SER A 1 285 ? -14.120 -21.175 50.884 1.00 74.00 285 SER A N 1
ATOM 2404 C CA . SER A 1 285 ? -14.033 -20.249 52.031 1.00 74.00 285 SER A CA 1
ATOM 2405 C C . SER A 1 285 ? -15.383 -19.877 52.642 1.00 74.00 285 SER A C 1
ATOM 2407 O O . SER A 1 285 ? -15.419 -19.210 53.673 1.00 74.00 285 SER A O 1
ATOM 2409 N N . GLY A 1 286 ? -16.492 -20.253 51.995 1.00 71.50 286 GLY A N 1
ATOM 2410 C CA . GLY A 1 286 ? -17.843 -19.869 52.407 1.00 71.50 286 GLY A CA 1
ATOM 2411 C C . GLY A 1 286 ? -18.118 -18.365 52.309 1.00 71.50 286 GLY A C 1
ATOM 2412 O O . GLY A 1 286 ? -19.199 -17.915 52.681 1.00 71.50 286 GLY A O 1
ATOM 2413 N N . LYS A 1 287 ? -17.161 -17.565 51.817 1.00 79.62 287 LYS A N 1
ATOM 2414 C CA . LYS A 1 287 ? -17.341 -16.126 51.632 1.00 79.62 287 LYS A CA 1
ATOM 2415 C C . LYS A 1 287 ? -18.363 -15.871 50.537 1.00 79.62 287 LYS A C 1
ATOM 2417 O O . LYS A 1 287 ? -18.236 -16.416 49.437 1.00 79.62 287 LYS A O 1
ATOM 2422 N N . ILE A 1 288 ? -19.319 -15.008 50.864 1.00 80.31 288 ILE A N 1
ATOM 2423 C CA . ILE A 1 288 ? -20.285 -14.443 49.931 1.00 80.31 288 ILE A CA 1
ATOM 2424 C C . ILE A 1 288 ? -19.563 -13.366 49.124 1.00 80.31 288 ILE A C 1
ATOM 2426 O O . ILE A 1 288 ? -19.030 -12.412 49.692 1.00 80.31 288 ILE A O 1
ATOM 2430 N N . ILE A 1 289 ? -19.533 -13.537 47.809 1.00 84.94 289 ILE A N 1
ATOM 2431 C CA . ILE A 1 289 ? -19.040 -12.541 46.861 1.00 84.94 289 ILE A CA 1
ATOM 2432 C C . ILE A 1 289 ? -20.229 -11.907 46.148 1.00 84.94 289 ILE A C 1
ATOM 2434 O O . ILE A 1 289 ? -21.155 -12.606 45.745 1.00 84.94 289 ILE A O 1
ATOM 2438 N N . SER A 1 290 ? -20.207 -10.582 46.018 1.00 86.12 290 SER A N 1
ATOM 2439 C CA . SER A 1 290 ? -21.166 -9.841 45.201 1.00 86.12 290 SER A CA 1
ATOM 2440 C C . SER A 1 290 ? -20.596 -9.700 43.797 1.00 86.12 290 SER A C 1
ATOM 2442 O O . SER A 1 290 ? -19.469 -9.226 43.638 1.00 86.12 290 SER A O 1
ATOM 2444 N N . ILE A 1 291 ? -21.372 -10.122 42.808 1.00 89.38 291 ILE A N 1
ATOM 2445 C CA . ILE A 1 291 ? -21.038 -10.095 41.388 1.00 89.38 291 ILE A CA 1
ATOM 2446 C C . ILE A 1 291 ? -22.008 -9.137 40.709 1.00 89.38 291 ILE A C 1
ATOM 2448 O O . ILE A 1 291 ? -23.213 -9.311 40.854 1.00 89.38 291 ILE A O 1
ATOM 2452 N N . GLN A 1 292 ? -21.499 -8.156 39.969 1.00 91.75 292 GLN A N 1
ATOM 2453 C CA . GLN A 1 292 ? -22.312 -7.257 39.143 1.00 91.75 292 GLN A CA 1
ATOM 2454 C C . GLN A 1 292 ? -21.978 -7.461 37.669 1.00 91.75 292 GLN A C 1
ATOM 2456 O O . GLN A 1 292 ? -20.812 -7.357 37.290 1.00 91.75 292 GLN A O 1
ATOM 2461 N N . ILE A 1 293 ? -22.984 -7.710 36.835 1.00 91.62 293 ILE A N 1
ATOM 2462 C CA . ILE A 1 293 ? -22.809 -7.825 35.383 1.00 91.62 293 ILE A CA 1
ATOM 2463 C C . ILE A 1 293 ? -22.724 -6.423 34.779 1.00 91.62 293 ILE A C 1
ATOM 2465 O O . ILE A 1 293 ? -23.621 -5.603 34.966 1.00 91.62 293 ILE A O 1
ATOM 2469 N N . VAL A 1 294 ? -21.645 -6.149 34.049 1.00 92.38 294 VAL A N 1
ATOM 2470 C CA . VAL A 1 294 ? -21.368 -4.840 33.437 1.00 92.38 294 VAL A CA 1
ATOM 2471 C C . VAL A 1 294 ? -21.718 -4.835 31.957 1.00 92.38 294 VAL A C 1
ATOM 2473 O O . VAL A 1 294 ? -22.376 -3.914 31.493 1.00 92.38 294 VAL A O 1
ATOM 2476 N N . GLU A 1 295 ? -21.284 -5.854 31.220 1.00 93.94 295 GLU A N 1
ATOM 2477 C CA . GLU A 1 295 ? -21.527 -5.993 29.782 1.00 93.94 295 GLU A CA 1
ATOM 2478 C C . GLU A 1 295 ? -21.631 -7.483 29.427 1.00 93.94 295 GLU A C 1
ATOM 2480 O O . GLU A 1 295 ? -20.97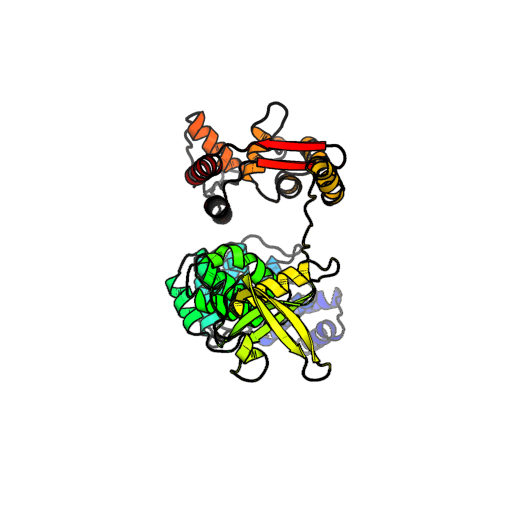9 -8.326 30.049 1.00 93.94 295 GLU A O 1
ATOM 2485 N N . ILE A 1 296 ? -22.426 -7.798 28.404 1.00 94.75 296 ILE A N 1
ATOM 2486 C CA . ILE A 1 296 ? -22.532 -9.133 27.807 1.00 94.75 296 ILE A CA 1
ATOM 2487 C C . ILE A 1 296 ? -22.321 -8.949 26.307 1.00 94.75 296 ILE A C 1
ATOM 2489 O O . ILE A 1 296 ? -23.019 -8.150 25.688 1.00 94.75 296 ILE A O 1
ATOM 2493 N N . ILE A 1 297 ? -21.327 -9.614 25.724 1.00 95.25 297 ILE A N 1
ATOM 2494 C CA . ILE A 1 297 ? -20.836 -9.304 24.372 1.00 95.25 297 ILE A CA 1
ATOM 2495 C C . ILE A 1 297 ? -20.453 -10.562 23.589 1.00 95.25 297 ILE A C 1
ATOM 2497 O O . ILE A 1 297 ? -20.215 -11.621 24.168 1.00 95.25 297 ILE A O 1
ATOM 2501 N N . ASN A 1 298 ? -20.380 -10.462 22.261 1.00 94.50 298 ASN A N 1
ATOM 2502 C CA . ASN A 1 298 ? -19.880 -11.548 21.414 1.00 94.50 298 ASN A CA 1
ATOM 2503 C C . ASN A 1 298 ? -18.337 -11.597 21.353 1.00 94.50 298 ASN A C 1
ATOM 2505 O O . ASN A 1 298 ? -17.641 -10.690 21.813 1.00 94.50 298 ASN A O 1
ATOM 2509 N N . ASP A 1 299 ? -17.797 -12.660 20.747 1.00 94.69 299 ASP A N 1
ATOM 2510 C CA . ASP A 1 299 ? -16.350 -12.874 20.571 1.00 94.69 299 ASP A CA 1
ATOM 2511 C C . ASP A 1 299 ? -15.645 -11.693 19.869 1.00 94.69 299 ASP A C 1
ATOM 2513 O O . ASP A 1 299 ? -14.555 -11.271 20.262 1.00 94.69 299 ASP A O 1
ATOM 2517 N N . ALA A 1 300 ? -16.294 -11.111 18.858 1.00 93.81 300 ALA A N 1
ATOM 2518 C CA . ALA A 1 300 ? -15.771 -9.981 18.099 1.00 93.81 300 ALA A CA 1
ATOM 2519 C C . ALA A 1 300 ? -15.566 -8.726 18.963 1.00 93.81 300 ALA A C 1
ATOM 2521 O O . ALA A 1 300 ? -14.506 -8.088 18.918 1.00 93.81 300 ALA A O 1
ATOM 2522 N N . LEU A 1 301 ? -16.578 -8.359 19.750 1.00 93.50 301 LEU A N 1
ATOM 2523 C CA . LEU A 1 301 ? -16.516 -7.199 20.632 1.00 93.50 301 LEU A CA 1
ATOM 2524 C C . LEU A 1 301 ? -15.599 -7.456 21.830 1.00 93.50 301 LEU A C 1
ATOM 2526 O O . LEU A 1 301 ? -14.888 -6.543 22.246 1.00 93.50 301 LEU A O 1
ATOM 2530 N N . TYR A 1 302 ? -15.519 -8.697 22.313 1.00 94.94 302 TYR A N 1
ATOM 2531 C CA . TYR A 1 302 ? -14.530 -9.089 23.315 1.00 94.94 302 TYR A CA 1
ATOM 2532 C C . TYR A 1 302 ? -13.095 -8.843 22.829 1.00 94.94 302 TYR A C 1
ATOM 2534 O O . TYR A 1 302 ? -12.327 -8.173 23.521 1.00 94.94 302 TYR A O 1
ATOM 2542 N N . LEU A 1 303 ? -12.743 -9.278 21.613 1.00 95.12 303 LEU A N 1
ATOM 2543 C CA . LEU A 1 303 ? -11.416 -9.013 21.043 1.00 95.12 303 LEU A CA 1
ATOM 2544 C C . LEU A 1 303 ? -11.117 -7.507 20.957 1.00 95.12 303 LEU A C 1
ATOM 2546 O O . LEU A 1 303 ? -10.014 -7.073 21.292 1.00 95.12 303 LEU A O 1
ATOM 2550 N N . LEU A 1 304 ? -12.106 -6.697 20.564 1.00 93.19 304 LEU A N 1
ATOM 2551 C CA . LEU A 1 304 ? -11.958 -5.241 20.520 1.00 93.19 304 LEU A CA 1
ATOM 2552 C C . LEU A 1 304 ? -11.681 -4.651 21.913 1.00 93.19 304 LEU A C 1
ATOM 2554 O O . LEU A 1 304 ? -10.813 -3.785 22.038 1.00 93.19 304 LEU A O 1
ATOM 2558 N N . ARG A 1 305 ? -12.371 -5.130 22.960 1.00 91.62 305 ARG A N 1
ATOM 2559 C CA . ARG A 1 305 ? -12.112 -4.726 24.354 1.00 91.62 305 ARG A CA 1
ATOM 2560 C C . ARG A 1 305 ? -10.699 -5.092 24.794 1.00 91.62 305 ARG A C 1
ATOM 2562 O O . ARG A 1 305 ? -10.026 -4.256 25.386 1.00 91.62 305 ARG A O 1
ATOM 2569 N N . MET A 1 306 ? -10.225 -6.287 24.450 1.00 92.19 306 MET A N 1
ATOM 2570 C CA . MET A 1 306 ? -8.865 -6.714 24.787 1.00 92.19 306 MET A CA 1
ATOM 2571 C C . MET A 1 306 ? -7.799 -5.824 24.134 1.00 92.19 306 MET A C 1
ATOM 2573 O O . MET A 1 306 ? -6.824 -5.462 24.787 1.00 92.19 306 MET A O 1
ATOM 2577 N N . ILE A 1 307 ? -7.996 -5.419 22.875 1.00 92.81 307 ILE A N 1
ATOM 2578 C CA . ILE A 1 307 ? -7.090 -4.481 22.187 1.00 92.81 307 ILE A CA 1
ATOM 2579 C C . ILE A 1 307 ? -7.138 -3.086 22.843 1.00 92.81 307 ILE A C 1
ATOM 2581 O O . ILE A 1 307 ? -6.105 -2.439 22.994 1.00 92.81 307 ILE A O 1
ATOM 2585 N N . GLN A 1 308 ? -8.314 -2.620 23.277 1.00 89.88 308 GLN A N 1
ATOM 2586 C CA . GLN A 1 308 ? -8.457 -1.351 24.010 1.00 89.88 308 GLN A CA 1
ATOM 2587 C C . GLN A 1 308 ? -7.747 -1.371 25.373 1.00 89.88 308 GLN A C 1
ATOM 2589 O O . GLN A 1 308 ? -7.118 -0.386 25.764 1.00 89.88 308 GLN A O 1
ATOM 2594 N N . GLU A 1 309 ? -7.830 -2.486 26.099 1.00 88.69 309 GLU A N 1
ATOM 2595 C CA . GLU A 1 309 ? -7.123 -2.653 27.372 1.00 88.69 309 GLU A CA 1
ATOM 2596 C C . GLU A 1 309 ? -5.608 -2.727 27.174 1.00 88.69 309 GLU A C 1
ATOM 2598 O O . GLU A 1 309 ? -4.867 -2.108 27.935 1.00 88.69 309 GLU A O 1
ATOM 2603 N N . GLU A 1 310 ? -5.138 -3.386 26.114 1.00 89.00 310 GLU A N 1
ATOM 2604 C CA . GLU A 1 310 ? -3.724 -3.370 25.728 1.00 89.00 310 GLU A CA 1
ATOM 2605 C C . GLU A 1 310 ? -3.234 -1.944 25.434 1.00 89.00 310 GLU A C 1
ATOM 2607 O O . GLU A 1 310 ? -2.181 -1.545 25.925 1.00 89.00 310 GLU A O 1
ATOM 2612 N N . ALA A 1 311 ? -4.025 -1.138 24.720 1.00 87.69 311 ALA A N 1
ATOM 2613 C CA . ALA A 1 311 ? -3.701 0.263 24.442 1.00 87.69 311 ALA A CA 1
ATOM 2614 C C . ALA A 1 311 ? -3.662 1.151 25.700 1.00 87.69 311 ALA A C 1
ATOM 2616 O O . ALA A 1 311 ? -3.108 2.249 25.668 1.00 87.69 311 ALA A O 1
ATOM 2617 N N . SER A 1 312 ? -4.235 0.694 26.817 1.00 85.69 312 SER A N 1
ATOM 2618 C CA . SER A 1 312 ? -4.123 1.380 28.111 1.00 85.69 312 SER A CA 1
ATOM 2619 C C . SER A 1 312 ? -2.757 1.170 28.773 1.00 85.69 312 SER A C 1
ATOM 2621 O O . SER A 1 312 ? -2.408 1.898 29.700 1.00 85.69 312 SER A O 1
ATOM 2623 N N . ASN A 1 313 ? -1.970 0.197 28.303 1.00 84.94 313 ASN A N 1
ATOM 2624 C CA . ASN A 1 313 ? -0.573 0.051 28.684 1.00 84.94 313 ASN A CA 1
ATOM 2625 C C . ASN A 1 313 ? 0.293 0.989 27.819 1.00 84.94 313 ASN A C 1
ATOM 2627 O O . ASN A 1 313 ? 0.325 0.810 26.602 1.00 84.94 313 ASN A O 1
ATOM 2631 N N . PRO A 1 314 ? 1.041 1.941 28.407 1.00 76.94 314 PRO A N 1
ATOM 2632 C CA . PRO A 1 314 ? 1.881 2.870 27.645 1.00 76.94 314 PRO A CA 1
ATOM 2633 C C . PRO A 1 314 ? 3.054 2.195 26.911 1.00 76.94 314 PRO A C 1
ATOM 2635 O O . PRO A 1 314 ? 3.666 2.809 26.044 1.00 76.94 314 PRO A O 1
ATOM 2638 N N . VAL A 1 315 ? 3.383 0.937 27.231 1.00 83.94 315 VAL A N 1
ATOM 2639 C CA . VAL A 1 315 ? 4.477 0.171 26.599 1.00 83.94 315 VAL A CA 1
ATOM 2640 C C . VAL A 1 315 ? 3.928 -0.912 25.654 1.00 83.94 315 VAL A C 1
ATOM 2642 O O . VAL A 1 315 ? 4.439 -2.027 25.604 1.00 83.94 315 VAL A O 1
ATOM 2645 N N . ASN A 1 316 ? 2.840 -0.620 24.938 1.00 87.56 316 ASN A N 1
ATOM 2646 C CA . ASN A 1 316 ? 2.256 -1.542 23.958 1.00 87.56 316 ASN A CA 1
ATOM 2647 C C . ASN A 1 316 ? 2.931 -1.444 22.572 1.00 87.56 316 ASN A C 1
ATOM 2649 O O . ASN A 1 316 ? 3.549 -0.436 22.231 1.00 87.56 316 ASN A O 1
ATOM 2653 N N . GLU A 1 317 ? 2.763 -2.475 21.737 1.00 87.44 317 GLU A N 1
ATOM 2654 C CA . GLU A 1 317 ? 3.274 -2.499 20.352 1.00 87.44 317 GLU A CA 1
ATOM 2655 C C . GLU A 1 317 ? 2.249 -1.980 19.317 1.00 87.44 317 GLU A C 1
ATOM 2657 O O . GLU A 1 317 ? 2.552 -1.800 18.127 1.00 87.44 317 GLU A O 1
ATOM 2662 N N . LEU A 1 318 ? 1.024 -1.672 19.762 1.00 86.75 318 LEU A N 1
ATOM 2663 C CA . LEU A 1 318 ? -0.054 -1.133 18.931 1.00 86.75 318 LEU A CA 1
ATOM 2664 C C . LEU A 1 318 ? 0.233 0.293 18.446 1.00 86.75 318 LEU A C 1
ATOM 2666 O O . LEU A 1 318 ? -0.408 0.748 17.503 1.00 86.75 318 LEU A O 1
ATOM 2670 N N . GLY A 1 319 ? 1.204 1.002 19.023 1.00 81.38 319 GLY A N 1
ATOM 2671 C CA . GLY A 1 319 ? 1.602 2.336 18.558 1.00 81.38 319 GLY A CA 1
ATOM 2672 C C . GLY A 1 319 ? 0.511 3.403 18.706 1.00 81.38 319 GLY A C 1
ATOM 2673 O O . GLY A 1 319 ? 0.601 4.456 18.080 1.00 81.38 319 GLY A O 1
ATOM 2674 N N . PHE A 1 320 ? -0.514 3.126 19.511 1.00 82.88 320 PHE A N 1
ATOM 2675 C CA . PHE A 1 320 ? -1.494 4.092 19.988 1.00 82.88 320 PHE A CA 1
ATOM 2676 C C . PHE A 1 320 ? -1.729 3.861 21.480 1.00 82.88 320 PHE A C 1
ATOM 2678 O O . PHE A 1 320 ? -1.613 2.739 21.975 1.00 82.88 320 PHE A O 1
ATOM 2685 N N . GLU A 1 321 ? -2.049 4.933 22.197 1.00 82.19 321 GLU A N 1
ATOM 2686 C CA . GLU A 1 321 ? -2.261 4.905 23.641 1.00 82.19 321 GLU A CA 1
ATOM 2687 C C . GLU A 1 321 ? -3.656 5.411 24.001 1.00 82.19 321 GLU A C 1
ATOM 2689 O O . GLU A 1 321 ? -4.211 6.308 23.358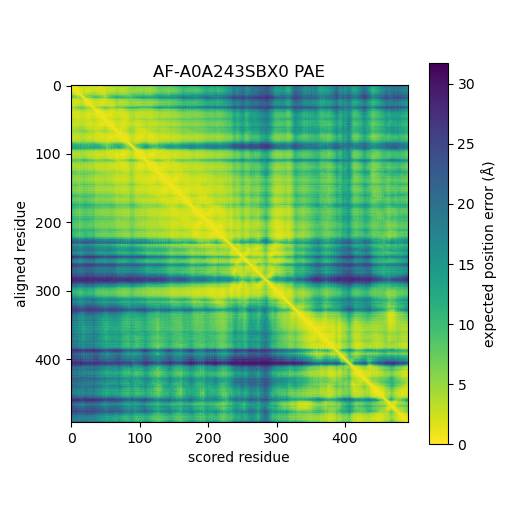 1.00 82.19 321 GLU A O 1
ATOM 2694 N N . SER A 1 322 ? -4.237 4.817 25.040 1.00 81.88 322 SER A N 1
ATOM 2695 C CA . SER A 1 322 ? -5.468 5.321 25.631 1.00 81.88 322 SER A CA 1
ATOM 2696 C C . SER A 1 322 ? -5.146 6.510 26.526 1.00 81.88 322 SER A C 1
ATOM 2698 O O . SER A 1 322 ? -4.553 6.362 27.593 1.00 81.88 322 SER A O 1
ATOM 2700 N N . LEU A 1 323 ? -5.600 7.689 26.119 1.00 83.94 323 LEU A N 1
ATOM 2701 C CA . LEU A 1 323 ? -5.439 8.910 26.893 1.00 83.94 323 LEU A CA 1
ATOM 2702 C C . LEU A 1 323 ? -6.604 9.105 27.865 1.00 83.94 323 LEU A C 1
ATOM 2704 O O . LEU A 1 323 ? -7.771 9.102 27.466 1.00 83.94 323 LEU A O 1
ATOM 2708 N N . GLN A 1 324 ? -6.292 9.315 29.144 1.00 81.12 324 GLN A N 1
ATOM 2709 C CA . GLN A 1 324 ? -7.296 9.690 30.136 1.00 81.12 324 GLN A CA 1
ATOM 2710 C C . GLN A 1 324 ? -7.553 11.191 30.068 1.00 81.12 324 GLN A C 1
ATOM 2712 O O . GLN A 1 324 ? -6.691 11.999 30.411 1.00 81.12 324 GLN A O 1
ATOM 2717 N N . MET A 1 325 ? -8.753 11.557 29.624 1.00 82.88 325 MET A N 1
ATOM 2718 C CA . MET A 1 325 ? -9.175 12.953 29.599 1.00 82.88 325 MET A CA 1
ATOM 2719 C C . MET A 1 325 ? -9.326 13.484 31.032 1.00 82.88 325 MET A C 1
ATOM 2721 O O . MET A 1 325 ? -9.910 12.791 31.872 1.00 82.88 325 MET A O 1
ATOM 2725 N N . PRO A 1 326 ? -8.837 14.701 31.328 1.00 87.31 326 PRO A N 1
ATOM 2726 C CA . PRO A 1 326 ? -9.010 15.301 32.643 1.00 87.31 326 PRO A CA 1
ATOM 2727 C C . PRO A 1 326 ? -10.492 15.562 32.927 1.00 87.31 326 PRO A C 1
ATOM 2729 O O . PRO A 1 326 ? -11.264 15.923 32.038 1.00 87.31 326 PRO A O 1
ATOM 2732 N N . THR A 1 327 ? -10.890 15.392 34.188 1.00 85.31 327 THR A N 1
ATOM 2733 C CA . THR A 1 327 ? -12.271 15.621 34.637 1.00 85.31 327 THR A CA 1
ATOM 2734 C C . THR A 1 327 ? -12.610 17.103 34.803 1.00 85.31 327 THR A C 1
ATOM 2736 O O . THR A 1 327 ? -13.781 17.463 34.711 1.00 85.31 327 THR A O 1
ATOM 2739 N N . ASP A 1 328 ? -11.612 17.961 35.053 1.00 86.75 328 ASP A N 1
ATOM 2740 C CA . ASP A 1 328 ? -11.779 19.418 35.110 1.00 86.75 328 ASP A CA 1
ATOM 2741 C C . ASP A 1 328 ? -11.370 20.054 33.770 1.00 86.75 328 ASP A C 1
ATOM 2743 O O . ASP A 1 328 ? -10.287 19.808 33.236 1.00 86.75 328 ASP A O 1
ATOM 2747 N N . LEU A 1 329 ? -12.236 20.925 33.250 1.00 77.69 329 LEU A N 1
ATOM 2748 C CA . LEU A 1 329 ? -11.995 21.736 32.055 1.00 77.69 329 LEU A CA 1
ATOM 2749 C C . LEU A 1 329 ? -10.751 22.625 32.187 1.00 77.69 329 LEU A C 1
ATOM 2751 O O . LEU A 1 329 ? -10.112 22.924 31.180 1.00 77.69 329 LEU A O 1
ATOM 2755 N N . LYS A 1 330 ? -10.393 23.053 33.403 1.00 79.06 330 LYS A N 1
ATOM 2756 C CA . LYS A 1 330 ? -9.203 23.887 33.646 1.00 79.06 330 LYS A CA 1
ATOM 2757 C C . LYS A 1 330 ? -7.899 23.141 33.381 1.00 79.06 330 LYS A C 1
ATOM 2759 O O . LYS A 1 330 ? -6.943 23.742 32.897 1.00 79.06 330 LYS A O 1
ATOM 2764 N N . ASP A 1 331 ? -7.889 21.838 33.630 1.00 86.69 331 ASP A N 1
ATOM 2765 C CA . ASP A 1 331 ? -6.720 20.989 33.411 1.00 86.69 331 ASP A CA 1
ATOM 2766 C C . ASP A 1 331 ? -6.615 20.522 31.953 1.00 86.69 331 ASP A C 1
ATOM 2768 O O . ASP A 1 331 ? -5.588 19.986 31.542 1.00 86.69 331 ASP A O 1
ATOM 2772 N N . PHE A 1 332 ? -7.644 20.769 31.134 1.00 87.88 332 PHE A N 1
ATOM 2773 C CA . PHE A 1 332 ? -7.680 20.357 29.732 1.00 87.88 332 PHE A CA 1
ATOM 2774 C C . PHE A 1 332 ? -6.612 21.046 28.876 1.00 87.88 332 PHE A C 1
ATOM 2776 O O . PHE A 1 332 ? -5.949 20.392 28.073 1.00 87.88 332 PHE A O 1
ATOM 2783 N N . GLU A 1 333 ? -6.387 22.351 29.063 1.00 86.88 333 GLU A N 1
ATOM 2784 C CA . GLU A 1 333 ? -5.320 23.062 28.343 1.00 86.88 333 GLU A CA 1
ATOM 2785 C C . GLU A 1 333 ? -3.935 22.518 28.718 1.00 86.88 333 GLU A C 1
ATOM 2787 O O . GLU A 1 333 ? -3.093 22.301 27.843 1.00 86.88 333 GLU A O 1
ATOM 2792 N N . ILE A 1 334 ? -3.714 22.266 30.012 1.00 88.94 334 ILE A N 1
ATOM 2793 C CA . ILE A 1 334 ? -2.459 21.711 30.529 1.00 88.94 334 ILE A CA 1
ATOM 2794 C C . ILE A 1 334 ? -2.237 20.315 29.944 1.00 88.94 334 ILE A C 1
ATOM 2796 O O . ILE A 1 334 ? -1.154 20.035 29.435 1.00 88.94 334 ILE A O 1
ATOM 2800 N N . PHE A 1 335 ? -3.277 19.482 29.944 1.00 90.88 335 PHE A N 1
ATOM 2801 C CA . PHE A 1 335 ? -3.266 18.144 29.367 1.00 90.88 335 PHE A CA 1
ATOM 2802 C C . PHE A 1 335 ? -2.914 18.152 27.872 1.00 90.88 335 PHE A C 1
ATOM 2804 O O . PHE A 1 335 ? -2.049 17.389 27.439 1.00 90.88 335 PHE A O 1
ATOM 2811 N N . LEU A 1 336 ? -3.537 19.024 27.073 1.00 89.88 336 LEU A N 1
ATOM 2812 C CA . LEU A 1 336 ? -3.242 19.112 25.641 1.00 89.88 336 LEU A CA 1
ATOM 2813 C C . LEU A 1 336 ? -1.796 19.554 25.391 1.00 89.88 336 LEU A C 1
ATOM 2815 O O . LEU A 1 336 ? -1.112 18.974 24.546 1.00 89.88 336 LEU A O 1
ATOM 2819 N N . LYS A 1 337 ? -1.310 20.551 26.137 1.00 90.62 337 LYS A N 1
ATOM 2820 C CA . LYS A 1 337 ? 0.079 21.018 26.029 1.00 90.62 337 LYS A CA 1
ATOM 2821 C C . LYS A 1 337 ? 1.077 19.942 26.453 1.00 90.62 337 LYS A C 1
ATOM 2823 O O . LYS A 1 337 ? 2.069 19.762 25.757 1.00 90.62 337 LYS A O 1
ATOM 2828 N N . SER A 1 338 ? 0.815 19.199 27.528 1.00 89.88 338 SER A N 1
ATOM 2829 C CA . SER A 1 338 ? 1.745 18.173 28.014 1.00 89.88 338 SER A CA 1
ATOM 2830 C C . SER A 1 338 ? 1.879 16.981 27.064 1.00 89.88 338 SER A C 1
ATOM 2832 O O . SER A 1 338 ? 2.965 16.426 26.961 1.00 89.88 338 SER A O 1
ATOM 2834 N N . HIS A 1 339 ? 0.803 16.591 26.372 1.00 88.50 339 HIS A N 1
ATOM 2835 C CA . HIS A 1 339 ? 0.821 15.431 25.468 1.00 88.50 339 HIS A CA 1
ATOM 2836 C C . HIS A 1 339 ? 1.190 15.796 24.023 1.00 88.50 339 HIS A C 1
ATOM 2838 O O . HIS A 1 339 ? 1.845 15.015 23.340 1.00 88.50 339 HIS A O 1
ATOM 2844 N N . PHE A 1 340 ? 0.793 16.980 23.540 1.00 91.50 340 PHE A N 1
ATOM 2845 C CA . PHE A 1 340 ? 0.920 17.340 22.119 1.00 91.50 340 PHE A CA 1
ATOM 2846 C C . PHE A 1 340 ? 1.766 18.592 21.856 1.00 91.50 340 PHE A C 1
ATOM 2848 O O . PHE A 1 340 ? 2.107 18.867 20.703 1.00 91.50 340 PHE A O 1
ATOM 2855 N N . GLY A 1 341 ? 2.114 19.363 22.889 1.00 92.75 341 GLY A N 1
ATOM 2856 C CA . GLY A 1 341 ? 2.766 20.664 22.746 1.00 92.75 341 GLY A CA 1
ATOM 2857 C C . GLY A 1 341 ? 4.158 20.596 22.117 1.00 92.75 341 GLY A C 1
ATOM 2858 O O . GLY A 1 341 ? 4.445 21.387 21.214 1.00 92.75 341 GLY A O 1
ATOM 2859 N N . ASP A 1 342 ? 4.994 19.635 22.517 1.00 92.56 342 ASP A N 1
ATOM 2860 C CA . ASP A 1 342 ? 6.347 19.462 21.967 1.00 92.56 342 ASP A CA 1
ATOM 2861 C C . ASP A 1 342 ? 6.310 19.090 20.480 1.00 92.56 342 ASP A C 1
ATOM 2863 O O . ASP A 1 342 ? 6.988 19.709 19.654 1.00 92.56 342 ASP A O 1
ATOM 2867 N N . ILE A 1 343 ? 5.462 18.118 20.123 1.00 91.56 343 ILE A N 1
ATOM 2868 C CA . ILE A 1 343 ? 5.278 17.666 18.737 1.00 91.56 343 ILE A CA 1
ATOM 2869 C C . ILE A 1 343 ? 4.770 18.820 17.875 1.00 91.56 343 ILE A C 1
ATOM 2871 O O . ILE A 1 343 ? 5.339 19.093 16.818 1.00 91.56 343 ILE A O 1
ATOM 2875 N N . GLY A 1 344 ? 3.741 19.534 18.332 1.00 92.12 344 GLY A N 1
ATOM 2876 C CA . GLY A 1 344 ? 3.165 20.636 17.569 1.00 92.12 344 GLY A CA 1
ATOM 2877 C C . GLY A 1 344 ? 4.087 21.853 17.454 1.00 92.12 344 GLY A C 1
ATOM 2878 O O . GLY A 1 344 ? 4.090 22.520 16.418 1.00 92.12 344 GLY A O 1
ATOM 2879 N N . THR A 1 345 ? 4.926 22.122 18.461 1.00 93.81 345 THR A N 1
ATOM 2880 C CA . THR A 1 345 ? 5.956 23.179 18.388 1.00 93.81 345 THR A CA 1
ATOM 2881 C C . THR A 1 345 ? 7.009 22.826 17.341 1.00 93.81 345 THR A C 1
ATOM 2883 O O . THR A 1 345 ? 7.305 23.640 16.468 1.00 93.81 345 THR A O 1
ATOM 2886 N N . LYS A 1 346 ? 7.497 21.583 17.352 1.00 94.06 346 LYS A N 1
ATOM 2887 C CA . LYS A 1 346 ? 8.455 21.092 16.356 1.00 94.06 346 LYS A CA 1
ATOM 2888 C C . LYS A 1 346 ? 7.869 21.080 14.942 1.00 94.06 346 LYS A C 1
ATOM 2890 O O . LYS A 1 346 ? 8.543 21.485 13.997 1.00 94.06 346 LYS A O 1
ATOM 2895 N N . GLU A 1 347 ? 6.619 20.642 14.777 1.00 91.56 347 GLU A N 1
ATOM 2896 C CA . GLU A 1 347 ? 5.934 20.667 13.477 1.00 91.56 347 GLU A CA 1
ATOM 2897 C C . GLU A 1 347 ? 5.793 22.105 12.960 1.00 91.56 347 GLU A C 1
ATOM 2899 O O . GLU A 1 347 ? 6.043 22.357 11.781 1.00 91.56 347 GLU A O 1
ATOM 2904 N N . LYS A 1 348 ? 5.462 23.064 13.835 1.00 92.94 348 LYS A N 1
ATOM 2905 C CA . LYS A 1 348 ? 5.399 24.487 13.484 1.00 92.94 348 LYS A CA 1
ATOM 2906 C C . LYS A 1 348 ? 6.750 25.010 12.985 1.00 92.94 348 LYS A C 1
ATOM 2908 O O . LYS A 1 348 ? 6.795 25.583 11.901 1.00 92.94 348 LYS A O 1
ATOM 2913 N N . GLU A 1 349 ? 7.831 24.782 13.728 1.00 94.31 349 GLU A N 1
ATOM 2914 C CA . GLU A 1 349 ? 9.178 25.245 13.353 1.00 94.31 349 GLU A CA 1
ATOM 2915 C C . GLU A 1 349 ? 9.633 24.675 12.002 1.00 94.31 349 GLU A C 1
ATOM 2917 O O . GLU A 1 349 ? 10.175 25.399 11.166 1.00 94.31 349 GLU A O 1
ATOM 2922 N N . ILE A 1 350 ? 9.372 23.385 11.757 1.00 94.25 350 ILE A N 1
ATOM 2923 C CA . ILE A 1 350 ? 9.677 22.734 10.475 1.00 94.25 350 ILE A CA 1
ATOM 2924 C C . ILE A 1 350 ? 8.895 23.393 9.335 1.00 94.25 350 ILE A C 1
ATOM 2926 O O . ILE A 1 350 ? 9.474 23.680 8.286 1.00 94.25 350 ILE A O 1
ATOM 2930 N N . LYS A 1 351 ? 7.595 23.648 9.532 1.00 93.25 351 LYS A N 1
ATOM 2931 C CA . LYS A 1 351 ? 6.739 24.264 8.510 1.00 93.25 351 LYS A CA 1
ATOM 2932 C C . LYS A 1 351 ? 7.150 25.697 8.197 1.00 93.25 351 LYS A C 1
ATOM 2934 O O . LYS A 1 351 ? 7.259 26.047 7.026 1.00 93.25 351 LYS A O 1
ATOM 2939 N N . GLU A 1 352 ? 7.406 26.505 9.223 1.00 93.31 352 GLU A N 1
ATOM 2940 C CA . GLU A 1 352 ? 7.837 27.898 9.062 1.00 93.31 352 GLU A CA 1
ATOM 2941 C C . GLU A 1 352 ? 9.181 27.981 8.336 1.00 93.31 352 GLU A C 1
ATOM 2943 O O . GLU A 1 352 ? 9.315 28.747 7.382 1.00 93.31 352 GLU A O 1
ATOM 2948 N N . LYS A 1 353 ? 10.145 27.130 8.708 1.00 95.81 353 LYS A N 1
ATOM 2949 C CA . LYS A 1 353 ? 11.433 27.053 8.014 1.00 95.81 353 LYS A CA 1
ATOM 2950 C C . LYS A 1 353 ? 11.281 26.619 6.555 1.00 95.81 353 LYS A C 1
ATOM 2952 O O . LYS A 1 353 ? 11.913 27.206 5.686 1.00 95.81 353 LYS A O 1
ATOM 2957 N N . ALA A 1 354 ? 10.460 25.608 6.274 1.00 95.00 354 ALA A N 1
ATOM 2958 C CA . ALA A 1 354 ? 10.254 25.132 4.907 1.00 95.00 354 ALA A CA 1
ATOM 2959 C C . ALA A 1 354 ? 9.592 26.197 4.017 1.00 95.00 354 ALA A C 1
ATOM 2961 O O . ALA A 1 354 ? 9.978 26.349 2.861 1.00 95.00 354 ALA A O 1
ATOM 2962 N N . LEU A 1 355 ? 8.635 26.961 4.552 1.00 93.69 355 LEU A N 1
ATOM 2963 C CA . LEU A 1 355 ? 8.048 28.099 3.841 1.00 93.69 355 LEU A CA 1
ATOM 2964 C C . LEU A 1 355 ? 9.087 29.199 3.581 1.00 93.69 355 LEU A C 1
ATOM 2966 O O . LEU A 1 355 ? 9.169 29.686 2.456 1.00 93.69 355 LEU A O 1
ATOM 2970 N N . ASP A 1 356 ? 9.916 29.550 4.570 1.00 93.12 356 ASP A N 1
ATOM 2971 C CA . ASP A 1 356 ? 11.011 30.515 4.385 1.00 93.12 356 ASP A CA 1
ATOM 2972 C C . ASP A 1 356 ? 12.017 30.045 3.322 1.00 93.12 356 ASP A C 1
ATOM 2974 O O . ASP A 1 356 ? 12.371 30.796 2.413 1.00 93.12 356 ASP A O 1
ATOM 2978 N N . ASP A 1 357 ? 12.438 28.781 3.375 1.00 93.81 357 ASP A N 1
ATOM 2979 C CA . ASP A 1 357 ? 13.337 28.194 2.381 1.00 93.81 357 ASP A CA 1
ATOM 2980 C C . ASP A 1 357 ? 12.709 28.212 0.973 1.00 93.81 357 ASP A C 1
ATOM 2982 O O . ASP A 1 357 ? 13.405 28.497 -0.005 1.00 93.81 357 ASP A O 1
ATOM 2986 N N . TYR A 1 358 ? 11.398 27.972 0.852 1.00 93.19 358 TYR A N 1
ATOM 2987 C CA . TYR A 1 358 ? 10.673 28.042 -0.420 1.00 93.19 358 TYR A CA 1
ATOM 2988 C C . TYR A 1 358 ? 10.615 29.471 -0.975 1.00 93.19 358 TYR A C 1
ATOM 2990 O O . TYR A 1 358 ? 10.977 29.699 -2.132 1.00 93.19 358 TYR A O 1
ATOM 2998 N N . PHE A 1 359 ? 10.227 30.452 -0.154 1.00 90.31 359 PHE A N 1
ATOM 2999 C CA . PHE A 1 359 ? 10.162 31.858 -0.570 1.00 90.31 359 PHE A CA 1
ATOM 3000 C C . PHE A 1 359 ? 11.544 32.439 -0.910 1.00 90.31 359 PHE A C 1
ATOM 3002 O O . PHE A 1 359 ? 11.642 33.359 -1.723 1.00 90.31 359 PHE A O 1
ATOM 3009 N N . ASN A 1 360 ? 12.613 31.861 -0.356 1.00 90.25 360 ASN A N 1
ATOM 3010 C CA . ASN A 1 360 ? 14.004 32.185 -0.673 1.00 90.25 360 ASN A CA 1
ATOM 3011 C C . ASN A 1 360 ? 14.617 31.307 -1.787 1.00 90.25 360 ASN A C 1
ATOM 3013 O O . ASN A 1 360 ? 15.839 31.307 -1.951 1.00 90.25 360 ASN A O 1
ATOM 3017 N N . TYR A 1 361 ? 13.806 30.578 -2.565 1.00 88.19 361 TYR A N 1
ATOM 3018 C CA . TYR A 1 361 ? 14.233 29.754 -3.711 1.00 88.19 361 TYR A CA 1
ATOM 3019 C C . TYR A 1 361 ? 15.217 28.617 -3.370 1.00 88.19 361 TYR A C 1
ATOM 3021 O O . TYR A 1 361 ? 15.946 28.144 -4.245 1.00 88.19 361 TYR A O 1
ATOM 3029 N N . ARG A 1 362 ? 15.271 28.169 -2.109 1.00 90.38 362 ARG A N 1
ATOM 3030 C CA . ARG A 1 362 ? 16.151 27.068 -1.670 1.00 90.38 362 ARG A CA 1
ATOM 3031 C C . ARG A 1 362 ? 15.533 25.691 -1.886 1.00 90.38 362 ARG A C 1
ATOM 3033 O O . ARG A 1 362 ? 16.273 24.721 -2.021 1.00 90.38 362 ARG A O 1
ATOM 3040 N N . ILE A 1 363 ? 14.204 25.610 -1.906 1.00 92.56 363 ILE A N 1
ATOM 3041 C CA . ILE A 1 363 ? 13.445 24.386 -2.189 1.00 92.56 363 ILE A CA 1
ATOM 3042 C C . ILE A 1 363 ? 12.337 24.668 -3.210 1.00 92.56 363 ILE A C 1
ATOM 3044 O O . ILE A 1 363 ? 11.889 25.809 -3.339 1.00 92.56 363 ILE A O 1
ATOM 3048 N N . GLY A 1 364 ? 11.902 23.641 -3.942 1.00 89.50 364 GLY A N 1
ATOM 3049 C CA . GLY A 1 364 ? 10.852 23.746 -4.951 1.00 89.50 364 GLY A CA 1
ATOM 3050 C C . GLY A 1 364 ? 9.443 23.480 -4.417 1.00 89.50 364 GLY A C 1
ATOM 3051 O O . GLY A 1 364 ? 9.228 23.159 -3.245 1.00 89.50 364 GLY A O 1
ATOM 3052 N N . PHE A 1 365 ? 8.462 23.591 -5.320 1.00 89.56 365 PHE A N 1
ATOM 3053 C CA . PHE A 1 365 ? 7.045 23.345 -5.030 1.00 89.56 365 PHE A CA 1
ATOM 3054 C C . PHE A 1 365 ? 6.803 21.933 -4.471 1.00 89.56 365 PHE A C 1
ATOM 3056 O O . PHE A 1 365 ? 6.059 21.761 -3.506 1.00 89.56 365 PHE A O 1
ATOM 3063 N N . SER A 1 366 ? 7.457 20.920 -5.043 1.00 89.12 366 SER A N 1
ATOM 3064 C CA . SER A 1 366 ? 7.312 19.528 -4.610 1.00 89.12 366 SER A CA 1
ATOM 3065 C C . SER A 1 366 ? 7.794 19.319 -3.172 1.00 89.12 366 SER A C 1
ATOM 3067 O O . SER A 1 366 ? 7.106 18.664 -2.386 1.00 89.12 366 SER A O 1
ATOM 3069 N N . GLU A 1 367 ? 8.942 19.892 -2.794 1.00 91.06 367 GLU A N 1
ATOM 3070 C CA . GLU A 1 367 ? 9.467 19.772 -1.431 1.00 91.06 367 GLU A CA 1
ATOM 3071 C C . GLU A 1 367 ? 8.607 20.510 -0.403 1.00 91.06 367 GLU A C 1
ATOM 3073 O O . GLU A 1 367 ? 8.306 19.939 0.649 1.00 91.06 367 GLU A O 1
ATOM 3078 N N . VAL A 1 368 ? 8.166 21.740 -0.694 1.00 93.50 368 VAL A N 1
ATOM 3079 C CA . VAL A 1 368 ? 7.312 22.484 0.248 1.00 93.50 368 VAL A CA 1
ATOM 3080 C C . VAL A 1 368 ? 5.944 21.812 0.404 1.00 93.50 368 VAL A C 1
ATOM 3082 O O . VAL A 1 368 ? 5.454 21.693 1.529 1.00 93.50 368 VAL A O 1
ATOM 3085 N N . SER A 1 369 ? 5.379 21.268 -0.683 1.00 91.50 369 SER A N 1
ATOM 3086 C CA . SER A 1 369 ? 4.133 20.487 -0.641 1.00 91.50 369 SER A CA 1
ATOM 3087 C C . SER A 1 369 ? 4.264 19.290 0.295 1.00 91.50 369 SER A C 1
ATOM 3089 O O . SER A 1 369 ? 3.403 19.036 1.138 1.00 91.50 369 SER A O 1
ATOM 3091 N N . ARG A 1 370 ? 5.380 18.564 0.195 1.00 91.25 370 ARG A N 1
ATOM 3092 C CA . ARG A 1 370 ? 5.654 17.384 1.017 1.00 91.25 370 ARG A CA 1
ATOM 3093 C C . ARG A 1 370 ? 5.839 17.726 2.494 1.00 91.25 370 ARG A C 1
ATOM 3095 O O . ARG A 1 370 ? 5.239 17.078 3.347 1.00 91.25 370 ARG A O 1
ATOM 3102 N N . ILE A 1 371 ? 6.656 18.733 2.803 1.00 92.75 371 ILE A N 1
ATOM 3103 C CA . ILE A 1 371 ? 7.031 19.065 4.186 1.00 92.75 371 ILE A CA 1
ATOM 3104 C C . ILE A 1 371 ? 5.885 19.764 4.927 1.00 92.75 371 ILE A C 1
ATOM 3106 O O . ILE A 1 371 ? 5.617 19.450 6.087 1.00 92.75 371 ILE A O 1
ATOM 3110 N N . VAL A 1 372 ? 5.207 20.711 4.275 1.00 91.44 372 VAL A N 1
ATOM 3111 C CA . VAL A 1 372 ? 4.224 21.584 4.936 1.00 91.44 372 VAL A CA 1
ATOM 3112 C C . VAL A 1 372 ? 2.807 21.029 4.839 1.00 91.44 372 VAL A C 1
ATOM 3114 O O . VAL A 1 372 ? 2.064 21.068 5.825 1.00 91.44 372 VAL A O 1
ATOM 3117 N N . PHE A 1 373 ? 2.459 20.465 3.682 1.00 89.25 373 PHE A N 1
ATOM 3118 C CA . PHE A 1 373 ? 1.095 20.062 3.332 1.00 89.25 373 PHE A CA 1
ATOM 3119 C C . PHE A 1 373 ? 0.937 18.549 3.145 1.00 89.25 373 PHE A C 1
ATOM 3121 O O . PHE A 1 373 ? -0.104 18.103 2.676 1.00 89.25 373 PHE A O 1
ATOM 3128 N N . ARG A 1 374 ? 1.945 17.750 3.529 1.00 88.50 374 ARG A N 1
ATOM 3129 C CA . ARG A 1 374 ? 1.909 16.276 3.474 1.00 88.50 374 ARG A CA 1
ATOM 3130 C C . ARG A 1 374 ? 1.538 15.749 2.083 1.00 88.50 374 ARG A C 1
ATOM 3132 O O . ARG A 1 374 ? 0.698 14.869 1.957 1.00 88.50 374 ARG A O 1
ATOM 3139 N N . GLU A 1 375 ? 2.165 16.321 1.056 1.00 86.81 375 GLU A N 1
ATOM 3140 C CA . GLU A 1 375 ? 1.965 15.964 -0.359 1.00 86.81 375 GLU A CA 1
ATOM 3141 C C . GLU A 1 375 ? 0.584 16.365 -0.921 1.00 86.81 375 GLU A C 1
ATOM 3143 O O . GLU A 1 375 ? 0.255 16.017 -2.051 1.00 86.81 375 GLU A O 1
ATOM 3148 N N . ASN A 1 376 ? -0.197 17.191 -0.207 1.00 86.81 376 ASN A N 1
ATOM 3149 C CA . ASN A 1 376 ? -1.395 17.816 -0.772 1.00 86.81 376 ASN A CA 1
ATOM 3150 C C . ASN A 1 376 ? -1.019 19.007 -1.673 1.00 86.81 376 ASN A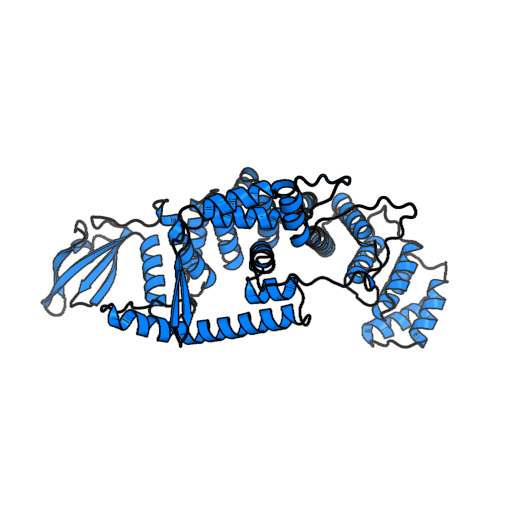 C 1
ATOM 3152 O O . ASN A 1 376 ? -0.883 20.152 -1.227 1.00 86.81 376 ASN A O 1
ATOM 3156 N N . TYR A 1 377 ? -0.851 18.734 -2.967 1.00 86.25 377 TYR A N 1
ATOM 3157 C CA . TYR A 1 377 ? -0.482 19.740 -3.967 1.00 86.25 377 TYR A CA 1
ATOM 3158 C C . TYR A 1 377 ? -1.550 20.823 -4.170 1.00 86.25 377 TYR A C 1
ATOM 3160 O O . TYR A 1 377 ? -1.207 21.963 -4.484 1.00 86.25 377 TYR A O 1
ATOM 3168 N N . ILE A 1 378 ? -2.832 20.500 -3.974 1.00 85.31 378 ILE A N 1
ATOM 3169 C CA . ILE A 1 378 ? -3.937 21.446 -4.177 1.00 85.31 378 ILE A CA 1
ATOM 3170 C C . ILE A 1 378 ? -3.948 22.481 -3.054 1.00 85.31 378 ILE A C 1
ATOM 3172 O O . ILE A 1 378 ? -3.955 23.684 -3.319 1.00 85.31 378 ILE A O 1
ATOM 3176 N N . ASP A 1 379 ? -3.868 22.031 -1.803 1.00 86.44 379 ASP A N 1
ATOM 3177 C CA . ASP A 1 379 ? -3.770 22.919 -0.642 1.00 86.44 379 ASP A CA 1
ATOM 3178 C C . ASP A 1 379 ? -2.491 23.742 -0.673 1.00 86.44 379 ASP A C 1
ATOM 3180 O O . ASP A 1 379 ? -2.521 24.930 -0.351 1.00 86.44 379 ASP A O 1
ATOM 3184 N N . THR A 1 380 ? -1.387 23.146 -1.129 1.00 90.75 380 THR A N 1
ATOM 3185 C CA . THR A 1 380 ? -0.133 23.880 -1.312 1.00 90.75 380 THR A CA 1
ATOM 3186 C C . THR A 1 380 ? -0.306 25.010 -2.321 1.00 90.75 380 THR A C 1
ATOM 3188 O O . THR A 1 380 ? 0.014 26.160 -2.018 1.00 90.75 380 THR A O 1
ATOM 3191 N N . TYR A 1 381 ? -0.847 24.717 -3.508 1.00 90.19 381 TYR A N 1
ATOM 3192 C CA . TYR A 1 381 ? -1.059 25.725 -4.544 1.00 90.19 381 TYR A CA 1
ATOM 3193 C C . TYR A 1 381 ? -1.970 26.853 -4.052 1.00 90.19 381 TYR A C 1
ATOM 3195 O O . TYR A 1 381 ? -1.616 28.027 -4.167 1.00 90.19 381 TYR A O 1
ATOM 3203 N N . LEU A 1 382 ? -3.114 26.510 -3.454 1.00 88.06 382 LEU A N 1
ATOM 3204 C CA . LEU A 1 382 ? -4.060 27.495 -2.936 1.00 88.06 382 LEU A CA 1
ATOM 3205 C C . LEU A 1 382 ? -3.436 28.331 -1.819 1.00 88.06 382 LEU A C 1
ATOM 3207 O O . LEU A 1 382 ? -3.565 29.552 -1.838 1.00 88.06 382 LEU A O 1
ATOM 3211 N N . HIS A 1 383 ? -2.707 27.724 -0.882 1.00 89.56 383 HIS A N 1
ATOM 3212 C CA . HIS A 1 383 ? -2.028 28.467 0.176 1.00 89.56 383 HIS A CA 1
ATOM 3213 C C . HIS A 1 383 ? -1.045 29.492 -0.399 1.00 89.56 383 HIS A C 1
ATOM 3215 O O . HIS A 1 383 ? -1.066 30.658 -0.004 1.00 89.56 383 HIS A O 1
ATOM 3221 N N . LEU A 1 384 ? -0.211 29.080 -1.353 1.00 90.88 384 LEU A N 1
ATOM 3222 C CA . LEU A 1 384 ? 0.830 29.927 -1.936 1.00 90.88 384 LEU A CA 1
ATOM 3223 C C . LEU A 1 384 ? 0.283 31.041 -2.844 1.00 90.88 384 LEU A C 1
ATOM 3225 O O . LEU A 1 384 ? 0.994 32.013 -3.087 1.00 90.88 384 LEU A O 1
ATOM 3229 N N . THR A 1 385 ? -0.958 30.922 -3.326 1.00 88.56 385 THR A N 1
ATOM 3230 C CA . THR A 1 385 ? -1.565 31.872 -4.278 1.00 88.56 385 THR A CA 1
ATOM 3231 C C . THR A 1 385 ? -2.700 32.722 -3.702 1.00 88.56 385 THR A C 1
ATOM 3233 O O . THR A 1 385 ? -2.980 33.787 -4.244 1.00 88.56 385 THR A O 1
ATOM 3236 N N . SER A 1 386 ? -3.340 32.311 -2.600 1.00 80.38 386 SER A N 1
ATOM 3237 C CA . SER A 1 386 ? -4.585 32.945 -2.121 1.00 80.38 386 SER A CA 1
ATOM 3238 C C . SER A 1 386 ? -4.392 34.115 -1.146 1.00 80.38 386 SER A C 1
ATOM 3240 O O . SER A 1 386 ? -5.338 34.865 -0.912 1.00 80.38 386 SER A O 1
ATOM 3242 N N . PHE A 1 387 ? -3.210 34.288 -0.539 1.00 75.38 387 PHE A N 1
ATOM 3243 C CA . PHE A 1 387 ? -2.984 35.302 0.502 1.00 75.38 387 PHE A CA 1
ATOM 3244 C C . PHE A 1 387 ? -2.052 36.429 0.055 1.00 75.38 387 PHE A C 1
ATOM 3246 O O . PHE A 1 387 ? -0.966 36.191 -0.472 1.00 75.38 387 PHE A O 1
ATOM 3253 N N . VAL A 1 388 ? -2.448 37.669 0.360 1.00 63.78 388 VAL A N 1
ATOM 3254 C CA . VAL A 1 388 ? -1.615 38.867 0.187 1.00 63.78 388 VAL A CA 1
ATOM 3255 C C . VAL A 1 388 ? -0.405 38.760 1.121 1.00 63.78 388 VAL A C 1
ATOM 3257 O O . VAL A 1 388 ? -0.535 38.940 2.330 1.00 63.78 388 VAL A O 1
ATOM 3260 N N . GLY A 1 389 ? 0.758 38.427 0.559 1.00 70.25 389 GLY A N 1
ATOM 3261 C CA . GLY A 1 389 ? 2.008 38.195 1.294 1.00 70.25 389 GLY A CA 1
ATOM 3262 C C . GLY A 1 389 ? 2.699 36.876 0.943 1.00 70.25 389 GLY A C 1
ATOM 3263 O O . GLY A 1 389 ? 3.905 36.764 1.144 1.00 70.25 389 GLY A O 1
ATOM 3264 N N . ASN A 1 390 ? 1.971 35.920 0.361 1.00 82.62 390 ASN A N 1
ATOM 3265 C CA . ASN A 1 390 ? 2.551 34.693 -0.178 1.00 82.62 390 ASN A CA 1
ATOM 3266 C C . ASN A 1 390 ? 2.991 34.899 -1.633 1.00 82.62 390 ASN A C 1
ATOM 3268 O O . ASN A 1 390 ? 2.461 35.754 -2.347 1.00 82.62 390 ASN A O 1
ATOM 3272 N N . SER A 1 391 ? 3.973 34.116 -2.077 1.00 81.44 391 SER A N 1
ATOM 3273 C CA . SER A 1 391 ? 4.443 34.119 -3.460 1.00 81.44 391 SER A CA 1
ATOM 3274 C C . SER A 1 391 ? 4.531 32.701 -4.014 1.00 81.44 391 SER A C 1
ATOM 3276 O O . SER A 1 391 ? 4.987 31.768 -3.352 1.00 81.44 391 SER A O 1
ATOM 3278 N N . PHE A 1 392 ? 4.097 32.536 -5.262 1.00 88.12 392 PHE A N 1
ATOM 3279 C CA . PHE A 1 392 ? 4.341 31.319 -6.022 1.00 88.12 392 PHE A CA 1
ATOM 3280 C C . PHE A 1 392 ? 5.650 31.489 -6.799 1.00 88.12 392 PHE A C 1
ATOM 3282 O O . PHE A 1 392 ? 5.748 32.356 -7.671 1.00 88.12 392 PHE A O 1
ATOM 3289 N N . THR A 1 393 ? 6.676 30.708 -6.457 1.00 85.06 393 THR A N 1
ATOM 3290 C CA . THR A 1 393 ? 7.986 30.811 -7.102 1.00 85.06 393 THR A CA 1
ATOM 3291 C C . THR A 1 393 ? 7.971 30.065 -8.434 1.00 85.06 393 THR A C 1
ATOM 3293 O O . THR A 1 393 ? 7.363 29.008 -8.583 1.00 85.06 393 THR A O 1
ATOM 3296 N N . THR A 1 394 ? 8.619 30.640 -9.446 1.00 79.31 394 THR A N 1
ATOM 3297 C CA . THR A 1 394 ? 8.722 30.047 -10.785 1.00 79.31 394 THR A CA 1
ATOM 3298 C C . THR A 1 394 ? 10.163 30.105 -11.267 1.00 79.31 394 THR A C 1
ATOM 3300 O O . THR A 1 394 ? 10.945 30.953 -10.831 1.00 79.31 394 THR A O 1
ATOM 3303 N N . ILE A 1 395 ? 10.531 29.189 -12.165 1.00 76.19 395 ILE A N 1
ATOM 3304 C CA . ILE A 1 395 ? 11.844 29.228 -12.807 1.00 76.19 395 ILE A CA 1
ATOM 3305 C C . ILE A 1 395 ? 11.860 30.425 -13.770 1.00 76.19 395 ILE A C 1
ATOM 3307 O O . ILE A 1 395 ? 10.967 30.524 -14.616 1.00 76.19 395 ILE A O 1
ATOM 3311 N N . PRO A 1 396 ? 12.864 31.319 -13.693 1.00 77.69 396 PRO A N 1
ATOM 3312 C CA . PRO A 1 396 ? 13.009 32.412 -14.642 1.00 77.69 396 PRO A CA 1
ATOM 3313 C C . PRO A 1 396 ? 12.980 31.910 -16.087 1.00 77.69 396 PRO A C 1
ATOM 3315 O O . PRO A 1 396 ? 13.721 30.995 -16.448 1.00 77.69 396 PRO A O 1
ATOM 3318 N N . SER A 1 397 ? 12.180 32.551 -16.940 1.00 72.62 397 SER A N 1
ATOM 3319 C CA . SER A 1 397 ? 12.032 32.167 -18.352 1.00 72.62 397 SER A CA 1
ATOM 3320 C C . SER A 1 397 ? 13.366 32.142 -19.111 1.00 72.62 397 SER A C 1
ATOM 3322 O O . SER A 1 397 ? 13.560 31.304 -19.987 1.00 72.62 397 SER A O 1
ATOM 3324 N N . GLY A 1 398 ? 14.331 32.983 -18.722 1.00 76.31 398 GLY A N 1
ATOM 3325 C CA . GLY A 1 398 ? 15.687 32.986 -19.284 1.00 76.31 398 GLY A CA 1
ATOM 3326 C C . GLY A 1 398 ? 16.510 31.717 -19.011 1.00 76.31 398 GLY A C 1
ATOM 3327 O O . GLY A 1 398 ? 17.490 31.477 -19.708 1.00 76.31 398 GLY A O 1
ATOM 3328 N N . LEU A 1 399 ? 16.120 30.899 -18.027 1.00 76.88 399 LEU A N 1
ATOM 3329 C CA . LEU A 1 399 ? 16.747 29.605 -17.726 1.00 76.88 399 LEU A CA 1
ATOM 3330 C C . LEU A 1 399 ? 16.039 28.429 -18.417 1.00 76.88 399 LEU A C 1
ATOM 3332 O O . LEU A 1 399 ? 16.555 27.311 -18.412 1.00 76.88 399 LEU A O 1
ATOM 3336 N N . THR A 1 400 ? 14.871 28.659 -19.020 1.00 75.31 400 THR A N 1
ATOM 3337 C CA . THR A 1 400 ? 14.139 27.627 -19.763 1.00 75.31 400 THR A CA 1
ATOM 3338 C C . THR A 1 400 ? 14.586 27.598 -21.223 1.00 75.31 400 THR A C 1
ATOM 3340 O O . THR A 1 400 ? 14.743 28.639 -21.860 1.00 75.31 400 THR A O 1
ATOM 3343 N N . LYS A 1 401 ? 14.822 26.398 -21.771 1.00 68.19 401 LYS A N 1
ATOM 3344 C CA . LYS A 1 401 ? 15.159 26.244 -23.194 1.00 68.19 401 LYS A CA 1
ATOM 3345 C C . LYS A 1 401 ? 13.990 26.716 -24.056 1.00 68.19 401 LYS A C 1
ATOM 3347 O O . LYS A 1 401 ? 12.843 26.367 -23.784 1.00 68.19 401 LYS A O 1
ATOM 3352 N N . GLN A 1 402 ? 14.293 27.444 -25.129 1.00 68.75 402 GLN A N 1
ATOM 3353 C CA . GLN A 1 402 ? 13.299 27.727 -26.158 1.00 68.75 402 GLN A CA 1
ATOM 3354 C C . GLN A 1 402 ? 12.813 26.413 -26.772 1.00 68.75 402 GLN A C 1
ATOM 3356 O O . GLN A 1 402 ? 13.613 25.549 -27.136 1.00 68.75 402 GLN A O 1
ATOM 3361 N N . ILE A 1 403 ? 11.494 26.274 -26.869 1.00 68.44 403 ILE A N 1
ATOM 3362 C CA . ILE A 1 403 ? 10.861 25.164 -27.572 1.00 68.44 403 ILE A CA 1
ATOM 3363 C C . ILE A 1 403 ? 11.099 25.404 -29.066 1.00 68.44 403 ILE A C 1
ATOM 3365 O O . ILE A 1 403 ? 10.544 26.339 -29.641 1.00 68.44 403 ILE A O 1
ATOM 3369 N N . LEU A 1 404 ? 11.963 24.591 -29.677 1.00 64.44 404 LEU A N 1
ATOM 3370 C CA . LEU A 1 404 ? 12.167 24.591 -31.124 1.00 64.44 404 LEU A CA 1
ATOM 3371 C C . LEU A 1 404 ? 10.927 23.958 -31.767 1.00 64.44 404 LEU A C 1
ATOM 3373 O O . LEU A 1 404 ? 10.599 22.810 -31.486 1.00 64.44 404 LEU A O 1
ATOM 3377 N N . LEU A 1 405 ? 10.215 24.732 -32.584 1.00 60.75 405 LEU A N 1
ATOM 3378 C CA . LEU A 1 405 ? 8.926 24.362 -33.187 1.00 60.75 405 LEU A CA 1
ATOM 3379 C C . LEU A 1 405 ? 9.066 23.483 -34.445 1.00 60.75 405 LEU A C 1
ATOM 3381 O O . LEU A 1 405 ? 8.099 23.312 -35.187 1.00 60.75 405 LEU A O 1
ATOM 3385 N N . ASP A 1 406 ? 10.251 22.937 -34.710 1.00 53.03 406 ASP A N 1
ATOM 3386 C CA . ASP A 1 406 ? 10.527 22.264 -35.974 1.00 53.03 406 ASP A CA 1
ATOM 3387 C C . ASP A 1 406 ? 9.965 20.829 -35.978 1.00 53.03 406 ASP A C 1
ATOM 3389 O O . ASP A 1 406 ? 10.497 19.915 -35.358 1.00 53.03 406 ASP A O 1
ATOM 3393 N N . ASN A 1 407 ? 8.878 20.646 -36.735 1.00 49.19 407 ASN A N 1
ATOM 3394 C CA . ASN A 1 407 ? 8.338 19.386 -37.272 1.00 49.19 407 ASN A CA 1
ATOM 3395 C C . ASN A 1 407 ? 7.818 18.292 -36.315 1.00 49.19 407 ASN A C 1
ATOM 3397 O O . ASN A 1 407 ? 7.332 17.270 -36.806 1.00 49.19 407 ASN A O 1
ATOM 3401 N N . GLU A 1 408 ? 7.807 18.484 -34.997 1.00 57.72 408 GLU A N 1
ATOM 3402 C CA . GLU A 1 408 ? 7.205 17.516 -34.065 1.00 57.72 408 GLU A CA 1
ATOM 3403 C C . GLU A 1 408 ? 5.789 17.920 -33.618 1.00 57.72 408 GLU A C 1
ATOM 3405 O O . GLU A 1 408 ? 5.494 19.085 -33.345 1.00 57.72 408 GLU A O 1
ATOM 3410 N N . LYS A 1 409 ? 4.876 16.941 -33.513 1.00 65.94 409 LYS A N 1
ATOM 3411 C CA . LYS A 1 409 ? 3.579 17.132 -32.843 1.00 65.94 409 LYS A CA 1
ATOM 3412 C C . LYS A 1 409 ? 3.827 17.339 -31.348 1.00 65.94 409 LYS A C 1
ATOM 3414 O O . LYS A 1 409 ? 3.894 16.376 -30.587 1.00 65.94 409 LYS A O 1
ATOM 3419 N N . ILE 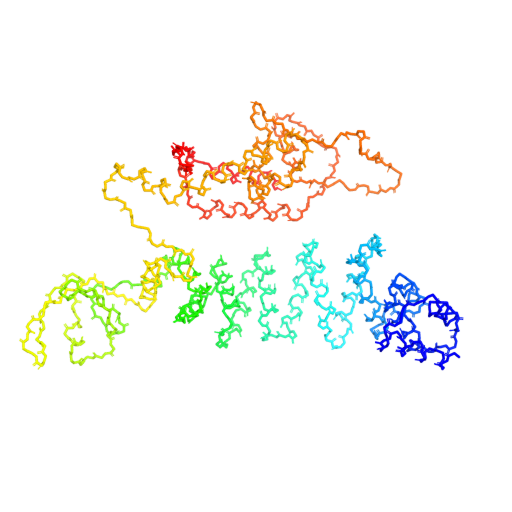A 1 410 ? 3.942 18.593 -30.928 1.00 71.50 410 ILE A N 1
ATOM 3420 C CA . ILE A 1 410 ? 4.096 18.942 -29.515 1.00 71.50 410 ILE A CA 1
ATOM 3421 C C . ILE A 1 410 ? 2.785 18.641 -28.786 1.00 71.50 410 ILE A C 1
ATOM 3423 O O . ILE A 1 410 ? 1.725 19.166 -29.130 1.00 71.50 410 ILE A O 1
ATOM 3427 N N . THR A 1 411 ? 2.868 17.793 -27.764 1.00 74.69 411 THR A N 1
ATOM 3428 C CA . THR A 1 411 ? 1.774 17.556 -26.820 1.00 74.69 411 THR A CA 1
ATOM 3429 C C . THR A 1 411 ? 2.045 18.372 -25.567 1.00 74.69 411 THR A C 1
ATOM 3431 O O . THR A 1 411 ? 3.067 18.181 -24.912 1.00 74.69 411 THR A O 1
ATOM 3434 N N . TYR A 1 412 ? 1.138 19.285 -25.230 1.00 82.62 412 TYR A N 1
ATOM 3435 C CA . TYR A 1 412 ? 1.221 20.046 -23.987 1.00 82.62 412 TYR A CA 1
ATOM 3436 C C . TYR A 1 412 ? 0.601 19.229 -22.859 1.00 82.62 412 TYR A C 1
ATOM 3438 O O . TYR A 1 412 ? -0.540 18.789 -22.984 1.00 82.62 412 TYR A O 1
ATOM 3446 N N . ALA A 1 413 ? 1.339 19.025 -21.772 1.00 83.88 413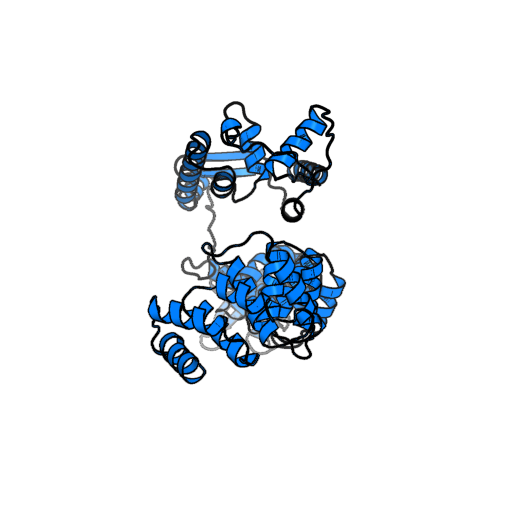 ALA A N 1
ATOM 3447 C CA . ALA A 1 413 ? 0.838 18.356 -20.579 1.00 83.88 413 ALA A CA 1
ATOM 3448 C C . ALA A 1 413 ? 0.617 19.375 -19.456 1.00 83.88 413 ALA A C 1
ATOM 3450 O O . ALA A 1 413 ? 1.435 20.280 -19.285 1.00 83.88 413 ALA A O 1
ATOM 3451 N N . LEU A 1 414 ? -0.474 19.231 -18.704 1.00 87.25 414 LEU A N 1
ATOM 3452 C CA . LEU A 1 414 ? -0.731 20.027 -17.504 1.00 87.25 414 LEU A CA 1
ATOM 3453 C C . LEU A 1 414 ? -0.225 19.281 -16.271 1.00 87.25 414 LEU A C 1
ATOM 3455 O O . LEU A 1 414 ? -0.563 18.113 -16.058 1.00 87.25 414 LEU A O 1
ATOM 3459 N N . ASP A 1 415 ? 0.559 19.977 -15.454 1.00 83.81 415 ASP A N 1
ATOM 3460 C CA . ASP A 1 415 ? 0.839 19.568 -14.080 1.00 83.81 415 ASP A CA 1
ATOM 3461 C C . ASP A 1 415 ? -0.240 20.091 -13.113 1.00 83.81 415 ASP A C 1
ATOM 3463 O O . ASP A 1 415 ? -1.158 20.812 -13.511 1.00 83.81 415 ASP A O 1
ATOM 3467 N N . PHE A 1 416 ? -0.133 19.730 -11.829 1.00 81.62 416 PHE A N 1
ATOM 3468 C CA . PHE A 1 416 ? -1.087 20.139 -10.792 1.00 81.62 416 PHE A CA 1
ATOM 3469 C C . PHE A 1 416 ? -1.271 21.652 -10.695 1.00 81.62 416 PHE A C 1
ATOM 3471 O O . PHE A 1 416 ? -2.399 22.140 -10.649 1.00 81.62 416 PHE A O 1
ATOM 3478 N N . SER A 1 417 ? -0.164 22.394 -10.665 1.00 85.56 417 SER A N 1
ATOM 3479 C CA . SER A 1 417 ? -0.196 23.845 -10.488 1.00 85.56 417 SER A CA 1
ATOM 3480 C C . SER A 1 417 ? -0.816 24.547 -11.697 1.00 85.56 417 SER A C 1
ATOM 3482 O O . SER A 1 417 ? -1.606 25.480 -11.553 1.00 85.56 417 SER A O 1
ATOM 3484 N N . THR A 1 418 ? -0.518 24.044 -12.895 1.00 86.88 418 THR A N 1
ATOM 3485 C CA . THR A 1 418 ? -0.992 24.595 -14.161 1.00 86.88 418 THR A CA 1
ATOM 3486 C C . THR A 1 418 ? -2.458 24.256 -14.394 1.00 86.88 418 THR A C 1
ATOM 3488 O O . THR A 1 418 ? -3.191 25.110 -14.879 1.00 86.88 418 THR A O 1
ATOM 3491 N N . LEU A 1 419 ? -2.918 23.057 -14.013 1.00 89.56 419 LEU A N 1
ATOM 3492 C CA . LEU A 1 419 ? -4.335 22.697 -14.103 1.00 89.56 419 LEU A CA 1
ATOM 3493 C C . LEU A 1 419 ? -5.202 23.635 -13.256 1.00 89.56 419 LEU A C 1
ATOM 3495 O O . LEU A 1 419 ? -6.186 24.172 -13.760 1.00 89.56 419 LEU A O 1
ATOM 3499 N N . ILE A 1 420 ? -4.821 23.864 -11.994 1.00 88.69 420 ILE A N 1
ATOM 3500 C CA . ILE A 1 420 ? -5.575 24.756 -11.104 1.00 88.69 420 ILE A CA 1
ATOM 3501 C C . ILE A 1 420 ? -5.529 26.191 -11.637 1.00 88.69 420 ILE A C 1
ATOM 3503 O O . ILE A 1 420 ? -6.568 26.844 -11.710 1.00 88.69 420 ILE A O 1
ATOM 3507 N N . LEU A 1 421 ? -4.358 26.664 -12.079 1.00 89.31 421 LEU A N 1
ATOM 3508 C CA . LEU A 1 421 ? -4.233 27.977 -12.713 1.00 89.31 421 LEU A CA 1
ATOM 3509 C C . LEU A 1 421 ? -5.171 28.106 -13.917 1.00 89.31 421 LEU A C 1
ATOM 3511 O O . LEU A 1 421 ? -5.895 29.088 -14.027 1.00 89.31 421 LEU A O 1
ATOM 3515 N N . PHE A 1 422 ? -5.165 27.126 -14.821 1.00 91.00 422 PHE A N 1
ATOM 3516 C CA . PHE A 1 422 ? -5.953 27.168 -16.051 1.00 91.00 422 PHE A CA 1
ATOM 3517 C C . PHE A 1 422 ? -7.447 27.154 -15.756 1.00 91.00 422 PHE A C 1
ATOM 3519 O O . PHE A 1 422 ? -8.187 27.921 -16.366 1.00 91.00 422 PHE A O 1
ATOM 3526 N N . TYR A 1 423 ? -7.871 26.356 -14.776 1.00 90.00 423 TYR A N 1
ATOM 3527 C CA . TYR A 1 423 ? -9.239 26.370 -14.277 1.00 90.00 423 TYR A CA 1
ATOM 3528 C C . TYR A 1 423 ? -9.647 27.759 -13.763 1.00 90.00 423 TYR A C 1
ATOM 3530 O O . TYR A 1 423 ? -10.703 28.264 -14.142 1.00 90.00 423 TYR A O 1
ATOM 3538 N N . LEU A 1 424 ? -8.809 28.408 -12.946 1.00 88.25 424 LEU A N 1
ATOM 3539 C CA . LEU A 1 424 ? -9.087 29.755 -12.432 1.00 88.25 424 LEU A CA 1
ATOM 3540 C C . LEU A 1 424 ? -9.117 30.794 -13.563 1.00 88.25 424 LEU A C 1
ATOM 3542 O O . LEU A 1 424 ? -10.032 31.611 -13.619 1.00 88.25 424 LEU A O 1
ATOM 3546 N N . LEU A 1 425 ? -8.179 30.733 -14.512 1.00 90.69 425 LEU A N 1
ATOM 3547 C CA . LEU A 1 425 ? -8.168 31.613 -15.687 1.00 90.69 425 LEU A CA 1
ATOM 3548 C C . LEU A 1 425 ? -9.439 31.446 -16.535 1.00 90.69 425 LEU A C 1
ATOM 3550 O O . LEU A 1 425 ? -10.019 32.436 -16.976 1.00 90.69 425 LEU A O 1
ATOM 3554 N N . GLU A 1 426 ? -9.895 30.214 -16.755 1.00 91.44 426 GLU A N 1
ATOM 3555 C CA . GLU A 1 426 ? -11.120 29.947 -17.511 1.00 91.44 426 GLU A CA 1
ATOM 3556 C C . GLU A 1 426 ? -12.362 30.438 -16.755 1.00 91.44 426 GLU A C 1
ATOM 3558 O O . GLU A 1 426 ? -13.182 31.166 -17.315 1.00 91.44 426 GLU A O 1
ATOM 3563 N N . LYS A 1 427 ? -12.519 30.053 -15.482 1.00 89.12 427 LYS A N 1
ATOM 3564 C CA . LYS A 1 427 ? -13.752 30.305 -14.720 1.00 89.12 427 LYS A CA 1
ATOM 3565 C C . LYS A 1 427 ? -13.864 31.721 -14.178 1.00 89.12 427 LYS A C 1
ATOM 3567 O O . LYS A 1 427 ? -14.971 32.252 -14.149 1.00 89.12 427 LYS A O 1
ATOM 3572 N N . GLU A 1 428 ? -12.762 32.321 -13.743 1.00 85.94 428 GLU A N 1
ATOM 3573 C CA . GLU A 1 428 ? -12.776 33.657 -13.138 1.00 85.94 428 GLU A CA 1
ATOM 3574 C C . GLU A 1 428 ? -12.517 34.761 -14.163 1.00 85.94 428 GLU A C 1
ATOM 3576 O O . GLU A 1 428 ? -13.085 35.846 -14.043 1.00 85.94 428 GLU A O 1
ATOM 3581 N N . LEU A 1 429 ? -11.694 34.493 -15.185 1.00 87.94 429 LEU A N 1
ATOM 3582 C CA . LEU A 1 429 ? -11.289 35.498 -16.176 1.00 87.94 429 LEU A CA 1
ATOM 3583 C C . LEU A 1 429 ? -11.832 35.238 -17.588 1.00 87.94 429 LEU A C 1
ATOM 3585 O O . LEU A 1 429 ? -11.604 36.059 -18.477 1.00 87.94 429 LEU A O 1
ATOM 3589 N N . GLY A 1 430 ? -12.555 34.135 -17.812 1.00 89.69 430 GLY A N 1
ATOM 3590 C CA . GLY A 1 430 ? -13.126 33.803 -19.121 1.00 89.69 430 GLY A CA 1
ATOM 3591 C C . GLY A 1 430 ? -12.069 33.503 -20.184 1.00 89.69 430 GLY A C 1
ATOM 3592 O O . GLY A 1 430 ? -12.295 33.764 -21.365 1.00 89.69 430 GLY A O 1
ATOM 3593 N N . PHE A 1 431 ? -10.889 33.029 -19.779 1.00 93.31 431 PHE A N 1
ATOM 3594 C CA . PHE A 1 431 ? -9.790 32.773 -20.703 1.00 93.31 431 PHE A CA 1
ATOM 3595 C C . PHE A 1 431 ? -10.072 31.553 -21.591 1.00 93.31 431 PHE A C 1
ATOM 3597 O O . PHE A 1 431 ? -10.370 30.469 -21.094 1.00 93.31 431 PHE A O 1
ATOM 3604 N N . GLU A 1 432 ? -9.917 31.707 -22.908 1.00 90.94 432 GLU A N 1
ATOM 3605 C CA . GLU A 1 432 ? -10.090 30.622 -23.878 1.00 90.94 432 GLU A CA 1
ATOM 3606 C C . GLU A 1 432 ? -8.741 30.051 -24.333 1.00 90.94 432 GLU A C 1
ATOM 3608 O O . GLU A 1 432 ? -7.883 30.752 -24.883 1.00 90.94 432 GLU A O 1
ATOM 3613 N N . PHE A 1 433 ? -8.560 28.741 -24.158 1.00 86.44 433 PHE A N 1
ATOM 3614 C CA . PHE A 1 433 ? -7.339 28.052 -24.562 1.00 86.44 433 PHE A CA 1
ATOM 3615 C C . PHE A 1 433 ? -7.414 27.538 -26.005 1.00 86.44 433 PHE A C 1
ATOM 3617 O O . PHE A 1 433 ? -8.354 26.856 -26.401 1.00 86.44 433 PHE A O 1
ATOM 3624 N N . LYS A 1 434 ? -6.373 27.822 -26.799 1.00 84.31 434 LYS A N 1
ATOM 3625 C CA . LYS A 1 434 ? -6.296 27.426 -28.221 1.00 84.31 434 LYS A CA 1
ATOM 3626 C C . LYS A 1 434 ? -5.815 25.993 -28.444 1.00 84.31 434 LYS A C 1
ATOM 3628 O O . LYS A 1 434 ? -6.086 25.407 -29.490 1.00 84.31 434 LYS A O 1
ATOM 3633 N N . HIS A 1 435 ? -5.048 25.454 -27.502 1.00 83.50 435 HIS A N 1
ATOM 3634 C CA . HIS A 1 435 ? -4.434 24.136 -27.619 1.00 83.50 435 HIS A CA 1
ATOM 3635 C C . HIS A 1 435 ? -5.225 23.094 -26.830 1.00 83.50 435 HIS A C 1
ATOM 3637 O O . HIS A 1 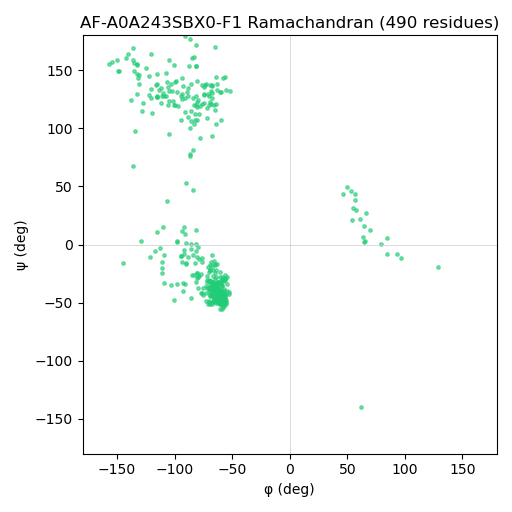435 ? -5.897 23.413 -25.853 1.00 83.50 435 HIS A O 1
ATOM 3643 N N . LYS A 1 436 ? -5.117 21.831 -27.252 1.00 83.88 436 LYS A N 1
ATOM 3644 C CA . LYS A 1 436 ? -5.526 20.698 -26.422 1.00 83.88 436 LYS A CA 1
ATOM 3645 C C . LYS A 1 436 ? -4.369 20.315 -25.516 1.00 83.88 436 LYS A C 1
ATOM 3647 O O . LYS A 1 436 ? -3.228 20.245 -25.975 1.00 83.88 436 LYS A O 1
ATOM 3652 N N . TYR A 1 437 ? -4.692 20.026 -24.266 1.00 87.38 437 TYR A N 1
ATOM 3653 C CA . TYR A 1 437 ? -3.724 19.610 -23.270 1.00 87.38 437 TYR A CA 1
ATOM 3654 C C . TYR A 1 437 ? -4.003 18.178 -22.832 1.00 87.38 437 TYR A C 1
ATOM 3656 O O . TYR A 1 437 ? -5.150 17.738 -22.797 1.00 87.38 437 TYR A O 1
ATOM 3664 N N . SER A 1 438 ? -2.938 17.453 -22.521 1.00 86.50 438 SER A N 1
ATOM 3665 C CA . SER A 1 438 ? -3.006 16.149 -21.874 1.00 86.50 438 SER A CA 1
ATOM 3666 C C . SER A 1 438 ? -2.883 16.329 -20.367 1.00 86.50 438 SER A C 1
ATOM 3668 O O . SER A 1 438 ? -2.115 17.165 -19.894 1.00 86.50 438 SER A O 1
ATOM 3670 N N . VAL A 1 439 ? -3.619 15.526 -19.611 1.00 82.94 439 VAL A N 1
ATOM 3671 C CA . VAL A 1 439 ? -3.528 15.477 -18.150 1.00 82.94 439 VAL A CA 1
ATOM 3672 C C . VAL A 1 439 ? -3.046 14.086 -17.770 1.00 82.94 439 VAL A C 1
ATOM 3674 O O . VAL A 1 439 ? -3.470 13.093 -18.361 1.00 82.94 439 VAL A O 1
ATOM 3677 N N . SER A 1 440 ? -2.125 14.008 -16.812 1.00 77.94 440 SER A N 1
ATOM 3678 C CA . SER A 1 440 ? -1.649 12.718 -16.314 1.00 77.94 440 SER A CA 1
ATOM 3679 C C . SER A 1 440 ? -2.762 11.982 -15.566 1.00 77.94 440 SER A C 1
ATOM 3681 O O . SER A 1 440 ? -3.435 12.567 -14.716 1.00 77.94 440 SER A O 1
ATOM 3683 N N . TYR A 1 441 ? -2.894 10.673 -15.798 1.00 75.31 441 TYR A N 1
ATOM 3684 C CA . TYR A 1 441 ? -3.779 9.813 -15.005 1.00 75.31 441 TYR A CA 1
ATOM 3685 C C . TYR A 1 441 ? -3.463 9.861 -13.506 1.00 75.31 441 TYR A C 1
ATOM 3687 O O . TYR A 1 441 ? -4.364 9.697 -12.689 1.00 75.31 441 TYR A O 1
ATOM 3695 N N . LEU A 1 442 ? -2.199 10.102 -13.131 1.00 75.81 442 LEU A N 1
ATOM 3696 C CA . LEU A 1 442 ? -1.814 10.255 -11.727 1.00 75.81 442 LEU A CA 1
ATOM 3697 C C . LEU A 1 442 ? -2.570 11.420 -11.083 1.00 75.81 442 LEU A C 1
ATOM 3699 O O . LEU A 1 442 ? -3.156 11.261 -10.021 1.00 75.81 442 LEU A O 1
ATOM 3703 N N . LEU A 1 443 ? -2.622 12.561 -11.770 1.00 80.25 443 LEU A N 1
ATOM 3704 C CA . LEU A 1 443 ? -3.313 13.750 -11.289 1.00 80.25 443 LEU A CA 1
ATOM 3705 C C . LEU A 1 443 ? -4.811 13.473 -11.107 1.00 80.25 443 LEU A C 1
ATOM 3707 O O . LEU A 1 443 ? -5.380 13.799 -10.067 1.00 80.25 443 LEU A O 1
ATOM 3711 N N . MET A 1 444 ? -5.443 12.813 -12.083 1.00 82.81 444 MET A N 1
ATOM 3712 C CA . MET A 1 444 ? -6.854 12.429 -11.973 1.00 82.81 444 MET A CA 1
ATOM 3713 C C . MET A 1 444 ? -7.105 11.490 -10.786 1.00 82.81 444 MET A C 1
ATOM 3715 O O . MET A 1 444 ? -8.115 11.626 -10.095 1.00 82.81 444 MET A O 1
ATOM 3719 N N . ASN A 1 445 ? -6.208 10.533 -10.542 1.00 80.31 445 ASN A N 1
ATOM 3720 C CA . ASN A 1 445 ? -6.325 9.591 -9.429 1.00 80.31 445 ASN A CA 1
ATOM 3721 C C . ASN A 1 445 ? -6.219 10.293 -8.073 1.00 80.31 445 ASN A C 1
ATOM 3723 O O . ASN A 1 445 ? -7.013 10.005 -7.184 1.00 80.31 445 ASN A O 1
ATOM 3727 N N . GLU A 1 446 ? -5.287 11.230 -7.928 1.00 81.94 446 GLU A N 1
ATOM 3728 C CA . GLU A 1 446 ? -5.113 12.025 -6.711 1.00 81.94 446 GLU A CA 1
ATOM 3729 C C . GLU A 1 446 ? -6.341 12.900 -6.413 1.00 81.94 446 GLU A C 1
ATOM 3731 O O . GLU A 1 446 ? -6.838 12.884 -5.288 1.00 81.94 446 GLU A O 1
ATOM 3736 N N . ILE A 1 447 ? -6.900 13.584 -7.424 1.00 87.69 447 ILE A N 1
ATOM 3737 C CA . ILE A 1 447 ? -8.143 14.361 -7.257 1.00 87.69 447 ILE A CA 1
ATOM 3738 C C . ILE A 1 447 ? -9.296 13.443 -6.831 1.00 87.69 447 ILE A C 1
ATOM 3740 O O . ILE A 1 447 ? -10.037 13.752 -5.896 1.00 87.69 447 ILE A O 1
ATOM 3744 N N . ASN A 1 448 ? -9.444 12.289 -7.487 1.00 85.25 448 ASN A N 1
ATOM 3745 C CA . ASN A 1 448 ? -10.465 11.311 -7.115 1.00 85.25 448 ASN A CA 1
ATOM 3746 C C . ASN A 1 448 ? -10.258 10.765 -5.695 1.00 85.25 448 ASN A C 1
ATOM 3748 O O . ASN A 1 448 ? -11.244 10.571 -4.981 1.00 85.25 448 ASN A O 1
ATOM 3752 N N . ARG A 1 449 ? -9.009 10.529 -5.271 1.00 82.38 449 ARG A N 1
ATOM 3753 C CA . ARG A 1 449 ? -8.685 10.096 -3.906 1.00 82.38 449 ARG A CA 1
ATOM 3754 C C . ARG A 1 449 ? -9.134 11.144 -2.895 1.00 82.38 449 ARG A C 1
ATOM 3756 O O . ARG A 1 449 ? -9.848 10.790 -1.964 1.00 82.38 449 ARG A O 1
ATOM 3763 N N . GLU A 1 450 ? -8.805 12.415 -3.115 1.00 85.12 450 GLU A N 1
ATOM 3764 C CA . GLU A 1 450 ? -9.205 13.509 -2.221 1.00 85.12 450 GLU A CA 1
ATOM 3765 C C . GLU A 1 450 ? -10.737 13.657 -2.151 1.00 85.12 450 GLU A C 1
ATOM 3767 O O . GLU A 1 450 ? -11.295 13.828 -1.068 1.00 85.12 450 GLU A O 1
ATOM 3772 N N . ILE A 1 451 ? -11.453 13.488 -3.271 1.00 87.50 451 ILE A N 1
ATOM 3773 C CA . ILE A 1 451 ? -12.928 13.450 -3.277 1.00 87.50 451 ILE A CA 1
ATOM 3774 C C . ILE A 1 451 ? -13.455 12.304 -2.401 1.00 87.50 451 ILE A C 1
ATOM 3776 O O . ILE A 1 451 ? -14.374 12.510 -1.605 1.00 87.50 451 ILE A O 1
ATOM 3780 N N . ILE A 1 452 ? -12.901 11.097 -2.542 1.00 80.94 452 ILE A N 1
ATOM 3781 C CA . ILE A 1 452 ? -13.311 9.919 -1.761 1.00 80.94 452 ILE A CA 1
ATOM 3782 C C . ILE A 1 452 ? -13.015 10.135 -0.273 1.00 80.94 452 ILE A C 1
ATOM 3784 O O . ILE A 1 452 ? -13.868 9.843 0.567 1.00 80.94 452 ILE A O 1
ATOM 3788 N N . GLU A 1 453 ? -11.841 10.671 0.058 1.00 80.50 453 GLU A N 1
ATOM 3789 C CA . GLU A 1 453 ? -11.454 10.998 1.430 1.00 80.50 453 GLU A CA 1
ATOM 3790 C C . GLU A 1 453 ? -12.416 12.016 2.042 1.00 80.50 453 GLU A C 1
ATOM 3792 O O . GLU A 1 453 ? -12.941 11.767 3.122 1.00 80.50 453 GLU A O 1
ATOM 3797 N N . LEU A 1 454 ? -12.738 13.107 1.343 1.00 82.75 454 LEU A N 1
ATOM 3798 C CA . LEU A 1 454 ? -13.674 14.130 1.827 1.00 82.75 454 LEU A CA 1
ATOM 3799 C C . LEU A 1 454 ? -15.116 13.626 1.945 1.00 82.75 454 LEU A C 1
ATOM 3801 O O . LEU A 1 454 ? -15.848 14.079 2.824 1.00 82.75 454 LEU A O 1
ATOM 3805 N N . THR A 1 455 ? -15.525 12.703 1.071 1.00 80.81 455 THR A N 1
ATOM 3806 C CA . THR A 1 455 ? -16.868 12.100 1.096 1.00 80.81 455 THR A CA 1
ATOM 3807 C C . THR A 1 455 ? -17.043 11.174 2.298 1.00 80.81 455 THR A C 1
ATOM 3809 O O . THR A 1 455 ? -18.116 11.133 2.894 1.00 80.81 455 THR A O 1
ATOM 3812 N N . ASN A 1 456 ? -15.990 10.435 2.655 1.00 72.44 456 ASN A N 1
ATOM 3813 C CA . ASN A 1 456 ? -16.013 9.470 3.755 1.00 72.44 456 ASN A CA 1
ATOM 3814 C C . ASN A 1 456 ? -15.541 10.063 5.089 1.00 72.44 456 ASN A C 1
ATOM 3816 O O . ASN A 1 456 ? -15.749 9.455 6.139 1.00 72.44 456 ASN A O 1
ATOM 3820 N N . SER A 1 457 ? -14.894 11.228 5.063 1.00 70.38 457 SER A N 1
ATOM 3821 C CA . SER A 1 457 ? -14.449 11.907 6.273 1.00 70.38 457 SER A CA 1
ATOM 3822 C C . SER A 1 457 ? -15.635 12.543 6.990 1.00 70.38 457 SER A C 1
ATOM 3824 O O . SER A 1 457 ? -16.450 13.215 6.349 1.00 70.38 457 SER A O 1
ATOM 3826 N N . PRO A 1 458 ? -15.730 12.400 8.324 1.00 69.44 458 PRO A N 1
ATOM 3827 C CA . PRO A 1 458 ? -16.710 13.153 9.087 1.00 69.44 458 PRO A CA 1
ATOM 3828 C C . PRO A 1 458 ? -16.481 14.650 8.856 1.00 69.44 458 PRO A C 1
ATOM 3830 O O . PRO A 1 458 ? -15.339 15.105 8.750 1.00 69.44 458 PRO A O 1
ATOM 3833 N N . SER A 1 459 ? -17.562 15.426 8.781 1.00 69.19 459 SER A N 1
ATOM 3834 C CA . SER A 1 459 ? -17.462 16.881 8.702 1.00 69.19 459 SER A CA 1
ATOM 3835 C C . SER A 1 459 ? -16.740 17.396 9.948 1.00 69.19 459 SER A C 1
ATOM 3837 O O . SER A 1 459 ? -17.302 17.370 11.047 1.00 69.19 459 SER A O 1
ATOM 3839 N N . SER A 1 460 ? -15.492 17.836 9.791 1.00 67.00 460 SER A N 1
ATOM 3840 C CA . SER A 1 460 ? -14.764 18.461 10.887 1.00 67.00 460 SER A CA 1
ATOM 3841 C C . SER A 1 460 ? -15.192 19.915 10.992 1.00 67.00 460 SER A C 1
ATOM 3843 O O . SER A 1 460 ? -15.023 20.681 10.050 1.00 67.00 460 SER A O 1
ATOM 3845 N N . GLN A 1 461 ? -15.744 20.298 12.140 1.00 70.12 461 GLN A N 1
ATOM 3846 C CA . GLN A 1 461 ? -16.135 21.685 12.405 1.00 70.12 461 GLN A CA 1
ATOM 3847 C C . GLN A 1 461 ? -14.945 22.555 12.829 1.00 70.12 461 GLN A C 1
ATOM 3849 O O . GLN A 1 461 ? -15.072 23.775 12.920 1.00 70.12 461 GLN A O 1
ATOM 3854 N N . MET A 1 462 ? -13.788 21.951 13.124 1.00 81.12 462 MET A N 1
ATOM 3855 C CA . MET A 1 462 ? -12.609 22.697 13.545 1.00 81.12 462 MET A CA 1
ATOM 3856 C C . MET A 1 462 ? -11.300 21.950 13.304 1.00 81.12 462 MET A C 1
ATOM 3858 O O . MET A 1 462 ? -11.233 20.724 13.330 1.00 81.12 462 MET A O 1
ATOM 3862 N N . THR A 1 463 ? -10.227 22.718 13.179 1.00 82.56 463 THR A N 1
ATOM 3863 C CA . THR A 1 463 ? -8.850 22.243 13.321 1.00 82.56 463 THR A CA 1
ATOM 3864 C C . THR A 1 463 ? -8.220 22.927 14.528 1.00 82.56 463 THR A C 1
ATOM 3866 O O . THR A 1 463 ? -8.414 24.125 14.741 1.00 82.56 463 THR A O 1
ATOM 3869 N N . ILE A 1 464 ? -7.464 22.184 15.334 1.00 85.75 464 ILE A N 1
ATOM 3870 C CA . ILE A 1 464 ? -6.782 22.721 16.515 1.00 85.75 464 ILE A CA 1
ATOM 3871 C C . ILE A 1 464 ? -5.276 22.613 16.297 1.00 85.75 464 ILE A C 1
ATOM 3873 O O . ILE A 1 464 ? -4.758 21.541 15.997 1.00 85.75 464 ILE A O 1
ATOM 3877 N N . GLN A 1 465 ? -4.571 23.725 16.473 1.00 88.69 465 GLN A N 1
ATOM 3878 C CA . GLN A 1 465 ? -3.117 23.758 16.555 1.00 88.69 465 GLN A CA 1
ATOM 3879 C C . GLN A 1 465 ? -2.712 23.850 18.023 1.00 88.69 465 GLN A C 1
ATOM 3881 O O . GLN A 1 465 ? -3.063 24.813 18.706 1.00 88.69 465 GLN A O 1
ATOM 3886 N N . ILE A 1 466 ? -1.958 22.862 18.494 1.00 91.94 466 ILE A N 1
ATOM 3887 C CA . ILE A 1 466 ? -1.469 22.787 19.872 1.00 91.94 466 ILE A CA 1
ATOM 3888 C C . ILE A 1 466 ? 0.043 22.988 19.837 1.00 91.94 466 ILE A C 1
ATOM 3890 O O . ILE A 1 466 ? 0.740 22.320 19.085 1.00 91.94 466 ILE A O 1
ATOM 3894 N N . THR A 1 467 ? 0.552 23.923 20.629 1.00 92.19 467 THR A N 1
ATOM 3895 C CA . THR A 1 467 ? 1.988 24.147 20.841 1.00 92.19 467 THR A CA 1
ATOM 3896 C C . THR A 1 467 ? 2.236 24.356 22.330 1.00 92.19 467 THR A C 1
ATOM 3898 O O . THR A 1 467 ? 1.296 24.608 23.088 1.00 92.19 467 THR A O 1
ATOM 3901 N N . ASN A 1 468 ? 3.499 24.346 22.754 1.00 89.62 468 ASN A N 1
ATOM 3902 C CA . ASN A 1 468 ? 3.854 24.674 24.138 1.00 89.62 468 ASN A CA 1
ATOM 3903 C C . ASN A 1 468 ? 3.428 26.100 24.526 1.00 89.62 468 ASN A C 1
ATOM 3905 O O . ASN A 1 468 ? 3.137 26.377 25.688 1.00 89.62 468 ASN A O 1
ATOM 3909 N N . GLN A 1 469 ? 3.360 27.007 23.549 1.00 89.25 469 GLN A N 1
ATOM 3910 C CA . GLN A 1 469 ? 3.050 28.417 23.773 1.00 89.25 469 GLN A CA 1
ATOM 3911 C C . GLN A 1 469 ? 1.540 28.677 23.802 1.00 89.25 469 GLN A C 1
ATOM 3913 O O . GLN A 1 469 ? 1.040 29.360 24.695 1.00 89.25 469 GLN A O 1
ATOM 3918 N N . PHE A 1 470 ? 0.794 28.122 22.849 1.00 89.44 470 PHE A N 1
ATOM 3919 C CA . PHE A 1 470 ? -0.633 28.395 22.688 1.00 89.44 470 PHE A CA 1
ATOM 3920 C C . PHE A 1 470 ? -1.399 27.208 22.104 1.00 89.44 470 PHE A C 1
ATOM 3922 O O . PHE A 1 470 ? -0.839 26.363 21.402 1.00 89.44 470 PHE A O 1
ATOM 3929 N N . ILE A 1 471 ? -2.710 27.216 22.342 1.00 89.62 471 ILE A N 1
ATOM 3930 C CA . ILE A 1 471 ? -3.689 26.388 21.641 1.00 89.62 471 ILE A CA 1
ATOM 3931 C C . ILE A 1 471 ? -4.543 27.324 20.794 1.00 89.62 471 ILE A C 1
ATOM 3933 O O . ILE A 1 471 ? -5.151 28.256 21.320 1.00 89.62 471 ILE A O 1
ATOM 3937 N N . ARG A 1 472 ? -4.571 27.108 19.478 1.00 89.75 472 ARG A N 1
ATOM 3938 C CA . ARG A 1 472 ? -5.353 27.925 18.547 1.00 89.75 472 ARG A CA 1
ATOM 3939 C C . ARG A 1 472 ? -6.360 27.067 17.808 1.00 89.75 472 ARG A C 1
ATOM 3941 O O . ARG A 1 472 ? -6.005 26.072 17.183 1.00 89.75 472 ARG A O 1
ATOM 3948 N N . LYS A 1 473 ? -7.615 27.493 17.875 1.00 87.75 473 LYS A N 1
ATOM 3949 C CA . LYS A 1 473 ? -8.729 26.897 17.149 1.00 87.75 473 LYS A CA 1
ATOM 3950 C C . LYS A 1 473 ? -8.914 27.617 15.814 1.00 87.75 473 LYS A C 1
ATOM 3952 O O . LYS A 1 473 ? -8.877 28.847 15.767 1.00 87.75 473 LYS A O 1
ATOM 3957 N N . TYR A 1 474 ? -9.138 26.843 14.763 1.00 86.62 474 TYR A N 1
ATOM 3958 C CA . TYR A 1 474 ? -9.549 27.310 13.446 1.00 86.62 474 TYR A CA 1
ATOM 3959 C C . TYR A 1 474 ? -10.892 26.665 13.125 1.00 86.62 474 TYR A C 1
ATOM 3961 O O . TYR A 1 474 ? -10.972 25.445 13.002 1.00 86.62 474 TYR A O 1
ATOM 3969 N N . ASP A 1 475 ? -11.945 27.471 13.046 1.00 86.25 475 ASP A N 1
ATOM 3970 C CA . ASP A 1 475 ? -13.277 26.989 12.690 1.00 86.25 475 ASP A CA 1
ATOM 3971 C C . ASP A 1 475 ? -13.352 26.665 11.197 1.00 86.25 475 ASP A C 1
ATOM 3973 O O . ASP A 1 475 ? -12.856 27.416 10.352 1.00 86.25 475 ASP A O 1
ATOM 3977 N N . THR A 1 476 ? -13.984 25.540 10.878 1.00 82.56 476 THR A N 1
ATOM 3978 C CA . THR A 1 476 ? -14.205 25.084 9.507 1.00 82.56 476 THR A CA 1
ATOM 3979 C C . THR A 1 476 ? -15.696 25.226 9.182 1.00 82.56 476 THR A C 1
ATOM 3981 O O . THR A 1 476 ? -16.524 24.752 9.961 1.00 82.56 476 THR A O 1
ATOM 3984 N N . PRO A 1 477 ? -16.074 25.885 8.068 1.00 83.50 477 PRO A N 1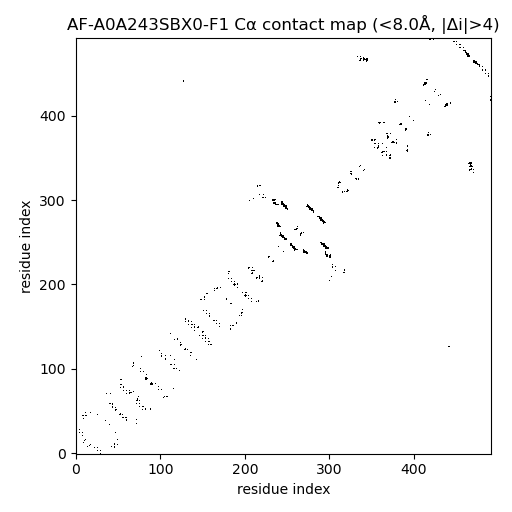
ATOM 3985 C CA . PRO A 1 477 ? -17.477 26.017 7.674 1.00 83.50 477 PRO A CA 1
ATOM 3986 C C . PRO A 1 477 ? -18.170 24.657 7.525 1.00 83.50 477 PRO A C 1
ATOM 3988 O O . PRO A 1 477 ? -17.568 23.713 7.015 1.00 83.50 477 PRO A O 1
ATOM 3991 N N . GLU A 1 478 ? -19.452 24.569 7.889 1.00 81.06 478 GLU A N 1
ATOM 3992 C CA . GLU A 1 478 ? -20.221 23.313 7.806 1.00 81.06 478 GLU A CA 1
ATOM 3993 C C . GLU A 1 478 ? -20.292 22.744 6.378 1.00 81.06 478 GLU A C 1
ATOM 3995 O O . GLU A 1 478 ? -20.313 21.530 6.188 1.00 81.06 478 GLU A O 1
ATOM 4000 N N . ASP A 1 479 ? -20.267 23.611 5.361 1.00 85.81 479 ASP A N 1
ATOM 4001 C CA . ASP A 1 479 ? -20.314 23.233 3.947 1.00 85.81 479 ASP A CA 1
ATOM 4002 C C . ASP A 1 479 ? -18.929 23.089 3.287 1.00 85.81 479 ASP A C 1
ATOM 4004 O O . ASP A 1 479 ? -18.836 22.962 2.062 1.00 85.81 479 ASP A O 1
ATOM 4008 N N . TYR A 1 480 ? -17.846 23.078 4.075 1.00 85.56 480 TYR A N 1
ATOM 4009 C CA . TYR A 1 480 ? -16.472 23.023 3.567 1.00 85.56 480 TYR A CA 1
ATOM 4010 C C . TYR A 1 480 ? -16.221 21.798 2.677 1.00 85.56 480 TYR A C 1
ATOM 4012 O O . TYR A 1 480 ? -15.824 21.963 1.521 1.00 85.56 480 TYR A O 1
ATOM 4020 N N . ASN A 1 481 ? -16.522 20.582 3.159 1.00 87.31 481 ASN A N 1
ATOM 4021 C CA . ASN A 1 481 ? -16.312 19.353 2.379 1.00 87.31 481 ASN A CA 1
ATOM 4022 C C . ASN A 1 481 ? -17.127 19.375 1.078 1.00 87.31 481 ASN A C 1
ATOM 4024 O O . ASN A 1 481 ? -16.616 19.007 0.025 1.00 87.31 481 ASN A O 1
ATOM 4028 N N . GLN A 1 482 ? -18.374 19.859 1.122 1.00 88.50 482 GLN A N 1
ATOM 4029 C CA . GLN A 1 482 ? -19.247 19.931 -0.055 1.00 88.50 482 GLN A CA 1
ATOM 4030 C C . GLN A 1 482 ? -18.704 20.906 -1.105 1.00 88.50 482 GLN A C 1
ATOM 4032 O O . GLN A 1 482 ? -18.625 20.568 -2.289 1.00 88.50 482 GLN A O 1
ATOM 4037 N N . LYS A 1 483 ? -18.283 22.104 -0.681 1.00 88.44 483 LYS A N 1
ATOM 4038 C CA . LYS A 1 483 ? -17.645 23.093 -1.562 1.00 88.44 483 LYS A CA 1
ATOM 4039 C C . LYS A 1 483 ? -16.350 22.554 -2.159 1.00 88.44 483 LYS A C 1
ATOM 4041 O O . LYS A 1 483 ? -16.120 22.729 -3.355 1.00 88.44 483 LYS A O 1
ATOM 4046 N N . ARG A 1 484 ? -15.534 21.874 -1.349 1.00 88.12 484 ARG A N 1
ATOM 4047 C CA . ARG A 1 484 ? -14.264 21.292 -1.786 1.00 88.12 484 ARG A CA 1
ATOM 4048 C C . ARG A 1 484 ? -14.474 20.175 -2.805 1.00 88.12 484 ARG A C 1
ATOM 4050 O O . ARG A 1 484 ? -13.869 20.231 -3.868 1.00 88.12 484 ARG A O 1
ATOM 4057 N N . ILE A 1 485 ? -15.380 19.233 -2.544 1.00 91.12 485 ILE A N 1
ATOM 4058 C CA . ILE A 1 485 ? -15.734 18.166 -3.494 1.00 91.12 485 ILE A CA 1
ATOM 4059 C C . ILE A 1 485 ? -16.219 18.765 -4.816 1.00 91.12 485 ILE A C 1
ATOM 4061 O O . ILE A 1 485 ? -15.753 18.355 -5.875 1.00 91.12 485 ILE A O 1
ATOM 4065 N N . LYS A 1 486 ? -17.102 19.770 -4.769 1.00 91.81 486 LYS A N 1
ATOM 4066 C CA . LYS A 1 486 ? -17.599 20.439 -5.978 1.00 91.81 486 LYS A CA 1
ATOM 4067 C C . LYS A 1 486 ? -16.470 21.093 -6.779 1.00 91.81 486 LYS A C 1
ATOM 4069 O O . LYS A 1 486 ? -16.457 20.981 -7.998 1.00 91.81 486 LYS A O 1
ATOM 4074 N N . PHE A 1 487 ? -15.533 21.765 -6.112 1.00 90.38 487 PHE A N 1
ATOM 4075 C CA . PHE A 1 487 ? -14.357 22.347 -6.763 1.00 90.38 487 PHE A CA 1
ATOM 4076 C C . PHE A 1 487 ? -13.492 21.274 -7.440 1.00 90.38 487 PHE A C 1
ATOM 4078 O O . PHE A 1 487 ? -13.169 21.407 -8.615 1.00 90.38 487 PHE A O 1
ATOM 4085 N N . LEU A 1 488 ? -13.188 20.181 -6.737 1.00 90.81 488 LEU A N 1
ATOM 4086 C CA . LEU A 1 488 ? -12.392 19.070 -7.268 1.00 90.81 488 LEU A CA 1
ATOM 4087 C C . LEU A 1 488 ? -13.068 18.375 -8.460 1.00 90.81 488 LEU A C 1
ATOM 4089 O O . LEU A 1 488 ? -12.403 18.029 -9.429 1.00 90.81 488 LEU A O 1
ATOM 4093 N N . GLN A 1 489 ? -14.393 18.218 -8.424 1.00 91.19 489 GLN A N 1
ATOM 4094 C CA . GLN A 1 489 ? -15.170 17.663 -9.537 1.00 91.19 489 GLN A CA 1
ATOM 4095 C C . GLN A 1 489 ? -15.173 18.554 -10.780 1.00 91.19 489 GLN A C 1
ATOM 4097 O O . GLN A 1 489 ? -15.351 18.037 -11.872 1.00 91.19 489 GLN A O 1
ATOM 4102 N N . LEU A 1 490 ? -15.012 19.871 -10.623 1.00 89.19 490 LEU A N 1
ATOM 4103 C CA . LEU A 1 490 ? -14.919 20.805 -11.747 1.00 89.19 490 LEU A CA 1
ATOM 4104 C C . LEU A 1 490 ? -13.509 20.870 -12.358 1.00 89.19 490 LEU A C 1
ATOM 4106 O O . LEU A 1 490 ? -13.364 21.406 -13.454 1.00 89.19 490 LEU A O 1
ATOM 4110 N N . LEU A 1 491 ? -12.489 20.376 -11.645 1.00 87.00 491 LEU A N 1
ATOM 4111 C CA . LEU A 1 491 ? -11.119 20.239 -12.155 1.00 87.00 491 LEU A CA 1
ATOM 4112 C C . LEU A 1 491 ? -10.929 18.986 -13.029 1.00 87.00 491 LEU A C 1
ATOM 4114 O O . LEU A 1 491 ? -9.999 18.964 -13.835 1.00 87.00 491 LEU A O 1
ATOM 4118 N N . LEU A 1 492 ? -11.761 17.954 -12.832 1.00 83.62 492 LEU A N 1
ATOM 4119 C CA . LEU A 1 492 ? -11.838 16.750 -13.673 1.00 83.62 492 LEU A CA 1
ATOM 4120 C C . LEU A 1 492 ? -12.665 17.025 -14.930 1.00 83.62 492 LEU A C 1
ATOM 4122 O O . LEU A 1 492 ? -12.267 16.496 -15.994 1.00 83.62 492 LEU A O 1
#

Nearest PDB structures (foldseek):
  6ait-assembly1_B  TM=4.329E-01  e=3.929E-01  Escherichia coli K-12
  6ait-assembly1_F  TM=3.146E-01  e=4.101E-01  Escherichia coli K-12
  6ait-assembly1_D  TM=3.589E-01  e=7.153E-01  Escherichia coli K-12
  6ait-assembly1_E  TM=3.478E-01  e=9.246E-01  Escherichia coli K-12
  6ait-assembly1_A  TM=3.078E-01  e=8.488E-01  Escherichia coli K-12